Protein AF-A0AAF0DND6-F1 (afdb_monomer)

Radius of gyration: 26.83 Å; Cα contacts (8 Å, |Δi|>4): 762; chains: 1; bounding box: 64×63×75 Å

Organism: NCBI:txid2070801

pLDDT: mean 74.12, std 20.71, range [23.38, 98.81]

Structure (mmCIF, N/CA/C/O backbone):
data_AF-A0AAF0DND6-F1
#
_entry.id   AF-A0AAF0DND6-F1
#
loop_
_atom_site.group_PDB
_atom_site.id
_atom_site.type_symbol
_atom_site.label_atom_id
_atom_site.label_alt_id
_atom_site.label_comp_id
_atom_site.label_asym_id
_atom_site.label_entity_id
_atom_site.label_seq_id
_atom_site.pdbx_PDB_ins_code
_atom_site.Cartn_x
_atom_site.Cartn_y
_atom_site.Cartn_z
_atom_site.occupancy
_atom_site.B_iso_or_equiv
_atom_site.auth_seq_id
_atom_site.auth_comp_id
_atom_site.auth_asym_id
_atom_site.auth_atom_id
_atom_site.pdbx_PDB_model_num
ATOM 1 N N . MET A 1 1 ? 18.078 14.068 3.951 1.00 25.06 1 MET A N 1
ATOM 2 C CA . MET A 1 1 ? 17.724 14.651 2.644 1.00 25.06 1 MET A CA 1
ATOM 3 C C . MET A 1 1 ? 17.578 13.476 1.706 1.00 25.06 1 MET A C 1
ATOM 5 O O . MET A 1 1 ? 18.577 12.833 1.429 1.00 25.06 1 MET A O 1
ATOM 9 N N . ALA A 1 2 ? 16.338 13.064 1.454 1.00 23.38 2 ALA A N 1
ATOM 10 C CA . ALA A 1 2 ? 16.029 11.887 0.652 1.00 23.38 2 ALA A CA 1
ATOM 11 C C . ALA A 1 2 ? 15.929 12.335 -0.805 1.00 23.38 2 ALA A C 1
ATOM 13 O O . ALA A 1 2 ? 15.217 13.295 -1.079 1.00 23.38 2 ALA A O 1
ATOM 14 N N . ASP A 1 3 ? 16.690 11.681 -1.675 1.00 23.45 3 ASP A N 1
ATOM 15 C CA . ASP A 1 3 ? 16.765 11.990 -3.098 1.00 23.45 3 ASP A CA 1
ATOM 16 C C . ASP A 1 3 ? 15.392 11.817 -3.763 1.00 23.45 3 ASP A C 1
ATOM 18 O O . ASP A 1 3 ? 14.781 10.746 -3.686 1.00 23.45 3 ASP A O 1
ATOM 22 N N . ASP A 1 4 ? 14.913 12.880 -4.406 1.00 25.09 4 ASP A N 1
ATOM 23 C CA . ASP A 1 4 ? 13.726 12.859 -5.254 1.00 25.09 4 ASP A CA 1
ATOM 24 C C . ASP A 1 4 ? 13.986 11.932 -6.461 1.00 25.09 4 ASP A C 1
ATOM 26 O O . ASP A 1 4 ? 14.930 12.114 -7.230 1.00 25.09 4 ASP A O 1
ATOM 30 N N . LEU A 1 5 ? 13.182 10.870 -6.581 1.00 27.08 5 LEU A N 1
ATOM 31 C CA . LEU A 1 5 ? 13.303 9.823 -7.602 1.00 27.08 5 LEU A CA 1
A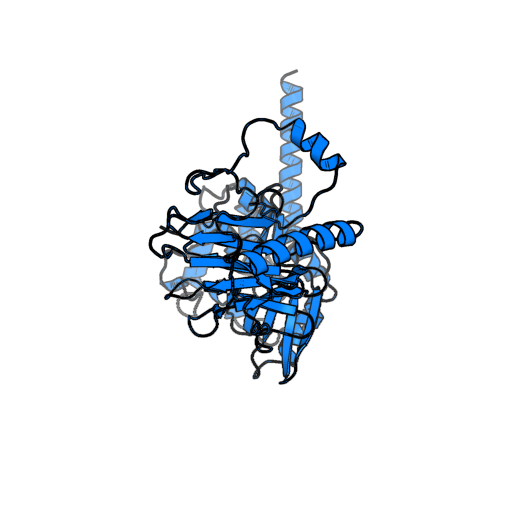TOM 32 C C . LEU A 1 5 ? 12.556 10.220 -8.884 1.00 27.08 5 LEU A C 1
ATOM 34 O O . LEU A 1 5 ? 11.329 10.318 -8.888 1.00 27.08 5 LEU A O 1
ATOM 38 N N . GLU A 1 6 ? 13.288 10.360 -9.987 1.00 25.77 6 GLU A N 1
ATOM 39 C CA . GLU A 1 6 ? 12.746 10.608 -11.326 1.00 25.77 6 GLU A CA 1
ATOM 40 C C . GLU A 1 6 ? 12.716 9.314 -12.168 1.00 25.77 6 GLU A C 1
ATOM 42 O O . GLU A 1 6 ? 13.701 8.574 -12.254 1.00 25.77 6 GLU A O 1
ATOM 47 N N . PHE A 1 7 ? 11.575 9.029 -12.805 1.00 25.73 7 PHE A N 1
ATOM 48 C CA . PHE A 1 7 ? 11.376 7.874 -13.693 1.00 25.73 7 PHE A CA 1
ATOM 49 C C . PHE A 1 7 ? 11.382 8.322 -15.160 1.00 25.73 7 PHE A C 1
ATOM 51 O O . PHE A 1 7 ? 10.571 9.160 -15.542 1.00 25.73 7 PHE A O 1
ATOM 58 N N . ALA A 1 8 ? 12.229 7.740 -16.012 1.00 27.17 8 ALA A N 1
ATOM 59 C CA . ALA A 1 8 ? 12.224 8.019 -17.450 1.00 27.17 8 ALA A CA 1
ATOM 60 C C . ALA A 1 8 ? 11.698 6.810 -18.238 1.00 27.17 8 ALA A C 1
ATOM 62 O O . ALA A 1 8 ? 12.223 5.702 -18.119 1.00 27.17 8 ALA A O 1
ATOM 63 N N . VAL A 1 9 ? 10.685 7.025 -19.083 1.00 29.16 9 VAL A N 1
ATOM 64 C CA . VAL A 1 9 ? 10.188 6.003 -20.018 1.00 29.16 9 VAL A CA 1
ATOM 65 C C . VAL A 1 9 ? 11.043 6.018 -21.280 1.00 29.16 9 VAL A C 1
ATOM 67 O O . VAL A 1 9 ? 11.226 7.068 -21.897 1.00 29.16 9 VAL A O 1
ATOM 70 N N . LEU A 1 10 ? 11.566 4.860 -21.677 1.00 35.19 10 LEU A N 1
ATOM 71 C CA . LEU A 1 10 ? 12.315 4.679 -22.913 1.00 35.19 10 LEU A CA 1
ATOM 72 C C . LEU A 1 10 ? 11.459 3.897 -23.920 1.00 35.19 10 LEU A C 1
ATOM 74 O O . LEU A 1 10 ? 11.454 2.665 -23.956 1.00 35.19 10 LEU A O 1
ATOM 78 N N . ASP A 1 11 ? 10.721 4.647 -24.739 1.00 35.22 11 ASP A N 1
ATOM 79 C CA . ASP A 1 11 ? 9.794 4.124 -25.747 1.00 35.22 11 ASP A CA 1
ATOM 80 C C . ASP A 1 11 ? 10.508 3.884 -27.086 1.00 35.22 11 ASP A C 1
ATOM 82 O O . ASP A 1 11 ? 10.836 4.821 -27.819 1.00 35.22 11 ASP A O 1
ATOM 86 N N . LEU A 1 12 ? 10.699 2.619 -27.467 1.00 37.59 12 LEU A N 1
ATOM 87 C CA . LEU A 1 12 ? 11.332 2.217 -28.733 1.00 37.59 12 LEU A CA 1
ATOM 88 C C . LEU A 1 12 ? 10.317 2.045 -29.880 1.00 37.59 12 LEU A C 1
ATOM 90 O O . LEU A 1 12 ? 10.314 1.031 -30.575 1.00 37.59 12 LEU A O 1
ATOM 94 N N . HIS A 1 13 ? 9.408 3.005 -30.081 1.00 32.22 13 HIS A N 1
ATOM 95 C CA . HIS A 1 13 ? 8.349 2.902 -31.100 1.00 32.22 13 HIS A CA 1
ATOM 96 C C . HIS A 1 13 ? 8.802 3.308 -32.517 1.00 32.22 13 HIS A C 1
ATOM 98 O O . HIS A 1 13 ? 9.224 4.440 -32.753 1.00 32.22 13 HIS A O 1
ATOM 104 N N . ALA A 1 14 ? 8.578 2.420 -33.495 1.00 26.70 14 ALA A N 1
ATOM 105 C CA . ALA A 1 14 ? 8.372 2.791 -34.898 1.00 26.70 14 ALA A CA 1
ATOM 106 C C . ALA A 1 14 ? 6.930 3.313 -35.042 1.00 26.70 14 ALA A C 1
ATOM 108 O O . ALA A 1 14 ? 5.992 2.593 -34.705 1.00 26.70 14 ALA A O 1
ATOM 109 N N . MET A 1 15 ? 6.729 4.561 -35.474 1.00 30.30 15 MET A N 1
ATOM 110 C CA . MET A 1 15 ? 5.394 5.179 -35.495 1.00 30.30 15 MET A CA 1
ATOM 111 C C . MET A 1 15 ? 4.802 5.371 -36.892 1.00 30.30 15 MET A C 1
ATOM 113 O O . MET A 1 15 ? 5.515 5.516 -37.883 1.00 30.30 15 MET A O 1
ATOM 117 N N . ASN A 1 16 ? 3.467 5.396 -36.911 1.00 28.06 16 ASN A N 1
ATOM 118 C CA . ASN A 1 16 ? 2.587 5.558 -38.062 1.00 28.06 16 ASN A CA 1
ATOM 119 C C . ASN A 1 16 ? 2.419 7.024 -38.518 1.00 28.06 16 ASN A C 1
ATOM 121 O O . ASN A 1 1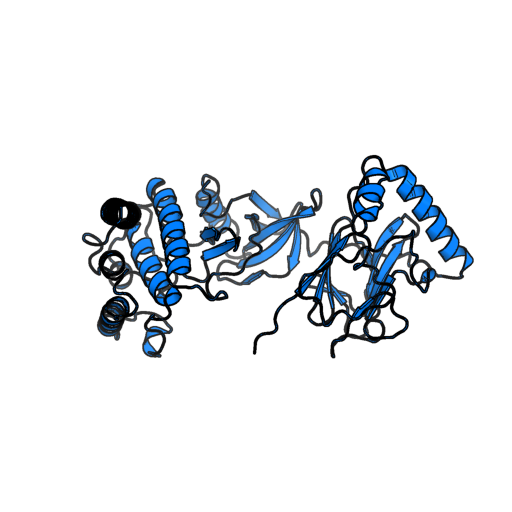6 ? 2.770 7.971 -37.811 1.00 28.06 16 ASN A O 1
ATOM 125 N N . VAL A 1 17 ? 1.833 7.189 -39.707 1.00 29.17 17 VAL A N 1
ATOM 126 C CA . VAL A 1 17 ? 1.671 8.464 -40.431 1.00 29.17 17 VAL A CA 1
ATOM 127 C C . VAL A 1 17 ? 0.611 9.398 -39.817 1.00 29.17 17 VAL A C 1
ATOM 129 O O . VAL A 1 17 ? 0.684 10.611 -40.005 1.00 29.17 17 VAL A O 1
ATOM 132 N N . GLU A 1 18 ? -0.354 8.892 -39.047 1.00 28.02 18 GLU A N 1
ATOM 133 C CA . GLU A 1 18 ? -1.408 9.727 -38.445 1.00 28.02 18 GLU A CA 1
ATOM 134 C C . GLU A 1 18 ? -0.939 10.405 -37.151 1.00 28.02 18 GLU A C 1
ATOM 136 O O . GLU A 1 18 ? -1.222 11.584 -36.935 1.00 28.02 18 GLU A O 1
ATOM 141 N N . THR A 1 19 ? -0.093 9.741 -36.356 1.00 30.75 19 THR A N 1
ATOM 142 C CA . THR A 1 19 ? 0.605 10.372 -35.221 1.00 30.75 19 THR A CA 1
ATOM 143 C C . THR A 1 19 ? 1.631 11.413 -35.694 1.00 30.75 19 THR A C 1
ATOM 145 O O . THR A 1 19 ? 1.862 12.408 -35.007 1.00 30.75 19 THR A O 1
ATOM 148 N N . ALA A 1 20 ? 2.186 11.257 -36.904 1.00 28.81 20 ALA A N 1
ATOM 149 C CA . ALA A 1 20 ? 3.066 12.255 -37.519 1.00 28.81 20 ALA A CA 1
ATOM 150 C C . ALA A 1 20 ? 2.350 13.590 -37.813 1.00 28.81 20 ALA A C 1
ATOM 152 O O . ALA A 1 20 ? 2.980 14.645 -37.765 1.00 28.81 20 ALA A O 1
ATOM 153 N N . ARG A 1 21 ? 1.030 13.577 -38.055 1.00 26.73 21 ARG A N 1
ATOM 154 C CA . ARG A 1 21 ? 0.243 14.810 -38.247 1.00 26.73 21 ARG A CA 1
ATOM 155 C C . ARG A 1 21 ? -0.090 15.517 -36.933 1.00 26.73 21 ARG A C 1
ATOM 157 O O . ARG A 1 21 ? -0.078 16.741 -36.908 1.00 26.73 21 ARG A O 1
ATOM 164 N N . ALA A 1 22 ? -0.317 14.779 -35.844 1.00 28.41 22 ALA A N 1
ATOM 165 C CA . ALA A 1 22 ? -0.553 15.369 -34.521 1.00 28.41 22 ALA A CA 1
ATOM 166 C C . ALA A 1 22 ? 0.720 16.004 -33.921 1.00 28.41 22 ALA A C 1
ATOM 168 O O . ALA A 1 22 ? 0.646 17.045 -33.271 1.00 28.41 22 ALA A O 1
ATOM 169 N N . ILE A 1 23 ? 1.896 15.430 -34.204 1.00 30.72 23 ILE A N 1
ATOM 170 C CA . ILE A 1 23 ? 3.202 15.966 -33.776 1.00 30.72 23 ILE A CA 1
ATOM 171 C C . ILE A 1 23 ? 3.571 17.259 -34.519 1.00 30.72 23 ILE A C 1
ATOM 173 O O . ILE A 1 23 ? 4.195 18.136 -33.930 1.00 30.72 23 ILE A O 1
ATOM 177 N N . ASN A 1 24 ? 3.121 17.440 -35.764 1.00 30.12 24 ASN A N 1
ATOM 178 C CA . ASN A 1 24 ? 3.349 18.688 -36.502 1.00 30.12 24 ASN A CA 1
ATOM 179 C C . ASN A 1 24 ? 2.581 19.901 -35.942 1.00 30.12 24 ASN A C 1
ATOM 181 O O . ASN A 1 24 ? 2.924 21.022 -36.300 1.00 30.12 24 ASN A O 1
ATOM 185 N N . ASN A 1 25 ? 1.599 19.703 -35.053 1.00 27.45 25 ASN A N 1
ATOM 186 C CA . ASN A 1 25 ? 0.888 20.800 -34.382 1.00 27.45 25 ASN A CA 1
ATOM 187 C C . ASN A 1 25 ? 1.419 21.104 -32.967 1.00 27.45 25 ASN A C 1
ATOM 189 O O . ASN A 1 25 ? 1.054 22.125 -32.395 1.00 27.45 25 ASN A O 1
ATOM 193 N N . PHE A 1 26 ? 2.317 20.272 -32.427 1.00 28.20 26 PHE A N 1
ATOM 194 C CA . PHE A 1 26 ? 3.098 20.547 -31.211 1.00 28.20 26 PHE A CA 1
ATOM 195 C C . PHE A 1 26 ? 4.549 20.900 -31.577 1.00 28.20 26 PHE A C 1
ATOM 197 O O . PHE A 1 26 ? 5.524 20.397 -31.021 1.00 28.20 26 PHE A O 1
ATOM 204 N N . THR A 1 27 ? 4.715 21.779 -32.559 1.00 35.28 27 THR A N 1
ATOM 205 C CA . THR A 1 27 ? 6.004 22.403 -32.851 1.00 35.28 27 THR A CA 1
ATOM 206 C C . THR A 1 27 ? 6.277 23.493 -31.819 1.00 35.28 27 THR A C 1
ATOM 208 O O . THR A 1 27 ? 5.710 24.578 -31.931 1.00 35.28 27 THR A O 1
ATOM 211 N N . ASN A 1 28 ? 7.126 23.200 -30.820 1.00 31.81 28 ASN A N 1
ATOM 212 C CA . ASN A 1 28 ? 8.378 23.957 -30.616 1.00 31.81 28 ASN A CA 1
ATOM 213 C C . ASN A 1 28 ? 9.276 23.543 -29.426 1.00 31.81 28 ASN A C 1
ATOM 215 O O . ASN A 1 28 ? 10.374 24.082 -29.353 1.00 31.81 28 ASN A O 1
ATOM 219 N N . GLU A 1 29 ? 8.943 22.569 -28.561 1.00 30.08 29 GLU A N 1
ATOM 220 C CA . GLU A 1 29 ? 9.768 22.342 -27.340 1.00 30.08 29 GLU A CA 1
ATOM 221 C C . GLU A 1 29 ? 10.280 20.917 -27.035 1.00 30.08 29 GLU A C 1
ATOM 223 O O . GLU A 1 29 ? 10.790 20.668 -25.950 1.00 30.08 29 GLU A O 1
ATOM 228 N N . SER A 1 30 ? 10.271 19.960 -27.969 1.00 36.38 30 SER A N 1
ATOM 229 C CA . SER A 1 30 ? 10.825 18.610 -27.698 1.00 36.38 30 SER A CA 1
ATOM 230 C C . SER A 1 30 ? 11.727 18.068 -28.810 1.00 36.38 30 SER A C 1
ATOM 232 O O . SER A 1 30 ? 11.570 16.956 -29.311 1.00 36.38 30 SER A O 1
ATOM 234 N N . ARG A 1 31 ? 12.747 18.853 -29.177 1.00 33.50 31 ARG A N 1
ATOM 235 C CA . ARG A 1 31 ? 13.934 18.349 -29.886 1.00 33.50 31 ARG A CA 1
ATOM 236 C C . ARG A 1 31 ? 15.070 18.126 -28.889 1.00 33.50 31 ARG A C 1
ATOM 238 O O . ARG A 1 31 ? 15.817 19.050 -28.594 1.00 33.50 31 ARG A O 1
ATOM 245 N N . LEU A 1 32 ? 15.265 16.890 -28.433 1.00 36.50 32 LEU A N 1
ATOM 246 C CA . LEU A 1 32 ? 16.518 16.490 -27.785 1.00 36.50 32 LEU A CA 1
ATOM 247 C C . LEU A 1 32 ? 17.519 16.020 -28.846 1.00 36.50 32 LEU A C 1
ATOM 249 O O . LEU A 1 32 ? 17.770 14.835 -29.030 1.00 36.50 32 LEU A O 1
ATOM 253 N N . LEU A 1 33 ? 18.108 16.988 -29.548 1.00 38.59 33 LEU A N 1
ATOM 254 C CA . LEU A 1 33 ? 19.443 16.840 -30.121 1.00 38.59 33 LEU A CA 1
ATOM 255 C C . LEU A 1 33 ? 20.421 17.416 -29.088 1.00 38.59 33 LEU A C 1
ATOM 257 O O . LEU A 1 33 ? 20.711 18.605 -29.101 1.00 38.59 33 LEU A O 1
ATOM 261 N N . GLY A 1 34 ? 20.885 16.574 -28.158 1.00 34.78 34 GLY A N 1
ATOM 262 C CA . GLY A 1 34 ? 21.968 16.919 -27.227 1.00 34.78 34 GLY A CA 1
ATOM 263 C C . GLY A 1 34 ? 21.615 17.857 -26.061 1.00 34.78 34 GLY A C 1
ATOM 264 O O . GLY A 1 34 ? 22.372 18.788 -25.800 1.00 34.78 34 GLY A O 1
ATOM 265 N N . GLY A 1 35 ? 20.512 17.618 -25.342 1.00 34.38 35 GLY A N 1
ATOM 266 C CA . GLY A 1 35 ? 20.134 18.402 -24.153 1.00 34.38 35 GLY A CA 1
ATOM 267 C C . GLY A 1 35 ? 20.430 17.728 -22.804 1.00 34.38 35 GLY A C 1
ATOM 268 O O . GLY A 1 35 ? 20.637 16.519 -22.719 1.00 34.38 35 GLY A O 1
ATOM 269 N N . ARG A 1 36 ? 20.469 18.567 -21.763 1.00 36.38 36 ARG A N 1
ATOM 270 C CA . ARG A 1 36 ? 20.789 18.300 -20.349 1.00 36.38 36 ARG A CA 1
ATOM 271 C C . ARG A 1 36 ? 19.552 17.763 -19.603 1.00 36.38 36 ARG A C 1
ATOM 273 O O . ARG A 1 36 ? 18.482 18.346 -19.734 1.00 36.38 36 ARG A O 1
ATOM 280 N N . LEU A 1 37 ? 19.696 16.671 -18.846 1.00 40.62 37 LEU A N 1
ATOM 281 C CA . LEU A 1 37 ? 18.598 15.994 -18.125 1.00 40.62 37 LEU A CA 1
ATOM 282 C C . LEU A 1 37 ? 18.301 16.572 -16.724 1.00 40.62 37 LEU A C 1
ATOM 284 O O . LEU A 1 37 ? 17.341 16.166 -16.095 1.00 40.62 37 LEU A O 1
ATOM 288 N N . ASP A 1 38 ? 19.090 17.528 -16.237 1.00 34.88 38 ASP A N 1
ATOM 289 C CA . ASP A 1 38 ? 19.052 18.066 -14.868 1.00 34.88 38 ASP A CA 1
ATOM 290 C C . ASP A 1 38 ? 18.019 19.195 -14.637 1.00 34.88 38 ASP A C 1
ATOM 292 O O . ASP A 1 38 ? 18.072 19.871 -13.612 1.00 34.88 38 ASP A O 1
ATOM 296 N N . ARG A 1 39 ? 17.099 19.449 -15.583 1.00 31.14 39 ARG A N 1
ATOM 297 C CA . ARG A 1 39 ? 16.111 20.551 -15.506 1.00 31.14 39 ARG A CA 1
ATOM 298 C C . ARG A 1 39 ? 14.763 20.240 -16.173 1.00 31.14 39 ARG A C 1
ATOM 300 O O . ARG A 1 39 ? 14.313 21.026 -17.005 1.00 31.14 39 ARG A O 1
ATOM 307 N N . ILE A 1 40 ? 14.125 19.108 -15.877 1.00 35.25 40 ILE A N 1
ATOM 308 C CA . ILE A 1 40 ? 12.834 18.784 -16.507 1.00 35.25 40 ILE A CA 1
ATOM 309 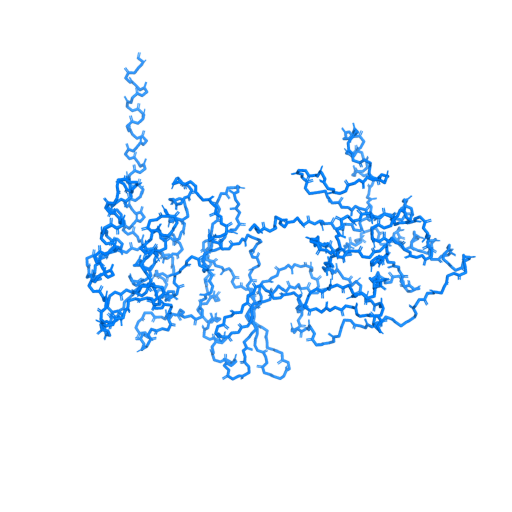C C . ILE A 1 40 ? 11.749 18.567 -15.447 1.00 35.25 40 ILE A C 1
ATOM 311 O O . ILE A 1 40 ? 11.629 17.492 -14.881 1.00 35.25 40 ILE A O 1
ATOM 315 N N . GLU A 1 41 ? 10.916 19.591 -15.224 1.00 31.20 41 GLU A N 1
ATOM 316 C CA . GLU A 1 41 ? 9.788 19.573 -14.270 1.00 31.20 41 GLU A CA 1
ATOM 317 C C . GLU A 1 41 ? 8.675 18.56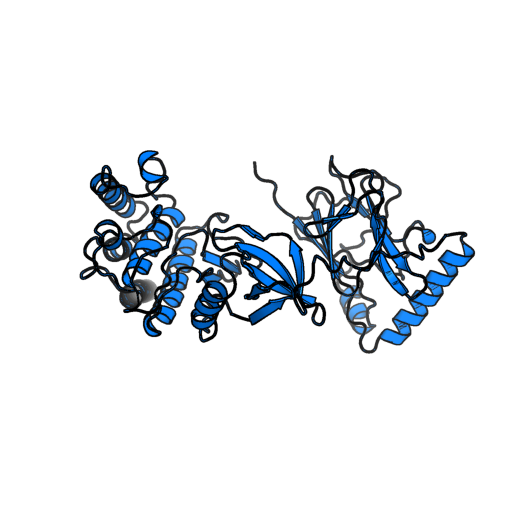3 -14.649 1.00 31.20 41 GLU A C 1
ATOM 319 O O . GLU A 1 41 ? 7.789 18.267 -13.843 1.00 31.20 41 GLU A O 1
ATOM 324 N N . HIS A 1 42 ? 8.729 17.985 -15.858 1.00 31.94 42 HIS A N 1
ATOM 325 C CA . HIS A 1 42 ? 7.805 16.968 -16.371 1.00 31.94 42 HIS A CA 1
ATOM 326 C C . HIS A 1 42 ? 8.560 15.858 -17.126 1.00 31.94 42 HIS A C 1
ATOM 328 O O . HIS A 1 42 ? 9.075 16.087 -18.217 1.00 31.94 42 HIS A O 1
ATOM 334 N N . LEU A 1 43 ? 8.610 14.651 -16.552 1.00 33.78 43 LEU A N 1
ATOM 335 C CA . LEU A 1 43 ? 9.397 13.501 -17.029 1.00 33.78 43 LEU A CA 1
ATOM 336 C C . LEU A 1 43 ? 9.118 13.167 -18.515 1.00 33.78 43 LEU A C 1
ATOM 338 O O . LEU A 1 43 ? 8.035 12.668 -18.835 1.00 33.78 43 LEU A O 1
ATOM 342 N N . PRO A 1 44 ? 10.060 13.415 -19.445 1.00 44.19 44 PRO A N 1
ATOM 343 C CA . PRO A 1 44 ? 9.842 13.175 -20.863 1.00 44.19 44 PRO A CA 1
ATOM 344 C C . PRO A 1 44 ? 10.102 11.705 -21.205 1.00 44.19 44 PRO A C 1
ATOM 346 O O . PRO A 1 44 ? 11.085 11.109 -20.764 1.00 44.19 44 PRO A O 1
ATOM 349 N N . ALA A 1 45 ? 9.258 11.120 -22.055 1.00 43.47 45 ALA A N 1
ATOM 350 C CA . ALA A 1 45 ? 9.579 9.853 -22.702 1.00 43.47 45 ALA A CA 1
ATOM 351 C C . ALA A 1 45 ? 10.749 10.066 -23.683 1.00 43.47 45 ALA A C 1
ATOM 353 O O . ALA A 1 45 ? 10.642 10.855 -24.627 1.00 43.47 45 ALA A O 1
ATOM 354 N N . ILE A 1 46 ? 11.870 9.368 -23.483 1.00 50.38 46 ILE A N 1
ATOM 355 C CA . ILE A 1 46 ? 13.012 9.398 -24.406 1.00 50.38 46 ILE A CA 1
ATOM 356 C C . ILE A 1 46 ? 12.743 8.377 -25.509 1.00 50.38 46 ILE A C 1
ATOM 358 O O . ILE A 1 46 ? 12.808 7.168 -25.288 1.00 50.38 46 ILE A O 1
ATOM 362 N N . ARG A 1 47 ? 12.453 8.862 -26.720 1.00 52.91 47 ARG A N 1
ATOM 363 C CA . ARG A 1 47 ? 12.234 8.008 -27.892 1.00 52.91 47 ARG A CA 1
ATOM 364 C C . ARG A 1 47 ? 13.529 7.812 -28.672 1.00 52.91 47 ARG A C 1
ATOM 366 O O . ARG A 1 47 ? 14.003 8.737 -29.328 1.00 52.91 47 ARG A O 1
ATOM 373 N N . LEU A 1 48 ? 14.050 6.589 -28.671 1.00 59.03 48 LEU A N 1
ATOM 374 C CA . LEU A 1 48 ? 15.142 6.195 -29.561 1.00 59.03 48 LEU A CA 1
ATOM 375 C C . LEU A 1 48 ? 14.549 5.673 -30.876 1.00 59.03 48 LEU A C 1
ATOM 377 O O . LEU A 1 48 ? 13.685 4.798 -30.872 1.00 59.03 48 LEU A O 1
ATOM 381 N N . SER A 1 49 ? 14.995 6.210 -32.009 1.00 55.84 49 SER A N 1
ATOM 382 C CA . SER A 1 49 ? 14.466 5.858 -33.330 1.00 55.84 49 SER A CA 1
ATOM 383 C C . SER A 1 49 ? 15.598 5.621 -34.311 1.00 55.84 49 SER A C 1
ATOM 385 O O . SER A 1 49 ? 16.492 6.446 -34.415 1.00 55.84 49 SER A O 1
ATOM 387 N N . LEU A 1 50 ? 15.525 4.556 -35.112 1.00 55.25 50 LEU A N 1
ATOM 388 C CA . LEU A 1 50 ? 16.493 4.317 -36.192 1.00 55.25 50 LEU A CA 1
ATOM 389 C C . LEU A 1 50 ? 16.427 5.376 -37.311 1.00 55.25 50 LEU A C 1
ATOM 391 O O . LEU A 1 50 ? 17.330 5.444 -38.137 1.00 55.25 50 LEU A O 1
ATOM 395 N N . PHE A 1 51 ? 15.386 6.219 -37.326 1.00 50.91 51 PHE A N 1
ATOM 396 C CA . PHE A 1 51 ? 15.306 7.393 -38.200 1.00 50.91 51 PHE A CA 1
ATOM 397 C C . PHE A 1 51 ? 16.281 8.505 -37.779 1.00 50.91 51 PHE A C 1
ATOM 399 O O . PHE A 1 51 ? 16.757 9.263 -38.619 1.00 50.91 51 PHE A O 1
ATOM 406 N N . VAL A 1 52 ? 16.592 8.586 -36.481 1.00 57.50 52 VAL A N 1
ATOM 407 C CA . VAL A 1 52 ? 17.657 9.430 -35.926 1.00 57.50 52 VAL A CA 1
ATOM 408 C C . VAL A 1 52 ? 18.711 8.479 -35.354 1.00 57.50 52 VAL A C 1
ATOM 410 O O . VAL A 1 52 ? 18.660 8.150 -34.168 1.00 57.50 52 VAL A O 1
ATOM 413 N N . PRO A 1 53 ? 19.607 7.947 -36.204 1.00 60.16 53 PRO A N 1
ATOM 414 C CA . PRO A 1 53 ? 20.497 6.870 -35.805 1.00 60.16 53 PRO A CA 1
ATOM 415 C C . PRO A 1 53 ? 21.436 7.315 -34.676 1.00 60.16 53 PRO A C 1
ATOM 417 O O . PRO A 1 53 ? 21.733 8.507 -34.552 1.00 60.16 53 PRO A O 1
ATOM 420 N N . PRO A 1 54 ? 21.938 6.363 -33.873 1.00 67.81 54 PRO A N 1
ATOM 421 C CA . PRO A 1 54 ? 22.924 6.674 -32.851 1.00 67.81 54 PRO A CA 1
ATOM 422 C C . PRO A 1 54 ? 24.185 7.277 -33.477 1.00 67.81 54 PRO A C 1
ATOM 424 O O . PRO A 1 54 ? 24.582 6.910 -34.588 1.00 67.81 54 PRO A O 1
ATOM 427 N N . ARG A 1 55 ? 24.840 8.174 -32.734 1.00 73.19 55 ARG A N 1
ATOM 428 C CA . ARG A 1 55 ? 26.055 8.901 -33.140 1.00 73.19 55 ARG A CA 1
ATOM 429 C C . ARG A 1 55 ? 27.145 7.963 -33.642 1.00 73.19 55 ARG A C 1
ATOM 431 O O . ARG A 1 55 ? 27.865 8.299 -34.579 1.00 73.19 55 ARG A O 1
ATOM 438 N N . GLN A 1 56 ? 27.262 6.790 -33.022 1.00 72.25 56 GLN A N 1
ATOM 439 C CA . GLN A 1 56 ? 28.158 5.722 -33.450 1.00 72.25 56 GLN A CA 1
ATOM 440 C C . GLN A 1 56 ? 27.344 4.457 -33.707 1.00 72.25 56 GLN A C 1
ATOM 442 O O . GLN A 1 56 ? 27.142 3.640 -32.812 1.00 72.25 56 GLN A O 1
ATOM 447 N N . ILE A 1 57 ? 26.901 4.289 -34.957 1.00 65.25 57 ILE A N 1
ATOM 448 C CA . ILE A 1 57 ? 26.038 3.182 -35.404 1.00 65.25 57 ILE A CA 1
ATOM 449 C C . ILE A 1 57 ? 26.463 1.804 -34.858 1.00 65.25 57 ILE A C 1
ATOM 451 O O . ILE A 1 57 ? 25.597 1.131 -34.296 1.00 65.25 57 ILE A O 1
ATOM 455 N N . PRO A 1 58 ? 27.751 1.394 -34.914 1.00 66.94 58 PRO A N 1
ATOM 456 C CA . PRO A 1 58 ? 28.185 0.087 -34.407 1.00 66.94 58 PRO A CA 1
ATOM 457 C C . PRO A 1 58 ? 28.043 -0.106 -32.891 1.00 66.94 58 PRO A C 1
ATOM 459 O O . PRO A 1 58 ? 28.119 -1.230 -32.407 1.00 66.94 58 PRO A O 1
ATOM 462 N N . GLN A 1 59 ? 27.881 0.972 -32.126 1.00 71.75 59 GLN A N 1
ATOM 463 C CA . GLN A 1 59 ? 27.857 0.947 -30.662 1.00 71.75 59 GLN A CA 1
ATOM 464 C C . GLN A 1 59 ? 26.440 1.033 -30.084 1.00 71.75 59 GLN A C 1
ATOM 466 O O . GLN A 1 59 ? 26.279 0.891 -28.872 1.00 71.75 59 GLN A O 1
ATOM 471 N N . GLY A 1 60 ? 25.428 1.225 -30.935 1.00 74.50 60 GLY A N 1
ATOM 472 C CA . GLY A 1 60 ? 24.058 1.493 -30.504 1.00 74.50 60 GLY A CA 1
ATOM 473 C C . GLY A 1 60 ? 23.916 2.861 -29.835 1.00 74.50 60 GLY A C 1
ATOM 474 O O . GLY A 1 60 ? 24.811 3.698 -29.914 1.00 74.50 60 GLY A O 1
ATOM 475 N N . PHE A 1 61 ? 22.781 3.086 -29.179 1.00 78.50 61 PHE A N 1
ATOM 476 C CA . PHE A 1 61 ? 22.539 4.300 -28.402 1.00 78.50 61 PHE A CA 1
ATOM 477 C C . PHE A 1 61 ? 23.278 4.213 -27.070 1.00 78.50 61 PHE A C 1
ATOM 479 O O . PHE A 1 61 ? 22.944 3.371 -26.236 1.00 78.50 61 PHE A O 1
ATOM 486 N N . VAL A 1 62 ? 24.280 5.066 -26.871 1.00 82.50 62 VAL A N 1
ATOM 487 C CA . VAL A 1 62 ? 25.146 5.059 -25.688 1.00 82.50 62 VAL A CA 1
ATOM 488 C C . VAL A 1 62 ? 24.655 6.066 -24.648 1.00 82.50 62 VAL A C 1
ATOM 490 O O . VAL A 1 62 ? 24.396 7.229 -24.959 1.00 82.50 62 VAL A O 1
ATOM 493 N N . PHE A 1 63 ? 24.590 5.617 -23.398 1.00 84.25 63 PHE A N 1
ATOM 494 C CA . PHE A 1 63 ? 24.198 6.386 -22.221 1.00 84.25 63 PHE A CA 1
ATOM 495 C C . PHE A 1 63 ? 25.398 6.530 -21.283 1.00 84.25 63 PHE A C 1
ATOM 497 O O . PHE A 1 63 ? 26.081 5.544 -20.996 1.00 84.25 63 PHE A O 1
ATOM 504 N N . GLY A 1 64 ? 25.661 7.734 -20.779 1.00 80.00 64 GLY A N 1
ATOM 505 C CA . GLY A 1 64 ? 26.786 7.997 -19.873 1.00 80.00 64 GLY A CA 1
ATOM 506 C C . GLY A 1 64 ? 27.012 9.486 -19.631 1.00 80.00 64 GLY A C 1
ATOM 507 O O . GLY A 1 64 ? 26.242 10.313 -20.108 1.00 80.00 64 GLY A O 1
ATOM 508 N N . SER A 1 65 ? 28.055 9.851 -18.890 1.00 77.69 65 SER A N 1
ATOM 509 C CA . SER A 1 65 ? 28.372 11.261 -18.593 1.00 77.69 65 SER A CA 1
ATOM 510 C C . SER A 1 65 ? 29.176 11.964 -19.702 1.00 77.69 65 SER A C 1
ATOM 512 O O . SER A 1 65 ? 29.184 13.199 -19.792 1.00 77.69 65 SER A O 1
ATOM 514 N N . GLY A 1 66 ? 29.810 11.187 -20.588 1.00 77.88 66 GLY A N 1
ATOM 515 C CA . GLY A 1 66 ? 30.693 11.674 -21.646 1.00 77.88 66 GLY A CA 1
ATOM 516 C C . GLY A 1 66 ? 29.975 12.403 -22.784 1.00 77.88 66 GLY A C 1
ATOM 517 O O . GLY A 1 66 ? 28.823 12.127 -23.114 1.00 77.88 66 GLY A O 1
ATOM 518 N N . GLU A 1 67 ? 30.683 13.323 -23.441 1.00 77.81 67 GLU A N 1
ATOM 519 C CA . GLU A 1 67 ? 30.155 14.126 -24.562 1.00 77.81 67 GLU A CA 1
ATOM 520 C C . GLU A 1 67 ? 29.883 13.313 -25.834 1.00 77.81 67 GLU A C 1
ATOM 522 O O . GLU A 1 67 ? 29.115 13.729 -26.706 1.00 77.81 67 GLU A O 1
ATOM 527 N N . SER A 1 68 ? 30.509 12.142 -25.929 1.00 78.69 68 SER A N 1
ATOM 528 C CA . SER A 1 68 ? 30.349 11.194 -27.027 1.00 78.69 68 SER A CA 1
ATOM 529 C C . SER A 1 68 ? 29.074 10.347 -26.921 1.00 78.69 68 SER A C 1
ATOM 531 O O . SER A 1 68 ? 28.729 9.684 -27.898 1.00 78.69 68 SER A O 1
ATOM 533 N N . CYS A 1 69 ? 28.363 10.386 -25.786 1.00 75.44 69 CYS A N 1
ATOM 534 C CA . CYS A 1 69 ? 27.118 9.643 -25.579 1.00 75.44 69 CYS A CA 1
ATOM 535 C C . CYS A 1 69 ? 25.937 10.254 -26.348 1.00 75.44 69 CYS A C 1
ATOM 537 O O . CYS A 1 69 ? 25.842 11.472 -26.521 1.00 75.44 69 CYS A O 1
ATOM 539 N N . ASP A 1 70 ? 25.009 9.397 -26.774 1.00 74.06 70 ASP A N 1
ATOM 540 C CA . ASP A 1 70 ? 23.730 9.802 -27.364 1.00 74.06 70 ASP A CA 1
ATOM 541 C C . ASP A 1 70 ? 22.818 10.441 -26.314 1.00 74.06 70 ASP A C 1
ATOM 543 O O . ASP A 1 70 ? 22.147 11.436 -26.589 1.00 74.06 70 ASP A O 1
ATOM 547 N N . VAL A 1 71 ? 22.843 9.896 -25.093 1.00 73.38 71 VAL A N 1
ATOM 548 C CA . VAL A 1 71 ? 22.100 10.400 -23.936 1.00 73.38 71 VAL A CA 1
ATOM 549 C C . VAL A 1 71 ? 23.072 10.667 -22.792 1.00 73.38 71 VAL A C 1
ATOM 551 O O . VAL A 1 71 ? 23.765 9.764 -22.319 1.00 73.38 71 VAL A O 1
ATOM 554 N N . ARG A 1 72 ? 23.124 11.928 -22.348 1.00 72.06 72 ARG A N 1
ATOM 555 C CA . ARG A 1 72 ? 24.047 12.375 -21.302 1.00 72.06 72 ARG A CA 1
ATOM 556 C C . ARG A 1 72 ? 23.385 12.371 -19.932 1.00 72.06 72 ARG A C 1
ATOM 558 O O . ARG A 1 72 ? 22.394 13.066 -19.732 1.00 72.06 72 ARG A O 1
ATOM 565 N N . ILE A 1 73 ? 23.967 11.636 -18.990 1.00 67.81 73 ILE A N 1
ATOM 566 C CA . ILE A 1 73 ? 23.494 11.522 -17.608 1.00 67.81 73 ILE A CA 1
ATOM 567 C C . ILE A 1 73 ? 24.553 12.123 -16.686 1.00 67.81 73 ILE A C 1
ATOM 569 O O . ILE A 1 73 ? 25.689 11.650 -16.636 1.00 67.81 73 ILE A O 1
ATOM 573 N N . PHE A 1 74 ? 24.181 13.168 -15.951 1.00 65.88 74 PHE A N 1
ATOM 574 C CA . PHE A 1 74 ? 25.077 13.873 -15.039 1.00 65.88 74 PHE A CA 1
ATOM 575 C C . PHE A 1 74 ? 24.842 13.395 -13.608 1.00 65.88 74 PHE A C 1
ATOM 577 O O . PHE A 1 74 ? 23.976 13.901 -12.905 1.00 65.88 74 PHE A O 1
ATOM 584 N N . SER A 1 75 ? 25.611 12.395 -13.189 1.00 66.12 75 SER A N 1
ATOM 585 C CA . SER A 1 75 ? 25.620 11.886 -11.818 1.00 66.12 75 SER A CA 1
ATOM 586 C C . SER A 1 75 ? 27.018 11.365 -11.490 1.00 66.12 75 SER A C 1
ATOM 588 O O . SER A 1 75 ? 27.695 10.823 -12.366 1.00 66.12 75 SER A O 1
ATOM 590 N N . ASN A 1 76 ? 27.463 11.545 -10.243 1.00 67.94 76 ASN A N 1
ATOM 591 C CA . ASN A 1 76 ? 28.824 11.195 -9.812 1.00 67.94 76 ASN A CA 1
ATOM 592 C C . ASN A 1 76 ? 29.125 9.696 -9.960 1.00 67.94 76 ASN A C 1
ATOM 594 O O . ASN A 1 76 ? 30.272 9.318 -10.184 1.00 67.94 76 ASN A O 1
ATOM 598 N N . ASP A 1 77 ? 28.089 8.858 -9.906 1.00 69.69 77 ASP A N 1
ATOM 599 C CA . ASP A 1 77 ? 28.206 7.400 -9.992 1.00 69.69 77 ASP A CA 1
ATOM 600 C C . ASP A 1 77 ? 28.058 6.874 -11.434 1.00 69.69 77 ASP A C 1
ATOM 602 O O . ASP A 1 77 ? 27.966 5.664 -11.671 1.00 69.69 77 ASP A O 1
ATOM 606 N N . VAL A 1 78 ? 28.018 7.773 -12.427 1.00 74.25 78 VAL A N 1
ATOM 607 C CA . VAL A 1 78 ? 27.804 7.434 -13.836 1.00 74.25 78 VAL A CA 1
ATOM 608 C C . VAL A 1 78 ? 29.093 7.565 -14.646 1.00 74.25 78 VAL A C 1
ATOM 610 O O . VAL A 1 78 ? 29.593 8.658 -14.910 1.00 74.25 78 VAL A O 1
ATOM 613 N N . ALA A 1 79 ? 29.597 6.416 -15.103 1.00 85.00 79 ALA A N 1
ATOM 614 C CA . ALA A 1 79 ? 30.733 6.321 -16.016 1.00 85.00 79 ALA A CA 1
ATOM 615 C C . ALA A 1 79 ? 30.568 7.159 -17.300 1.00 85.00 79 ALA A C 1
ATOM 617 O O . ALA A 1 79 ? 29.456 7.375 -17.789 1.00 85.00 79 ALA A O 1
ATOM 618 N N . GLU A 1 80 ? 31.705 7.549 -17.890 1.00 86.38 80 GLU A N 1
ATOM 619 C CA . GLU A 1 80 ? 31.775 8.307 -19.149 1.00 86.38 80 GLU A CA 1
ATOM 620 C C . GLU A 1 80 ? 30.949 7.643 -20.259 1.00 86.38 80 GLU A C 1
ATOM 622 O O . GLU A 1 80 ? 30.239 8.318 -21.002 1.00 86.38 80 GLU A O 1
ATOM 627 N N . ARG A 1 81 ? 30.982 6.307 -20.301 1.00 86.00 81 ARG A N 1
ATOM 628 C CA . ARG A 1 81 ? 30.094 5.445 -21.082 1.00 86.00 81 ARG A CA 1
ATOM 629 C C . ARG A 1 81 ? 29.578 4.352 -20.156 1.00 86.00 81 ARG A C 1
ATOM 631 O O . ARG A 1 81 ? 30.342 3.482 -19.750 1.00 86.00 81 ARG A O 1
ATOM 638 N N . HIS A 1 82 ? 28.304 4.401 -19.794 1.00 81.69 82 HIS A N 1
ATOM 639 C CA . HIS A 1 82 ? 27.749 3.547 -18.748 1.00 81.69 82 HIS A CA 1
ATOM 640 C C . HIS A 1 82 ? 27.076 2.296 -19.307 1.00 81.69 82 HIS A C 1
ATOM 642 O O . HIS A 1 82 ? 27.414 1.180 -18.919 1.00 81.69 82 HIS A O 1
ATOM 648 N N . PHE A 1 83 ? 26.165 2.468 -20.260 1.00 84.38 83 PHE A N 1
ATOM 649 C CA . PHE A 1 83 ? 25.517 1.361 -20.956 1.00 84.38 83 PHE A CA 1
ATOM 650 C C . PHE A 1 83 ? 25.154 1.757 -22.385 1.00 84.38 83 PHE A C 1
ATOM 652 O O . PHE A 1 83 ? 25.220 2.929 -22.754 1.00 84.38 83 PHE A O 1
ATOM 659 N N . ALA A 1 84 ? 24.795 0.779 -23.209 1.00 83.44 84 ALA A N 1
ATOM 660 C CA . ALA A 1 84 ? 24.298 1.018 -24.554 1.00 83.44 84 ALA A CA 1
ATOM 661 C C . ALA A 1 84 ? 23.085 0.143 -24.870 1.00 83.44 84 ALA A C 1
ATOM 663 O O . ALA A 1 84 ? 23.001 -0.993 -24.406 1.00 83.44 84 ALA A O 1
ATOM 664 N N . ILE A 1 85 ? 22.171 0.664 -25.685 1.00 79.00 85 ILE A N 1
ATOM 665 C CA . ILE A 1 85 ? 21.050 -0.090 -26.250 1.00 79.00 85 ILE A CA 1
ATOM 666 C C . ILE A 1 85 ? 21.338 -0.329 -27.731 1.00 79.00 85 ILE A C 1
ATOM 668 O O . ILE A 1 85 ? 21.513 0.617 -28.498 1.00 79.00 85 ILE A O 1
ATOM 672 N N . THR A 1 86 ? 21.404 -1.596 -28.132 1.00 74.19 86 THR A N 1
ATOM 673 C CA . THR A 1 86 ? 21.775 -2.006 -29.495 1.00 74.19 86 THR A CA 1
ATOM 674 C C . THR A 1 86 ? 20.960 -3.215 -29.962 1.00 74.19 86 THR A C 1
ATOM 676 O O . THR A 1 86 ? 20.074 -3.676 -29.248 1.00 74.19 86 THR A O 1
ATOM 679 N N . PHE A 1 87 ? 21.235 -3.728 -31.161 1.00 66.69 87 PHE A N 1
ATOM 680 C CA . PHE A 1 87 ? 20.591 -4.917 -31.718 1.00 66.69 87 PHE A CA 1
ATOM 681 C C . PHE A 1 87 ? 21.604 -6.039 -31.972 1.00 66.69 87 PHE A C 1
ATOM 683 O O . PHE A 1 87 ? 22.731 -5.795 -32.400 1.00 66.69 87 PHE A O 1
ATOM 690 N N . GLN A 1 88 ? 21.183 -7.281 -31.743 1.00 63.97 88 GLN A N 1
ATOM 691 C CA . GLN A 1 88 ? 21.885 -8.479 -32.197 1.00 63.97 88 GLN A CA 1
ATOM 692 C C . GLN A 1 88 ? 21.653 -8.696 -33.706 1.00 63.97 88 GLN A C 1
ATOM 694 O O . GLN A 1 88 ? 20.720 -8.151 -34.296 1.00 63.97 88 GLN A O 1
ATOM 699 N N . SER A 1 89 ? 22.463 -9.549 -34.338 1.00 55.97 89 SER A N 1
ATOM 700 C CA . SER A 1 89 ? 22.395 -9.892 -35.769 1.00 55.97 89 SER A CA 1
ATOM 701 C C . SER A 1 89 ? 21.061 -10.508 -36.198 1.00 55.97 89 SER A C 1
ATOM 703 O O . SER A 1 89 ? 20.676 -10.390 -37.356 1.00 55.97 89 SER A O 1
ATOM 705 N N . ASN A 1 90 ? 20.343 -11.143 -35.271 1.00 54.06 90 ASN A N 1
ATOM 706 C CA . ASN A 1 90 ? 19.001 -11.694 -35.478 1.00 54.06 90 ASN A CA 1
ATOM 707 C C . ASN A 1 90 ? 17.873 -10.682 -35.174 1.00 54.06 90 ASN A C 1
ATOM 709 O O . ASN A 1 90 ? 16.701 -11.046 -35.235 1.00 54.06 90 ASN A O 1
ATOM 713 N N . GLY A 1 91 ? 18.205 -9.429 -34.837 1.00 54.84 91 GLY A N 1
ATOM 714 C CA . GLY A 1 91 ? 17.238 -8.366 -34.567 1.00 54.84 91 GLY A CA 1
ATOM 715 C C . GLY A 1 91 ? 16.717 -8.280 -33.131 1.00 54.84 91 GLY A C 1
ATOM 716 O O . GLY A 1 91 ? 15.796 -7.502 -32.871 1.00 54.84 91 GLY A O 1
ATOM 717 N N . LEU A 1 92 ? 17.276 -9.055 -32.197 1.00 62.06 92 LEU A N 1
ATOM 718 C CA . LEU A 1 92 ? 16.955 -8.926 -30.775 1.00 62.06 92 LEU A CA 1
ATOM 719 C C . LEU A 1 92 ? 17.544 -7.640 -30.203 1.00 62.06 92 LEU A C 1
ATOM 721 O O . LEU A 1 92 ? 18.687 -7.292 -30.484 1.00 62.06 92 LEU A O 1
ATOM 725 N N . LEU A 1 93 ? 16.762 -6.940 -29.387 1.00 69.56 93 LEU A N 1
ATOM 726 C CA . LEU A 1 93 ? 17.219 -5.748 -28.689 1.00 69.56 93 LEU A CA 1
ATOM 727 C C . LEU A 1 93 ? 18.119 -6.162 -27.517 1.00 69.56 93 LEU A C 1
ATOM 729 O O . LEU A 1 93 ? 17.821 -7.122 -26.809 1.00 69.56 93 LEU A O 1
ATOM 733 N N . LEU A 1 94 ? 19.218 -5.447 -27.315 1.00 72.12 94 LEU A N 1
ATOM 734 C CA . LEU A 1 94 ? 20.244 -5.749 -26.328 1.00 72.12 94 LEU A CA 1
ATOM 735 C C . LEU A 1 94 ? 20.517 -4.531 -25.448 1.00 72.12 94 LEU A C 1
ATOM 737 O O . LEU A 1 94 ? 20.695 -3.422 -25.950 1.00 72.12 94 LEU A O 1
ATOM 741 N N . LEU A 1 95 ? 20.645 -4.770 -24.149 1.00 78.06 95 LEU A N 1
ATOM 742 C CA . LEU A 1 95 ? 21.364 -3.900 -23.234 1.00 78.06 95 LEU A CA 1
ATOM 743 C C . LEU A 1 95 ? 22.811 -4.376 -23.134 1.00 78.06 95 LEU A C 1
ATOM 745 O O . LEU A 1 95 ? 23.060 -5.539 -22.824 1.00 78.06 95 LEU A O 1
ATOM 749 N N . GLN A 1 96 ? 23.757 -3.464 -23.324 1.00 80.50 96 GLN A N 1
ATOM 750 C CA . GLN A 1 96 ? 25.173 -3.705 -23.098 1.00 80.50 96 GLN A CA 1
ATOM 751 C C . GLN A 1 96 ? 25.694 -2.866 -21.937 1.00 80.50 96 GLN A C 1
ATOM 753 O O . GLN A 1 96 ? 25.605 -1.639 -21.974 1.00 80.50 96 GLN A O 1
ATOM 758 N N . ASN A 1 97 ? 26.301 -3.504 -20.941 1.00 81.12 97 ASN A N 1
ATOM 759 C CA . ASN A 1 97 ? 27.063 -2.796 -19.922 1.00 81.12 97 ASN A CA 1
ATOM 760 C C . ASN A 1 97 ? 28.366 -2.254 -20.537 1.00 81.12 97 ASN A C 1
ATOM 762 O O . ASN A 1 97 ? 29.127 -2.995 -21.160 1.00 81.12 97 ASN A O 1
ATOM 766 N N . LYS A 1 98 ? 28.630 -0.959 -20.355 1.00 81.94 98 LYS A N 1
ATOM 767 C CA . LYS A 1 98 ? 29.892 -0.298 -20.736 1.00 81.94 98 LYS A CA 1
ATOM 768 C C . LYS A 1 98 ? 30.672 0.208 -19.515 1.00 81.94 98 LYS A C 1
ATOM 770 O O . LYS A 1 98 ? 31.826 0.598 -19.659 1.00 81.94 98 LYS A O 1
ATOM 775 N N . SER A 1 99 ? 30.069 0.149 -18.327 1.00 83.38 99 SER A N 1
ATOM 776 C CA . SER A 1 99 ? 30.661 0.581 -17.064 1.00 83.38 99 SER A CA 1
ATOM 777 C C . SER A 1 99 ? 31.518 -0.508 -16.410 1.00 83.38 99 SER A C 1
ATOM 779 O O . SER A 1 99 ? 31.175 -1.694 -16.420 1.00 83.38 99 SER A O 1
ATOM 781 N N . THR A 1 100 ? 32.595 -0.097 -15.741 1.00 76.19 100 THR A N 1
ATOM 782 C CA . THR A 1 100 ? 33.406 -0.953 -14.857 1.00 76.19 100 THR A CA 1
ATOM 783 C C . THR A 1 100 ? 32.707 -1.265 -13.533 1.00 76.19 100 THR A C 1
ATOM 785 O O . THR A 1 100 ? 32.953 -2.320 -12.952 1.00 76.19 100 THR A O 1
ATOM 788 N N . THR A 1 101 ? 31.801 -0.395 -13.075 1.00 73.69 101 THR A N 1
ATOM 789 C CA . THR A 1 101 ? 30.986 -0.600 -11.861 1.00 73.69 101 THR A CA 1
ATOM 790 C C . THR A 1 101 ? 29.761 -1.486 -12.107 1.00 73.69 101 THR A C 1
ATOM 792 O O . THR A 1 101 ? 29.113 -1.932 -11.159 1.00 73.69 101 THR A O 1
ATOM 795 N N . GLY A 1 102 ? 29.488 -1.793 -13.377 1.00 71.62 102 GLY A N 1
ATOM 796 C CA . GLY A 1 102 ? 28.345 -2.575 -13.825 1.00 71.62 102 GLY A CA 1
ATOM 797 C C . GLY A 1 102 ? 27.069 -1.752 -13.998 1.00 71.62 102 GLY A C 1
ATOM 798 O O . GLY A 1 102 ? 26.934 -0.655 -13.464 1.00 71.62 102 GLY A O 1
ATOM 799 N N . THR A 1 103 ? 26.122 -2.299 -14.758 1.00 71.38 103 THR A N 1
ATOM 800 C CA . THR A 1 103 ? 24.816 -1.676 -15.025 1.00 71.38 103 THR A CA 1
ATOM 801 C C . THR A 1 103 ? 23.732 -2.438 -14.273 1.00 71.38 103 THR A C 1
ATOM 803 O O . THR A 1 103 ? 23.580 -3.645 -14.454 1.00 71.38 103 THR A O 1
ATOM 806 N N . VAL A 1 104 ? 22.973 -1.760 -13.413 1.00 70.00 104 VAL A N 1
ATOM 807 C CA . VAL A 1 104 ? 21.955 -2.420 -12.582 1.00 70.00 104 VAL A CA 1
ATOM 808 C C . VAL A 1 104 ? 20.665 -2.614 -13.376 1.00 70.00 104 VAL A C 1
ATOM 810 O O . VAL A 1 104 ? 20.117 -1.659 -13.922 1.00 70.00 104 VAL A O 1
ATOM 813 N N . THR A 1 105 ? 20.153 -3.843 -13.403 1.00 63.28 105 THR A N 1
ATOM 814 C CA . THR A 1 105 ? 18.876 -4.212 -14.023 1.00 63.28 105 THR A CA 1
ATOM 815 C C . THR A 1 105 ? 18.065 -5.095 -13.074 1.00 63.28 105 THR A C 1
ATOM 817 O O . THR A 1 105 ? 18.421 -6.254 -12.834 1.00 63.28 105 THR A O 1
ATOM 820 N N . GLY A 1 106 ? 16.974 -4.570 -12.513 1.00 65.06 106 GLY A N 1
ATOM 821 C CA . GLY A 1 106 ? 16.248 -5.258 -11.437 1.00 65.06 106 GLY A CA 1
ATOM 822 C C . GLY A 1 106 ? 17.117 -5.469 -10.187 1.00 65.06 106 GLY A C 1
ATOM 823 O O . GLY A 1 106 ? 17.827 -4.560 -9.771 1.00 65.06 106 GLY A O 1
ATOM 824 N N . ASP A 1 107 ? 17.081 -6.673 -9.608 1.00 57.56 107 ASP A N 1
ATOM 825 C CA . ASP A 1 107 ? 17.896 -7.093 -8.449 1.00 57.56 107 ASP A CA 1
ATOM 826 C C . ASP A 1 107 ? 19.332 -7.547 -8.821 1.00 57.56 107 ASP A C 1
ATOM 828 O O . ASP A 1 107 ? 20.049 -8.108 -7.988 1.00 57.56 107 ASP A O 1
ATOM 832 N N . PHE A 1 108 ? 19.762 -7.372 -10.072 1.00 60.66 108 PHE A N 1
ATOM 833 C CA . PHE A 1 108 ? 21.049 -7.862 -10.571 1.00 60.66 108 PHE A CA 1
ATOM 834 C C . PHE A 1 108 ? 21.871 -6.743 -11.217 1.00 60.66 108 PHE A C 1
ATOM 836 O O . PHE A 1 108 ? 21.329 -5.814 -11.807 1.00 60.66 108 PHE A O 1
ATOM 843 N N . THR A 1 109 ? 23.195 -6.862 -11.136 1.00 69.06 109 THR A N 1
ATOM 844 C CA . THR A 1 109 ? 24.141 -5.961 -11.800 1.00 69.06 109 THR A CA 1
ATOM 845 C C . THR A 1 109 ? 24.818 -6.696 -12.949 1.00 69.06 109 THR A C 1
ATOM 847 O O . THR A 1 109 ? 25.573 -7.639 -12.704 1.00 69.06 109 THR A O 1
ATOM 850 N N . LEU A 1 110 ? 24.604 -6.233 -14.185 1.00 67.69 110 LEU A N 1
ATOM 851 C CA . LEU A 1 110 ? 25.405 -6.629 -15.344 1.00 67.69 110 LEU A CA 1
ATOM 852 C C . LEU A 1 110 ? 26.850 -6.216 -15.091 1.00 67.69 110 LEU A C 1
ATOM 854 O O . LEU A 1 110 ? 27.197 -5.038 -15.178 1.00 67.69 110 LEU A O 1
ATOM 858 N N . SER A 1 111 ? 27.666 -7.190 -14.704 1.00 65.19 111 SER A N 1
ATOM 859 C CA . SER A 1 111 ? 29.082 -6.990 -14.404 1.00 65.19 111 SER A CA 1
ATOM 860 C C . SER A 1 111 ? 29.911 -6.845 -15.683 1.00 65.19 111 SER A C 1
ATOM 862 O O . SER A 1 111 ? 29.446 -7.119 -16.786 1.00 65.19 111 SER A O 1
ATOM 864 N N . TYR A 1 112 ? 31.187 -6.489 -15.544 1.00 54.50 112 TYR A N 1
ATOM 865 C CA . TYR A 1 112 ? 32.134 -6.470 -16.665 1.00 54.50 112 TYR A CA 1
ATOM 866 C C . TYR A 1 112 ? 32.294 -7.838 -17.372 1.00 54.50 112 TYR A C 1
ATOM 868 O O . TYR A 1 112 ? 32.666 -7.885 -18.544 1.00 54.50 112 TYR A O 1
ATOM 876 N N . LEU A 1 1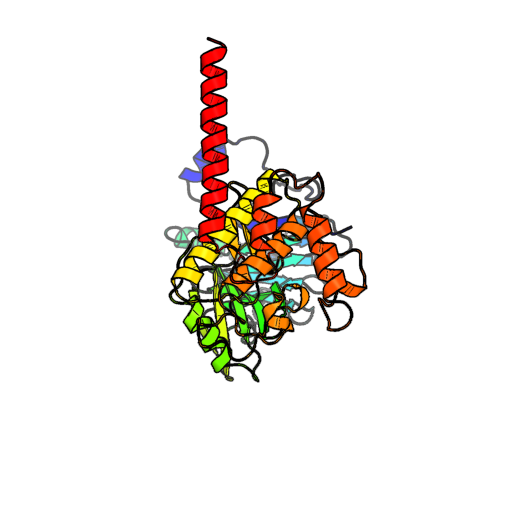13 ? 31.992 -8.945 -16.678 1.00 47.84 113 LEU A N 1
ATOM 877 C CA . LEU A 1 113 ? 32.073 -10.313 -17.207 1.00 47.84 113 LEU A CA 1
ATOM 878 C C . LEU A 1 113 ? 30.809 -10.749 -17.970 1.00 47.84 113 LEU A C 1
ATOM 880 O O . LEU A 1 113 ? 30.879 -11.663 -18.784 1.00 47.84 113 LEU A O 1
ATOM 884 N N . GLU A 1 114 ? 29.665 -10.107 -17.721 1.00 55.47 114 GLU A N 1
ATOM 885 C CA . GLU A 1 114 ? 28.386 -10.370 -18.396 1.00 55.47 114 GLU A CA 1
ATOM 886 C C . GLU A 1 114 ? 27.970 -9.089 -19.122 1.00 55.47 114 GLU A C 1
ATOM 888 O O . GLU A 1 114 ? 27.200 -8.280 -18.610 1.00 55.47 114 GLU A O 1
ATOM 893 N N . GLN A 1 115 ? 28.559 -8.866 -20.299 1.00 62.41 115 GLN A N 1
ATOM 894 C CA . GLN A 1 115 ? 28.491 -7.571 -20.979 1.00 62.41 115 GLN A CA 1
ATOM 895 C C . GLN A 1 115 ? 27.138 -7.287 -21.635 1.00 62.41 115 GLN A C 1
ATOM 897 O O . GLN A 1 115 ? 26.838 -6.120 -21.865 1.00 62.41 115 GLN A O 1
ATOM 902 N N . THR A 1 116 ? 26.319 -8.309 -21.906 1.00 68.00 116 THR A N 1
ATOM 903 C CA . THR A 1 116 ? 25.167 -8.190 -22.811 1.00 68.00 116 THR A CA 1
ATOM 904 C C . THR A 1 116 ? 23.935 -8.958 -22.303 1.00 68.00 116 THR A C 1
ATOM 906 O O . THR A 1 116 ? 24.024 -10.148 -21.984 1.00 68.00 116 THR A O 1
ATOM 909 N N . LEU A 1 117 ? 22.772 -8.291 -22.283 1.00 68.94 117 LEU A N 1
ATOM 910 C CA . LEU A 1 117 ? 21.457 -8.812 -21.881 1.00 68.94 117 LEU A CA 1
ATOM 911 C C . LEU A 1 117 ? 20.408 -8.556 -22.972 1.00 68.94 117 LEU A C 1
ATOM 913 O O . LEU A 1 117 ? 20.312 -7.444 -23.479 1.00 68.94 117 LEU A O 1
ATOM 917 N N . VAL A 1 118 ? 19.580 -9.549 -23.303 1.00 66.69 118 VAL A N 1
ATOM 918 C CA . VAL A 1 118 ? 18.470 -9.372 -24.262 1.00 66.69 118 VAL A CA 1
ATOM 919 C C . VAL A 1 118 ? 17.293 -8.660 -23.603 1.00 66.69 118 VAL A C 1
ATOM 921 O O . VAL A 1 118 ? 16.833 -9.054 -22.532 1.00 66.69 118 VAL A O 1
ATOM 924 N N . ILE A 1 119 ? 16.771 -7.648 -24.288 1.00 67.38 119 ILE A N 1
ATOM 925 C CA . ILE A 1 119 ? 15.523 -6.961 -23.971 1.00 67.38 119 ILE A CA 1
ATOM 926 C C . ILE A 1 119 ? 14.423 -7.599 -24.830 1.00 67.38 119 ILE A C 1
ATOM 928 O O . ILE A 1 119 ? 14.271 -7.271 -26.004 1.00 67.38 119 ILE A O 1
ATOM 932 N N . GLU A 1 120 ? 13.681 -8.557 -24.267 1.00 61.06 120 GLU A N 1
ATOM 933 C CA . GLU A 1 120 ? 12.628 -9.268 -25.013 1.00 61.06 120 GLU A CA 1
ATOM 934 C C . GLU A 1 120 ? 11.377 -8.393 -25.198 1.00 61.06 120 GLU A C 1
ATOM 936 O O . GLU A 1 120 ? 10.941 -8.152 -26.318 1.00 61.06 120 GLU A O 1
ATOM 941 N N . HIS A 1 121 ? 10.825 -7.887 -24.096 1.00 56.97 121 HIS A N 1
ATOM 942 C CA . HIS A 1 121 ? 9.622 -7.040 -24.086 1.00 56.97 121 HIS A CA 1
ATOM 943 C C . HIS A 1 121 ? 9.814 -5.812 -23.204 1.00 56.97 121 HIS A C 1
ATOM 945 O O . HIS A 1 121 ? 9.277 -4.745 -23.479 1.00 56.97 121 HIS A O 1
ATOM 951 N N . PHE A 1 122 ? 10.588 -5.977 -22.135 1.00 60.50 122 PHE A N 1
ATOM 952 C CA . PHE A 1 122 ? 10.689 -5.008 -21.071 1.00 60.50 122 PHE A CA 1
ATOM 953 C C . PHE A 1 122 ? 11.987 -5.206 -20.286 1.00 60.50 122 PHE A C 1
ATOM 955 O O . PHE A 1 122 ? 12.349 -6.342 -19.968 1.00 60.50 122 PHE A O 1
ATOM 962 N N . LEU A 1 123 ? 12.667 -4.116 -19.942 1.00 67.12 123 LEU A N 1
ATOM 963 C CA . LEU A 1 123 ? 13.824 -4.111 -19.062 1.00 67.12 123 LEU A CA 1
ATOM 964 C C . LEU A 1 123 ? 13.904 -2.787 -18.301 1.00 67.12 123 LEU A C 1
ATOM 966 O O . LEU A 1 123 ? 13.857 -1.718 -18.896 1.00 67.12 123 LEU A O 1
ATOM 970 N N . MET A 1 124 ? 14.107 -2.855 -16.988 1.00 63.31 124 MET A N 1
ATOM 971 C CA . MET A 1 124 ? 14.415 -1.667 -16.191 1.00 63.31 124 MET A CA 1
ATOM 972 C C . MET A 1 124 ? 15.913 -1.555 -15.982 1.00 63.31 124 MET A C 1
ATOM 974 O O . MET A 1 124 ? 16.557 -2.535 -15.603 1.00 63.31 124 MET A O 1
ATOM 978 N N . ILE A 1 125 ? 16.447 -0.360 -16.207 1.00 70.31 125 ILE A N 1
ATOM 979 C CA . ILE A 1 125 ? 17.878 -0.067 -16.146 1.00 70.31 125 ILE A CA 1
ATOM 980 C C . ILE A 1 125 ? 18.071 1.075 -15.159 1.00 70.31 125 ILE A C 1
ATOM 982 O O . ILE A 1 125 ? 17.498 2.145 -15.334 1.00 70.31 125 ILE A O 1
ATOM 986 N N . ARG A 1 126 ? 18.875 0.871 -14.119 1.00 67.31 126 ARG A N 1
ATOM 987 C CA . ARG A 1 126 ? 19.252 1.939 -13.192 1.00 67.31 126 ARG A CA 1
ATOM 988 C C . ARG A 1 126 ? 20.647 2.440 -13.538 1.00 67.31 126 ARG A C 1
ATOM 990 O O . ARG A 1 126 ? 21.589 1.650 -13.607 1.00 67.31 126 ARG A O 1
ATOM 997 N N . CYS A 1 127 ? 20.773 3.750 -13.709 1.00 67.50 127 CYS A N 1
ATOM 998 C CA . CYS A 1 127 ? 22.038 4.425 -13.972 1.00 67.50 127 CYS A CA 1
ATOM 999 C C . CYS A 1 127 ? 22.098 5.705 -13.129 1.00 67.50 127 CYS A C 1
ATOM 1001 O O . CYS A 1 127 ? 21.322 6.635 -13.345 1.00 67.50 127 CYS A O 1
ATOM 1003 N N . GLY A 1 128 ? 22.981 5.724 -12.126 1.00 65.50 128 GLY A N 1
ATOM 1004 C CA . GLY A 1 128 ? 22.968 6.758 -11.089 1.00 65.50 128 GLY A CA 1
ATOM 1005 C C . GLY A 1 128 ? 21.658 6.734 -10.291 1.00 65.50 128 GLY A C 1
ATOM 1006 O O . GLY A 1 128 ? 21.225 5.677 -9.826 1.00 65.50 128 GLY A O 1
ATOM 1007 N N . ASN A 1 129 ? 21.021 7.898 -10.171 1.00 57.94 129 ASN A N 1
ATOM 1008 C CA . ASN A 1 129 ? 19.716 8.113 -9.537 1.00 57.94 129 ASN A CA 1
ATOM 1009 C C . ASN A 1 129 ? 18.522 7.954 -10.501 1.00 57.94 129 ASN A C 1
ATOM 1011 O O . ASN A 1 129 ? 17.382 8.134 -10.082 1.00 57.94 129 ASN A O 1
ATOM 1015 N N . ILE A 1 130 ? 18.763 7.608 -11.771 1.00 53.88 130 ILE A N 1
ATOM 1016 C CA . ILE A 1 130 ? 17.719 7.507 -12.797 1.00 53.88 130 ILE A CA 1
ATOM 1017 C C . ILE A 1 130 ? 17.348 6.045 -13.039 1.00 53.88 130 ILE A C 1
ATOM 1019 O O . ILE A 1 130 ? 18.216 5.177 -13.196 1.00 53.88 130 ILE A O 1
ATOM 1023 N N . HIS A 1 131 ? 16.043 5.790 -13.127 1.00 57.12 131 HIS A N 1
ATOM 1024 C CA . HIS A 1 131 ? 15.475 4.512 -13.540 1.00 57.12 131 HIS A CA 1
ATOM 1025 C C . HIS A 1 131 ? 14.860 4.633 -14.940 1.00 57.12 131 HIS A C 1
ATOM 1027 O O . HIS A 1 131 ? 13.900 5.375 -15.142 1.00 57.12 131 HIS A O 1
ATOM 1033 N N . PHE A 1 132 ? 15.411 3.886 -15.896 1.00 62.34 132 PHE A N 1
ATOM 1034 C CA . PHE A 1 132 ? 14.917 3.791 -17.266 1.00 62.34 132 PHE A CA 1
ATOM 1035 C C . PHE A 1 132 ? 13.995 2.591 -17.429 1.00 62.34 132 PHE A C 1
ATOM 1037 O O . PHE A 1 132 ? 14.390 1.462 -17.133 1.00 62.34 132 PHE A O 1
ATOM 1044 N N . GLU A 1 133 ? 12.813 2.842 -17.978 1.00 59.75 133 GLU A N 1
ATOM 1045 C CA . GLU A 1 133 ? 11.843 1.837 -18.398 1.00 59.75 133 GLU A CA 1
ATOM 1046 C C . GLU A 1 133 ? 12.013 1.529 -19.888 1.00 59.75 133 GLU A C 1
ATOM 1048 O O . GLU A 1 133 ? 11.437 2.207 -20.734 1.00 59.75 133 GLU A O 1
ATOM 1053 N N . ALA A 1 134 ? 12.846 0.542 -20.233 1.00 65.31 134 ALA A N 1
ATOM 1054 C CA . ALA A 1 134 ? 13.069 0.140 -21.619 1.00 65.31 134 ALA A CA 1
ATOM 1055 C C . ALA A 1 134 ? 12.028 -0.890 -22.061 1.00 65.31 134 ALA A C 1
ATOM 1057 O O . ALA A 1 134 ? 12.122 -2.073 -21.731 1.00 65.31 134 ALA A O 1
ATOM 1058 N N . THR A 1 135 ? 11.065 -0.449 -22.862 1.00 58.62 135 THR A N 1
ATOM 1059 C CA . THR A 1 135 ? 10.020 -1.315 -23.418 1.00 58.62 135 THR A CA 1
ATOM 1060 C C . THR A 1 135 ? 10.294 -1.569 -24.895 1.00 58.62 135 THR A C 1
ATOM 1062 O O . THR A 1 135 ? 10.506 -0.636 -25.669 1.00 58.62 135 THR A O 1
ATOM 1065 N N . ALA A 1 136 ? 10.285 -2.837 -25.311 1.00 62.34 136 ALA A N 1
ATOM 1066 C CA . ALA A 1 136 ? 10.269 -3.214 -26.719 1.00 62.34 136 ALA A CA 1
ATOM 1067 C C . ALA A 1 136 ? 8.801 -3.250 -27.181 1.00 62.34 136 ALA A C 1
ATOM 1069 O O . ALA A 1 136 ? 8.054 -4.141 -26.771 1.00 62.34 136 ALA A O 1
ATOM 1070 N N . PRO A 1 137 ? 8.339 -2.285 -27.993 1.00 52.06 137 PRO A N 1
ATOM 1071 C CA . PRO A 1 137 ? 6.916 -2.158 -28.260 1.00 52.06 137 PRO A CA 1
ATOM 1072 C C . PRO A 1 137 ? 6.385 -3.264 -29.162 1.00 52.06 137 PRO A C 1
ATOM 1074 O O . PRO A 1 137 ? 7.083 -3.775 -30.043 1.00 52.06 137 PRO A O 1
ATOM 1077 N N . ASN A 1 138 ? 5.098 -3.570 -28.988 1.00 51.59 138 ASN A N 1
ATOM 1078 C CA . ASN A 1 138 ? 4.366 -4.429 -29.905 1.00 51.59 138 ASN A CA 1
ATOM 1079 C C . ASN A 1 138 ? 4.302 -3.767 -31.290 1.00 51.59 138 ASN A C 1
ATOM 1081 O O . ASN A 1 138 ? 3.870 -2.623 -31.444 1.00 51.59 138 ASN A O 1
ATOM 1085 N N . ARG A 1 139 ? 4.760 -4.502 -32.302 1.00 62.06 139 ARG A N 1
ATOM 1086 C CA . ARG A 1 139 ? 4.961 -3.997 -33.663 1.00 62.06 139 ARG A CA 1
ATOM 1087 C C . ARG A 1 139 ? 3.709 -4.130 -34.532 1.00 62.06 139 ARG A C 1
ATOM 1089 O O . ARG A 1 139 ? 3.621 -3.436 -35.541 1.00 62.06 139 ARG A O 1
ATOM 1096 N N . GLY A 1 140 ? 2.739 -4.964 -34.138 1.00 60.66 140 GLY A N 1
ATOM 1097 C CA . GLY A 1 140 ? 1.451 -5.143 -34.816 1.00 60.66 140 GLY A CA 1
ATOM 1098 C C . GLY A 1 140 ? 1.560 -5.176 -36.346 1.00 60.66 140 GLY A C 1
ATOM 1099 O O . GLY A 1 140 ? 2.391 -5.884 -36.914 1.00 60.66 140 GLY A O 1
ATOM 1100 N N . GLN A 1 141 ? 0.759 -4.346 -37.019 1.00 46.16 141 GLN A N 1
ATOM 1101 C CA . GLN A 1 141 ? 0.766 -4.208 -38.483 1.00 46.16 141 GLN A CA 1
ATOM 1102 C C . GLN A 1 141 ? 2.042 -3.566 -39.069 1.00 46.16 141 GLN A C 1
ATOM 1104 O O . GLN A 1 141 ? 2.253 -3.611 -40.278 1.00 46.16 141 GLN A O 1
ATOM 1109 N N . TYR A 1 142 ? 2.911 -2.982 -38.239 1.00 52.56 142 TYR A N 1
ATOM 1110 C CA . TYR A 1 142 ? 4.150 -2.309 -38.654 1.00 52.56 142 TYR A CA 1
ATOM 1111 C C . TYR A 1 142 ? 5.386 -3.222 -38.605 1.00 52.56 142 TYR A C 1
ATOM 1113 O O . TYR A 1 142 ? 6.504 -2.758 -38.843 1.00 52.56 142 TYR A O 1
ATOM 1121 N N . GLN A 1 143 ? 5.204 -4.522 -38.342 1.00 61.41 143 GLN A N 1
ATOM 1122 C CA . GLN A 1 143 ? 6.283 -5.513 -38.271 1.00 61.41 143 GLN A CA 1
ATOM 1123 C C . GLN A 1 143 ? 7.181 -5.515 -39.520 1.00 61.41 143 GLN A C 1
ATOM 1125 O O . GLN A 1 143 ? 8.405 -5.540 -39.391 1.00 61.41 143 GLN A O 1
ATOM 1130 N N . SER A 1 144 ? 6.604 -5.444 -40.725 1.00 55.31 144 SER A N 1
ATOM 1131 C CA . SER A 1 144 ? 7.378 -5.482 -41.977 1.00 55.31 144 SER A CA 1
ATOM 1132 C C . SER A 1 144 ? 8.237 -4.231 -42.181 1.00 55.31 144 SER A C 1
ATOM 1134 O O . SER A 1 144 ? 9.387 -4.334 -42.607 1.00 55.31 144 SER A O 1
ATOM 1136 N N . LEU A 1 145 ? 7.715 -3.049 -41.829 1.00 57.19 145 LEU A N 1
ATOM 1137 C CA . LEU A 1 145 ? 8.467 -1.792 -41.905 1.00 57.19 145 LEU A CA 1
ATOM 1138 C C . LEU A 1 145 ? 9.614 -1.776 -40.889 1.00 57.19 145 LEU A C 1
ATOM 1140 O O . LEU A 1 145 ? 10.736 -1.395 -41.221 1.00 57.19 145 LEU A O 1
ATOM 1144 N N . TYR A 1 146 ? 9.349 -2.246 -39.668 1.00 58.88 146 TYR A N 1
ATOM 1145 C CA . TYR A 1 146 ? 10.382 -2.424 -38.654 1.00 58.88 146 TYR A CA 1
ATOM 1146 C C . TYR A 1 146 ? 11.499 -3.352 -39.152 1.00 58.88 146 TYR A C 1
ATOM 1148 O O . TYR A 1 146 ? 12.671 -2.998 -39.047 1.00 58.88 146 TYR A O 1
ATOM 1156 N N . GLN A 1 147 ? 11.148 -4.500 -39.744 1.00 60.19 147 GLN A N 1
ATOM 1157 C CA . GLN A 1 147 ? 12.135 -5.455 -40.250 1.00 60.19 147 GLN A CA 1
ATOM 1158 C C . GLN A 1 147 ? 13.001 -4.849 -41.362 1.00 60.19 147 GLN A C 1
ATOM 1160 O O . GLN A 1 147 ? 14.212 -5.062 -41.377 1.00 60.19 147 GLN A O 1
ATOM 1165 N N . SER A 1 148 ? 12.408 -4.056 -42.260 1.00 59.62 148 SER A N 1
ATOM 1166 C CA . SER A 1 148 ? 13.154 -3.343 -43.303 1.00 59.62 148 SER A CA 1
ATOM 1167 C C . SER A 1 148 ? 14.168 -2.365 -42.704 1.00 59.62 148 SER A C 1
ATOM 1169 O O . SER A 1 148 ? 15.341 -2.394 -43.070 1.00 59.62 148 SER A O 1
ATOM 1171 N N . ASN A 1 149 ? 13.741 -1.543 -41.741 1.00 58.94 149 ASN A N 1
ATOM 1172 C CA . ASN A 1 149 ? 14.609 -0.561 -41.085 1.00 58.94 149 ASN A CA 1
ATOM 1173 C C . ASN A 1 149 ? 15.730 -1.230 -40.282 1.00 58.94 149 ASN A C 1
ATOM 1175 O O . ASN A 1 149 ? 16.872 -0.772 -40.302 1.00 58.94 149 ASN A O 1
ATOM 1179 N N . LEU A 1 150 ? 15.413 -2.333 -39.602 1.00 61.69 150 LEU A N 1
ATOM 1180 C CA . LEU A 1 150 ? 16.384 -3.130 -38.866 1.00 61.69 150 LEU A CA 1
ATOM 1181 C C . LEU A 1 150 ? 17.437 -3.730 -39.804 1.00 61.69 150 LEU A C 1
ATOM 1183 O O . LEU A 1 150 ? 18.624 -3.635 -39.513 1.00 61.69 150 LEU A O 1
ATOM 1187 N N . ASN A 1 151 ? 17.029 -4.294 -40.944 1.00 62.75 151 ASN A N 1
ATOM 1188 C CA . ASN A 1 151 ? 17.958 -4.856 -41.925 1.00 62.75 151 ASN A CA 1
ATOM 1189 C C . ASN A 1 151 ? 18.899 -3.781 -42.495 1.00 62.75 151 ASN A C 1
ATOM 1191 O O . ASN A 1 151 ? 20.099 -4.024 -42.615 1.00 62.75 151 ASN A O 1
ATOM 1195 N N . SER A 1 152 ? 18.382 -2.584 -42.796 1.00 63.19 152 SER A N 1
ATOM 1196 C CA . SER A 1 152 ? 19.209 -1.447 -43.223 1.00 63.19 152 SER A CA 1
ATOM 1197 C C . SER A 1 152 ? 20.211 -1.029 -42.144 1.00 63.19 152 SER A C 1
ATOM 1199 O O . SER A 1 152 ? 21.387 -0.832 -42.440 1.00 63.19 152 SER A O 1
ATOM 1201 N N . TYR A 1 153 ? 19.771 -0.946 -40.885 1.00 61.88 153 TYR A N 1
ATOM 1202 C CA . TYR A 1 153 ? 20.632 -0.612 -39.751 1.00 61.88 153 TYR A CA 1
ATOM 1203 C C . TYR A 1 153 ? 21.729 -1.663 -39.516 1.00 61.88 153 TYR A C 1
ATOM 1205 O O . TYR A 1 153 ? 22.902 -1.310 -39.389 1.00 61.88 153 TYR A O 1
ATOM 1213 N N . LEU A 1 154 ? 21.377 -2.954 -39.523 1.00 61.59 154 LEU A N 1
ATOM 1214 C CA . LEU A 1 154 ? 22.336 -4.054 -39.398 1.00 61.59 154 LEU A CA 1
ATOM 1215 C C . LEU A 1 154 ? 23.345 -4.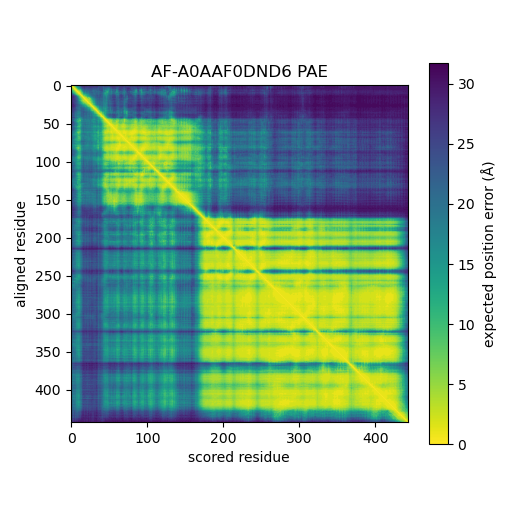048 -40.553 1.00 61.59 154 LEU A C 1
ATOM 1217 O O . LEU A 1 154 ? 24.537 -4.233 -40.315 1.00 61.59 154 LEU A O 1
ATOM 1221 N N . GLY A 1 155 ? 22.900 -3.756 -41.780 1.00 62.81 155 GLY A N 1
ATOM 1222 C CA . GLY A 1 155 ? 23.780 -3.572 -42.936 1.00 62.81 155 GLY A CA 1
ATOM 1223 C C . GLY A 1 155 ? 24.876 -2.532 -42.682 1.00 62.81 155 GLY A C 1
ATOM 1224 O O . GLY A 1 155 ? 26.049 -2.819 -42.915 1.00 62.81 155 GLY A O 1
ATOM 1225 N N . CYS A 1 156 ? 24.517 -1.377 -42.111 1.00 63.97 156 CYS A N 1
ATOM 1226 C CA . CYS A 1 156 ? 25.473 -0.326 -41.751 1.00 63.97 156 CYS A CA 1
ATOM 1227 C C . CYS A 1 156 ? 26.487 -0.768 -40.678 1.00 63.97 156 CYS A C 1
ATOM 1229 O O . CYS A 1 156 ? 27.657 -0.383 -40.749 1.00 63.97 156 CYS A O 1
ATOM 1231 N N . ILE A 1 157 ? 26.069 -1.583 -39.699 1.00 60.28 157 ILE A N 1
ATOM 1232 C CA . ILE A 1 157 ? 26.966 -2.130 -38.664 1.00 60.28 157 ILE A CA 1
ATOM 1233 C C . ILE A 1 157 ? 28.026 -3.042 -39.291 1.00 60.28 157 ILE A C 1
ATOM 1235 O O . ILE A 1 157 ? 29.214 -2.891 -38.997 1.00 60.28 157 ILE A O 1
ATOM 1239 N N . PHE A 1 158 ? 27.611 -3.955 -40.175 1.00 59.47 158 PHE A N 1
ATOM 1240 C CA . PHE A 1 158 ? 28.516 -4.912 -40.817 1.00 59.47 158 PHE A CA 1
ATOM 1241 C C . PHE A 1 158 ? 29.523 -4.234 -41.752 1.00 59.47 158 PHE A C 1
ATOM 1243 O O . PHE A 1 158 ? 30.694 -4.607 -41.765 1.00 59.47 158 PHE A O 1
ATOM 1250 N N . THR A 1 159 ? 29.109 -3.202 -42.494 1.00 57.81 159 THR A N 1
ATOM 1251 C CA . THR A 1 159 ? 30.017 -2.432 -43.361 1.00 57.81 159 THR A CA 1
ATOM 1252 C C . THR A 1 159 ? 30.982 -1.532 -42.584 1.00 57.81 159 THR A C 1
ATOM 1254 O O . THR A 1 159 ? 32.036 -1.180 -43.102 1.00 57.81 159 THR A O 1
ATOM 1257 N N . GLY A 1 160 ? 30.639 -1.160 -41.345 1.00 52.41 160 GLY A N 1
ATOM 1258 C CA . GLY A 1 160 ? 31.432 -0.277 -40.482 1.00 52.41 160 GLY A CA 1
ATOM 1259 C C . GLY A 1 160 ? 32.485 -0.978 -39.614 1.00 52.41 160 GLY A C 1
ATOM 1260 O O . GLY A 1 160 ? 33.059 -0.331 -38.742 1.00 52.41 160 GLY A O 1
ATOM 1261 N N . GLY A 1 161 ? 32.722 -2.283 -39.802 1.00 47.31 161 GLY A N 1
ATOM 1262 C CA . GLY A 1 161 ? 33.727 -3.046 -39.047 1.00 47.31 161 GLY A CA 1
ATOM 1263 C C . GLY A 1 161 ? 33.342 -3.379 -37.598 1.00 47.31 161 GLY A C 1
ATOM 1264 O O . GLY A 1 161 ? 34.212 -3.737 -36.805 1.00 47.31 161 GLY A O 1
ATOM 1265 N N . GLY A 1 162 ? 32.062 -3.260 -37.229 1.00 46.81 162 GLY A N 1
ATOM 1266 C CA . GLY A 1 162 ? 31.578 -3.626 -35.897 1.00 46.81 162 GLY A CA 1
ATOM 1267 C C . GLY A 1 162 ? 31.464 -5.142 -35.716 1.00 46.81 162 GLY A C 1
ATOM 1268 O O . GLY A 1 162 ? 30.903 -5.836 -36.563 1.00 46.81 162 GLY A O 1
ATOM 1269 N N . THR A 1 163 ? 31.951 -5.669 -34.593 1.00 45.16 163 THR A N 1
ATOM 1270 C CA . THR A 1 163 ? 31.648 -7.037 -34.158 1.00 45.16 163 THR A CA 1
ATOM 1271 C C . THR A 1 163 ? 30.287 -7.059 -33.464 1.00 45.16 163 THR A C 1
ATOM 1273 O O . THR A 1 163 ? 30.072 -6.377 -32.464 1.00 45.16 163 THR A O 1
ATOM 1276 N N . ILE A 1 164 ? 29.346 -7.845 -33.993 1.00 49.12 164 ILE A N 1
ATOM 1277 C CA . ILE A 1 164 ? 28.082 -8.113 -33.305 1.00 49.12 164 ILE A CA 1
ATOM 1278 C C . ILE A 1 164 ? 28.340 -9.208 -32.278 1.00 49.12 164 ILE A C 1
ATOM 1280 O O . ILE A 1 164 ? 28.735 -10.320 -32.633 1.00 49.12 164 ILE A O 1
ATOM 1284 N N . ASP A 1 165 ? 28.119 -8.879 -31.010 1.00 47.84 165 ASP A N 1
ATOM 1285 C CA . ASP A 1 165 ? 28.258 -9.819 -29.906 1.00 47.84 165 ASP A CA 1
ATOM 1286 C C . ASP A 1 165 ? 27.249 -10.966 -30.093 1.00 47.84 165 ASP A C 1
ATOM 1288 O O . ASP A 1 165 ? 26.030 -10.781 -30.043 1.00 47.84 165 ASP A O 1
ATOM 1292 N N . SER A 1 166 ? 27.760 -12.153 -30.424 1.00 42.03 166 SER A N 1
ATOM 1293 C CA . SER A 1 166 ? 26.945 -13.338 -30.721 1.00 42.03 166 SER A CA 1
ATOM 1294 C C . SER A 1 166 ? 26.495 -14.067 -29.452 1.00 42.03 166 SER A C 1
ATOM 1296 O O . SER A 1 166 ? 25.587 -14.899 -29.507 1.00 42.03 166 SER A O 1
ATOM 1298 N N . HIS A 1 167 ? 27.076 -13.712 -28.304 1.00 43.19 167 HIS A N 1
ATOM 1299 C CA . HIS A 1 167 ? 26.817 -14.322 -27.009 1.00 43.19 167 HIS A CA 1
ATOM 1300 C C . HIS A 1 167 ? 25.974 -13.394 -26.130 1.00 43.19 167 HIS A C 1
ATOM 1302 O O . HIS A 1 167 ? 26.454 -12.747 -25.205 1.00 43.19 167 HIS A O 1
ATOM 1308 N N . ALA A 1 168 ? 24.671 -13.356 -26.398 1.00 43.91 168 ALA A N 1
ATOM 1309 C CA . ALA A 1 168 ? 23.723 -12.837 -25.426 1.00 43.91 168 ALA A CA 1
ATOM 1310 C C . ALA A 1 168 ? 23.603 -13.821 -24.257 1.00 43.91 168 ALA A C 1
ATOM 1312 O O . ALA A 1 168 ? 23.277 -14.992 -24.463 1.00 43.91 168 ALA A O 1
ATOM 1313 N N . THR A 1 169 ? 23.813 -13.351 -23.027 1.00 41.62 169 THR A N 1
ATOM 1314 C CA . THR A 1 169 ? 23.448 -14.156 -21.857 1.00 41.62 169 THR A CA 1
ATOM 1315 C C . THR A 1 169 ? 21.920 -14.122 -21.770 1.00 41.62 169 THR A C 1
ATOM 1317 O O . THR A 1 169 ? 21.356 -13.029 -21.651 1.00 41.62 169 THR A O 1
ATOM 1320 N N . PRO A 1 170 ? 21.206 -15.262 -21.854 1.00 44.88 170 PRO A N 1
ATOM 1321 C CA . PRO A 1 170 ? 19.770 -15.274 -21.595 1.00 44.88 170 PRO A CA 1
ATOM 1322 C C . PRO A 1 170 ? 19.525 -14.669 -20.211 1.00 44.88 170 PRO A C 1
ATOM 1324 O O . PRO A 1 170 ? 20.350 -14.891 -19.319 1.00 44.88 170 PRO A O 1
ATOM 1327 N N . ILE A 1 171 ? 18.408 -13.951 -20.000 1.00 45.34 171 ILE A N 1
ATOM 1328 C CA . ILE A 1 171 ? 17.975 -13.566 -18.643 1.00 45.34 171 ILE A CA 1
ATOM 1329 C C . ILE A 1 171 ? 18.106 -14.825 -17.789 1.00 45.34 171 ILE A C 1
ATOM 1331 O O . ILE A 1 171 ? 17.403 -15.808 -18.051 1.00 45.34 171 ILE A O 1
ATOM 1335 N N . ARG A 1 172 ? 19.059 -14.833 -16.841 1.00 46.56 172 ARG A N 1
ATOM 1336 C CA . ARG A 1 172 ? 19.374 -16.029 -16.054 1.00 46.56 172 ARG A CA 1
ATOM 1337 C C . ARG A 1 172 ? 18.044 -16.586 -15.550 1.00 46.56 172 ARG A C 1
ATOM 1339 O O . ARG A 1 172 ? 17.285 -15.866 -14.901 1.00 46.56 172 ARG A O 1
ATOM 1346 N N . ALA A 1 173 ? 17.773 -17.866 -15.818 1.00 46.53 173 ALA A N 1
ATOM 1347 C CA . ALA A 1 173 ? 16.545 -18.563 -15.409 1.00 46.53 173 ALA A CA 1
ATOM 1348 C C . ALA A 1 173 ? 16.216 -18.417 -13.903 1.00 46.53 173 ALA A C 1
ATOM 1350 O O . ALA A 1 173 ? 15.103 -18.698 -13.475 1.00 46.53 173 ALA A O 1
ATOM 1351 N N . ARG A 1 174 ? 17.181 -17.933 -13.112 1.00 49.94 174 ARG A N 1
ATOM 1352 C CA . ARG A 1 174 ? 17.099 -17.591 -11.690 1.00 49.94 174 ARG A CA 1
ATOM 1353 C C . ARG A 1 174 ? 16.113 -16.461 -11.344 1.00 49.94 174 ARG A C 1
ATOM 1355 O O . ARG A 1 174 ? 15.690 -16.417 -10.196 1.00 49.94 174 ARG A O 1
ATOM 1362 N N . ASN A 1 175 ? 15.716 -15.603 -12.291 1.00 66.50 175 ASN A N 1
ATOM 1363 C CA . ASN A 1 175 ? 14.800 -14.473 -12.035 1.00 66.50 175 ASN A CA 1
ATOM 1364 C C . ASN A 1 175 ? 13.401 -14.676 -12.642 1.00 66.50 175 ASN A C 1
ATOM 1366 O O . ASN A 1 175 ? 12.741 -13.715 -13.030 1.00 66.50 175 ASN A O 1
ATOM 1370 N N . ARG A 1 176 ? 12.944 -15.925 -12.774 1.00 71.94 176 ARG A N 1
ATOM 1371 C CA . ARG A 1 176 ? 11.616 -16.244 -13.315 1.00 71.94 176 ARG A CA 1
ATOM 1372 C C . ARG A 1 176 ? 10.809 -17.057 -12.312 1.00 71.94 176 ARG A C 1
ATOM 1374 O O . ARG A 1 176 ? 11.326 -17.999 -11.718 1.00 71.94 176 ARG A O 1
ATOM 1381 N N . ILE A 1 177 ? 9.536 -16.709 -12.161 1.00 78.12 177 ILE A N 1
ATOM 1382 C CA . ILE A 1 177 ? 8.554 -17.483 -11.399 1.00 78.12 177 ILE A CA 1
ATOM 1383 C C . ILE A 1 177 ? 7.349 -17.688 -12.318 1.00 78.12 177 ILE A C 1
ATOM 1385 O O . ILE A 1 177 ? 6.585 -16.764 -12.592 1.00 78.12 177 ILE A O 1
ATOM 1389 N N . GLY A 1 178 ? 7.230 -18.898 -12.874 1.00 80.62 178 GLY A N 1
ATOM 1390 C CA . GLY A 1 178 ? 6.241 -19.216 -13.906 1.00 80.62 178 GLY A CA 1
ATOM 1391 C C . GLY A 1 178 ? 6.348 -18.293 -15.127 1.00 80.62 178 GLY A C 1
ATOM 1392 O O . GLY A 1 178 ? 7.362 -18.284 -15.831 1.00 80.62 178 GLY A O 1
ATOM 1393 N N . ARG A 1 179 ? 5.286 -17.522 -15.396 1.00 76.69 179 ARG A N 1
ATOM 1394 C CA . ARG A 1 179 ? 5.239 -16.536 -16.493 1.00 76.69 179 ARG A CA 1
ATOM 1395 C C . ARG A 1 179 ? 5.857 -15.179 -16.153 1.00 76.69 179 ARG A C 1
ATOM 1397 O O . ARG A 1 179 ? 6.071 -14.383 -17.062 1.00 76.69 179 ARG A O 1
ATOM 1404 N N . TYR A 1 180 ? 6.152 -14.922 -14.884 1.00 79.81 180 TYR A N 1
ATOM 1405 C CA . TYR A 1 180 ? 6.618 -13.622 -14.428 1.00 79.81 180 TYR A CA 1
ATOM 1406 C C . TYR A 1 180 ? 8.140 -13.551 -14.401 1.00 79.81 180 TYR A C 1
ATOM 1408 O O . TYR A 1 180 ? 8.819 -14.484 -13.957 1.00 79.81 180 TYR A O 1
ATOM 1416 N N . ILE A 1 181 ? 8.671 -12.417 -14.851 1.00 72.94 181 ILE A N 1
ATOM 1417 C CA . ILE A 1 181 ? 10.064 -12.035 -14.633 1.00 72.94 181 ILE A CA 1
ATOM 1418 C C . ILE A 1 181 ? 10.098 -11.197 -13.355 1.00 72.94 181 ILE A C 1
ATOM 1420 O O . ILE A 1 181 ? 9.371 -10.212 -13.231 1.00 72.94 181 ILE A O 1
ATOM 1424 N N . VAL A 1 182 ? 10.927 -11.608 -12.400 1.00 78.31 182 VAL A N 1
ATOM 1425 C CA . VAL A 1 182 ? 11.146 -10.888 -11.144 1.00 78.31 182 VAL A CA 1
ATOM 1426 C C . VAL A 1 182 ? 12.158 -9.777 -11.405 1.00 78.31 182 VAL A C 1
ATOM 1428 O O . VAL A 1 182 ? 13.276 -10.058 -11.839 1.00 78.31 182 VAL A O 1
ATOM 1431 N N . LEU A 1 183 ? 11.758 -8.528 -11.160 1.00 67.00 183 LEU A N 1
ATOM 1432 C CA . LEU A 1 183 ? 12.573 -7.341 -11.404 1.00 67.00 183 LEU A CA 1
ATOM 1433 C C . LEU A 1 183 ? 13.357 -6.959 -10.143 1.00 67.00 183 LEU A C 1
ATOM 1435 O O . LEU A 1 183 ? 14.382 -7.584 -9.881 1.00 67.00 183 LEU A O 1
ATOM 1439 N N . TRP A 1 184 ? 12.911 -5.964 -9.367 1.00 67.38 184 TRP A N 1
ATOM 1440 C CA . TRP A 1 184 ? 13.548 -5.585 -8.099 1.00 67.38 184 TRP A CA 1
ATOM 1441 C C . TRP A 1 184 ? 12.645 -5.794 -6.893 1.00 67.38 184 TRP A C 1
ATOM 1443 O O . TRP A 1 184 ? 11.420 -5.882 -6.998 1.00 67.38 184 TRP A O 1
ATOM 1453 N N . ARG A 1 185 ? 13.259 -5.859 -5.716 1.00 81.75 185 ARG A 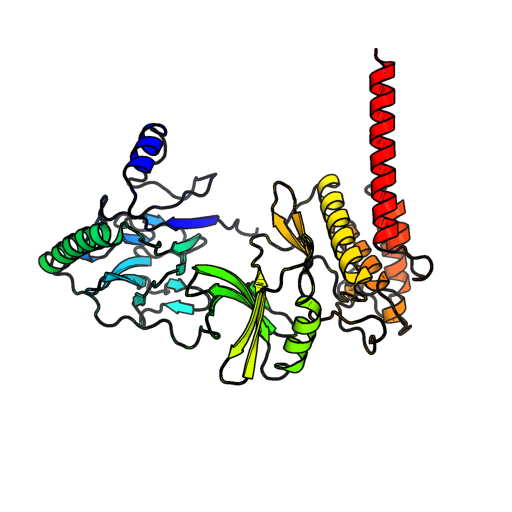N 1
ATOM 1454 C CA . ARG A 1 185 ? 12.557 -5.880 -4.435 1.00 81.75 185 ARG A CA 1
ATOM 1455 C C . ARG A 1 185 ? 11.873 -4.538 -4.144 1.00 81.75 185 ARG A C 1
ATOM 1457 O O . ARG A 1 185 ? 12.534 -3.510 -4.062 1.00 81.75 185 ARG A O 1
ATOM 1464 N N . LEU A 1 186 ? 10.565 -4.583 -3.908 1.00 79.94 186 LEU A N 1
ATOM 1465 C CA . LEU A 1 186 ? 9.760 -3.472 -3.389 1.00 79.94 186 LEU A CA 1
ATOM 1466 C C . LEU A 1 186 ? 9.812 -3.414 -1.856 1.00 79.94 186 LEU A C 1
ATOM 1468 O O . LEU A 1 186 ? 9.826 -2.336 -1.274 1.00 79.94 186 LEU A O 1
ATOM 1472 N N . GLY A 1 187 ? 9.880 -4.576 -1.200 1.00 82.38 187 GLY A N 1
ATOM 1473 C CA . GLY A 1 187 ? 9.928 -4.675 0.256 1.00 82.38 187 GLY A CA 1
ATOM 1474 C C . GLY A 1 187 ? 10.359 -6.052 0.759 1.00 82.38 187 GLY A C 1
ATOM 1475 O O . GLY A 1 187 ? 10.484 -7.018 0.000 1.00 82.38 187 GLY A O 1
ATOM 1476 N N . LYS A 1 188 ? 10.613 -6.151 2.063 1.00 82.06 188 LYS A N 1
ATOM 1477 C CA . LYS A 1 188 ? 10.874 -7.416 2.759 1.00 82.06 188 LYS A CA 1
ATOM 1478 C C . LYS A 1 188 ? 10.062 -7.420 4.049 1.00 82.06 188 LYS A C 1
ATOM 1480 O O . LYS A 1 188 ? 10.270 -6.539 4.873 1.00 82.06 188 LYS A O 1
ATOM 1485 N N . GLY A 1 189 ? 9.195 -8.414 4.198 1.00 74.38 189 GLY A N 1
ATOM 1486 C CA . GLY A 1 189 ? 8.433 -8.669 5.416 1.00 74.38 189 GLY A CA 1
ATOM 1487 C C . GLY A 1 189 ? 8.809 -10.011 6.039 1.00 74.38 189 GLY A C 1
ATOM 1488 O O . GLY A 1 189 ? 9.750 -10.692 5.594 1.00 74.38 189 GLY A O 1
ATOM 1489 N N . ASP A 1 190 ? 8.049 -10.404 7.053 1.00 75.06 190 ASP A N 1
ATOM 1490 C CA . ASP A 1 190 ? 8.286 -11.634 7.803 1.00 75.06 190 ASP A CA 1
ATOM 1491 C C . ASP A 1 190 ? 7.942 -12.880 6.991 1.00 75.06 190 ASP A C 1
ATOM 1493 O O . ASP A 1 190 ? 8.777 -13.781 6.910 1.00 75.06 190 ASP A O 1
ATOM 1497 N N . SER A 1 191 ? 6.831 -12.888 6.254 1.00 76.88 191 SER A N 1
ATOM 1498 C CA . SER A 1 191 ? 6.428 -14.033 5.418 1.00 76.88 191 SER A CA 1
ATOM 1499 C C . SER A 1 191 ? 7.282 -14.186 4.147 1.00 76.88 191 SER A C 1
ATOM 1501 O O . SER A 1 191 ? 7.400 -15.270 3.568 1.00 76.88 191 SER A O 1
ATOM 1503 N N . GLY A 1 192 ? 7.933 -13.113 3.680 1.00 84.88 192 GLY A N 1
ATOM 1504 C CA . GLY A 1 192 ? 8.632 -13.158 2.397 1.00 84.88 192 GLY A CA 1
ATOM 1505 C C . GLY A 1 192 ? 9.215 -11.845 1.892 1.00 84.88 192 GLY A C 1
ATOM 1506 O O . GLY A 1 192 ? 9.341 -10.853 2.610 1.00 84.88 192 GLY A O 1
ATOM 1507 N N . LYS A 1 193 ? 9.623 -11.856 0.621 1.00 89.12 193 LYS A N 1
ATOM 1508 C CA . LYS A 1 193 ? 10.046 -10.650 -0.103 1.00 89.12 193 LYS A CA 1
ATOM 1509 C C . LYS A 1 193 ? 8.948 -10.230 -1.071 1.00 89.12 193 LYS A C 1
ATOM 1511 O O . LYS A 1 193 ? 8.401 -11.080 -1.763 1.00 89.12 193 LYS A O 1
ATOM 1516 N N . VAL A 1 194 ? 8.671 -8.936 -1.155 1.00 90.81 194 VAL A N 1
ATOM 1517 C CA . VAL A 1 194 ? 7.780 -8.375 -2.174 1.00 90.81 194 VAL A CA 1
ATOM 1518 C C . VAL A 1 194 ? 8.651 -7.804 -3.282 1.00 90.81 194 VAL A C 1
ATOM 1520 O O . VAL A 1 194 ? 9.549 -7.003 -3.017 1.00 90.81 194 VAL A O 1
ATOM 1523 N N . SER A 1 195 ? 8.417 -8.227 -4.516 1.00 85.06 195 SER A N 1
ATOM 1524 C CA . SER A 1 195 ? 9.172 -7.802 -5.694 1.00 85.06 195 SER A CA 1
ATOM 1525 C C . SER A 1 195 ? 8.235 -7.301 -6.783 1.00 85.06 195 SER A C 1
ATOM 1527 O O . SER A 1 195 ? 7.116 -7.788 -6.916 1.00 85.06 195 SER A O 1
ATOM 1529 N N . LEU A 1 196 ? 8.708 -6.354 -7.587 1.00 80.25 196 LEU A N 1
ATOM 1530 C CA . LEU A 1 196 ? 8.040 -5.981 -8.820 1.00 80.25 196 LEU A CA 1
ATOM 1531 C C . LEU A 1 196 ? 8.193 -7.127 -9.819 1.00 80.25 196 LEU A C 1
ATOM 1533 O O . LEU A 1 196 ? 9.293 -7.642 -10.038 1.00 80.25 196 LEU A O 1
ATOM 1537 N N . LEU A 1 197 ? 7.082 -7.517 -10.417 1.00 80.75 197 LEU A N 1
ATOM 1538 C CA . LEU A 1 197 ? 6.990 -8.534 -11.444 1.00 80.75 197 LEU A CA 1
ATOM 1539 C C . LEU A 1 197 ? 6.553 -7.894 -12.756 1.00 80.75 197 LEU A C 1
ATOM 1541 O O . LEU A 1 197 ? 5.784 -6.935 -12.757 1.00 80.75 197 LEU A O 1
ATOM 1545 N N . VAL A 1 198 ? 6.983 -8.479 -13.867 1.00 72.31 198 VAL A N 1
ATOM 1546 C CA . VAL A 1 198 ? 6.419 -8.199 -15.190 1.00 72.31 198 VAL A CA 1
ATOM 1547 C C . VAL A 1 198 ? 5.954 -9.505 -15.824 1.00 72.31 198 VAL A C 1
ATOM 1549 O O . VAL A 1 198 ? 6.680 -10.506 -15.810 1.00 72.31 198 VAL A O 1
ATOM 1552 N N . ASP A 1 199 ? 4.728 -9.532 -16.347 1.00 72.69 199 ASP A N 1
ATOM 1553 C CA . ASP A 1 199 ? 4.273 -10.657 -17.168 1.00 72.69 199 ASP A CA 1
ATOM 1554 C C . ASP A 1 199 ? 5.009 -10.608 -18.509 1.00 72.69 199 ASP A C 1
ATOM 1556 O O . ASP A 1 199 ? 4.887 -9.648 -19.270 1.00 72.69 199 ASP A O 1
ATOM 1560 N N . LYS A 1 200 ? 5.777 -11.659 -18.808 1.00 62.84 200 LYS A N 1
ATOM 1561 C CA . LYS A 1 200 ? 6.607 -11.727 -20.016 1.00 62.84 200 LYS A CA 1
ATOM 1562 C C . LYS A 1 200 ? 5.812 -11.685 -21.326 1.00 62.84 200 LYS A C 1
ATOM 1564 O O . LYS A 1 200 ? 6.414 -11.453 -22.365 1.00 62.84 200 LYS A O 1
ATOM 1569 N N . HIS A 1 201 ? 4.507 -11.964 -21.294 1.00 60.31 201 HIS A N 1
ATOM 1570 C CA . HIS A 1 201 ? 3.662 -11.969 -22.489 1.00 60.31 201 HIS A CA 1
ATOM 1571 C C . HIS A 1 201 ? 2.964 -10.628 -22.707 1.00 60.31 201 HIS A C 1
ATOM 1573 O O . HIS A 1 201 ? 2.760 -10.230 -23.850 1.00 60.31 201 HIS A O 1
ATOM 1579 N N . THR A 1 202 ? 2.564 -9.949 -21.628 1.00 58.12 202 THR A N 1
ATOM 1580 C CA . THR A 1 202 ? 1.763 -8.715 -21.714 1.00 58.12 202 THR A CA 1
ATOM 1581 C C . THR A 1 202 ? 2.567 -7.451 -21.429 1.00 58.12 202 THR A C 1
ATOM 1583 O O . THR A 1 202 ? 2.113 -6.364 -21.770 1.00 58.12 202 THR A O 1
ATOM 1586 N N . GLY A 1 203 ? 3.732 -7.569 -20.787 1.00 51.09 203 GLY A N 1
ATOM 1587 C CA . GLY A 1 203 ? 4.502 -6.431 -20.286 1.00 51.09 203 GLY A CA 1
ATOM 1588 C C . GLY A 1 203 ? 3.860 -5.731 -19.083 1.00 51.09 203 GLY A C 1
ATOM 1589 O O . GLY A 1 203 ? 4.371 -4.710 -18.637 1.00 51.09 203 GLY A O 1
ATOM 1590 N N . HIS A 1 204 ? 2.750 -6.248 -18.544 1.00 62.81 204 HIS A N 1
ATOM 1591 C CA . HIS A 1 204 ? 2.056 -5.615 -17.425 1.00 62.81 204 HIS A CA 1
ATOM 1592 C C . HIS A 1 204 ? 2.782 -5.864 -16.097 1.00 62.81 204 HIS A C 1
ATOM 1594 O O . HIS A 1 204 ? 3.291 -6.964 -15.853 1.00 62.81 204 HIS A O 1
ATOM 1600 N N . PHE A 1 205 ? 2.798 -4.846 -15.236 1.00 73.75 205 PHE A N 1
ATOM 1601 C CA . PHE A 1 205 ? 3.457 -4.893 -13.935 1.00 73.75 205 PHE A CA 1
ATOM 1602 C C . PHE A 1 205 ? 2.553 -5.409 -12.826 1.00 73.75 205 PHE A C 1
ATOM 1604 O O . PHE A 1 205 ? 1.384 -5.041 -12.733 1.00 73.75 205 PHE A O 1
ATOM 1611 N N . TYR A 1 206 ? 3.144 -6.181 -11.924 1.00 85.25 206 TYR A N 1
ATOM 1612 C CA . TYR A 1 206 ? 2.470 -6.747 -10.764 1.00 85.25 206 TYR A CA 1
ATOM 1613 C C . TYR A 1 206 ? 3.365 -6.687 -9.529 1.00 85.25 206 TYR A C 1
ATOM 1615 O O . TYR A 1 206 ? 4.587 -6.603 -9.643 1.00 85.25 206 TYR A O 1
ATOM 1623 N N . ALA A 1 207 ? 2.769 -6.741 -8.344 1.00 90.56 207 ALA A N 1
ATOM 1624 C CA . ALA A 1 207 ? 3.511 -6.969 -7.114 1.00 90.56 207 ALA A CA 1
ATOM 1625 C C . ALA A 1 207 ? 3.480 -8.468 -6.794 1.00 90.56 207 ALA A C 1
ATOM 1627 O O . ALA A 1 207 ? 2.435 -9.109 -6.852 1.00 90.56 207 ALA A O 1
ATOM 1628 N N . GLY A 1 208 ? 4.641 -9.044 -6.496 1.00 92.62 208 GLY A N 1
ATOM 1629 C CA . GLY A 1 208 ? 4.795 -10.459 -6.180 1.00 92.62 208 GLY A CA 1
ATOM 1630 C C . GLY A 1 208 ? 5.357 -10.662 -4.786 1.00 92.62 208 GLY A C 1
ATOM 1631 O O . GLY A 1 208 ? 6.539 -10.391 -4.565 1.00 92.62 208 GLY A O 1
ATOM 1632 N N . LYS A 1 209 ? 4.549 -11.184 -3.861 1.00 93.38 209 LYS A N 1
ATOM 1633 C CA . LYS A 1 209 ? 5.008 -11.643 -2.543 1.00 93.38 209 LYS A CA 1
ATOM 1634 C C . LYS A 1 209 ? 5.532 -13.067 -2.691 1.00 93.38 209 LYS A C 1
ATOM 1636 O O . LYS A 1 209 ? 4.774 -13.999 -2.942 1.00 93.38 209 LYS A O 1
ATOM 1641 N N . ILE A 1 210 ? 6.850 -13.217 -2.617 1.00 89.69 210 ILE A N 1
ATOM 1642 C CA . ILE A 1 210 ? 7.571 -14.483 -2.763 1.00 89.69 210 ILE A CA 1
ATOM 1643 C C . ILE A 1 210 ? 7.874 -15.010 -1.361 1.00 89.69 210 ILE A C 1
ATOM 1645 O O . ILE A 1 210 ? 8.687 -14.424 -0.631 1.00 89.69 210 ILE A O 1
ATOM 1649 N N . PHE A 1 211 ? 7.224 -16.112 -1.002 1.00 87.50 211 PHE A N 1
ATOM 1650 C CA . PHE A 1 211 ? 7.280 -16.710 0.329 1.00 87.50 211 PHE A CA 1
ATOM 1651 C C . PHE A 1 211 ? 8.565 -17.521 0.531 1.00 87.50 211 PHE A C 1
ATOM 1653 O O . PHE A 1 211 ? 9.168 -18.052 -0.413 1.00 87.50 211 PHE A O 1
ATOM 1660 N N . ARG A 1 212 ? 9.033 -17.588 1.784 1.00 76.19 212 ARG A N 1
ATOM 1661 C CA . ARG A 1 212 ? 10.218 -18.384 2.144 1.00 76.19 212 ARG A CA 1
ATOM 1662 C C . ARG A 1 212 ? 9.879 -19.875 2.125 1.00 76.19 212 ARG A C 1
ATOM 1664 O O . ARG A 1 212 ? 8.781 -20.275 2.490 1.00 76.19 212 ARG A O 1
ATOM 1671 N N . ARG A 1 213 ? 10.870 -20.709 1.788 1.00 68.19 213 ARG A N 1
ATOM 1672 C CA . ARG A 1 213 ? 10.734 -22.179 1.717 1.00 68.19 213 ARG A CA 1
ATOM 1673 C C . ARG A 1 213 ? 10.175 -22.829 2.989 1.00 68.19 213 ARG A C 1
ATOM 1675 O O . ARG A 1 213 ? 9.486 -23.829 2.878 1.00 68.19 213 ARG A O 1
ATOM 1682 N N . SER A 1 214 ? 10.451 -22.268 4.164 1.00 58.53 214 SER A N 1
ATOM 1683 C CA . SER A 1 214 ? 9.969 -22.772 5.458 1.00 58.53 214 SER A CA 1
ATOM 1684 C C . SER A 1 214 ? 8.487 -22.494 5.744 1.00 58.53 214 SER A C 1
ATOM 1686 O O . SER A 1 214 ? 7.956 -23.070 6.682 1.00 58.53 214 SER A O 1
ATOM 1688 N N . HIS A 1 215 ? 7.840 -21.629 4.959 1.00 60.00 215 HIS A N 1
ATOM 1689 C CA . HIS A 1 215 ? 6.519 -21.043 5.234 1.00 60.00 215 HIS A CA 1
ATOM 1690 C C . HIS A 1 215 ? 5.529 -21.232 4.062 1.00 60.00 215 HIS A C 1
ATOM 1692 O O . HIS A 1 215 ? 4.493 -20.587 3.977 1.00 60.00 215 HIS A O 1
ATOM 1698 N N . ASN A 1 216 ? 5.885 -22.061 3.074 1.00 66.06 216 ASN A N 1
ATOM 1699 C CA . ASN A 1 216 ? 5.629 -21.677 1.684 1.00 66.06 216 ASN A CA 1
ATOM 1700 C C . ASN A 1 216 ? 4.241 -22.001 1.117 1.00 66.06 216 ASN A C 1
ATOM 1702 O O . ASN A 1 216 ? 3.712 -21.222 0.329 1.00 66.06 216 ASN A O 1
ATOM 1706 N N . ALA A 1 217 ? 3.662 -23.155 1.441 1.00 66.94 217 ALA A N 1
ATOM 1707 C CA . ALA A 1 217 ? 2.402 -23.553 0.815 1.00 66.94 217 ALA A CA 1
ATOM 1708 C C . ALA A 1 217 ? 1.199 -22.988 1.571 1.00 66.94 217 ALA A C 1
ATOM 1710 O O . ALA A 1 217 ? 0.350 -22.353 0.947 1.00 66.94 217 ALA A O 1
ATOM 1711 N N . ASP A 1 218 ? 1.168 -23.178 2.889 1.00 79.38 218 ASP A N 1
ATOM 1712 C CA . ASP A 1 218 ? -0.021 -22.926 3.701 1.00 79.38 218 ASP A CA 1
ATOM 1713 C C . ASP A 1 218 ? -0.257 -21.435 3.944 1.00 79.38 218 ASP A C 1
ATOM 1715 O O . ASP A 1 218 ? -1.377 -20.983 3.741 1.00 79.38 218 ASP A O 1
ATOM 1719 N N . GLU A 1 219 ? 0.775 -20.638 4.258 1.00 82.00 219 GLU A N 1
ATOM 1720 C CA . GLU A 1 219 ? 0.621 -19.177 4.410 1.00 82.00 219 GLU A CA 1
ATOM 1721 C C . GLU A 1 219 ? 0.229 -18.522 3.077 1.00 82.00 219 GLU A C 1
ATOM 1723 O O . GLU A 1 219 ? -0.724 -17.750 3.006 1.00 82.00 219 GLU A O 1
ATOM 1728 N N . CYS A 1 220 ? 0.906 -18.897 1.983 1.00 86.56 220 CYS A N 1
ATOM 1729 C CA . CYS A 1 220 ? 0.583 -18.415 0.638 1.00 86.56 220 CYS A CA 1
ATOM 1730 C C . CYS A 1 220 ? -0.845 -18.800 0.222 1.00 86.56 220 CYS A C 1
ATOM 1732 O O . CYS A 1 220 ? -1.539 -18.022 -0.432 1.00 86.56 220 CYS A O 1
ATOM 1734 N N . HIS A 1 221 ? -1.284 -20.015 0.563 1.00 87.88 221 HIS A N 1
ATOM 1735 C CA . HIS A 1 221 ? -2.632 -20.491 0.268 1.00 87.88 221 HIS A CA 1
ATOM 1736 C C . HIS A 1 221 ? -3.685 -19.836 1.169 1.00 87.88 221 HIS A C 1
ATOM 1738 O O . HIS A 1 221 ? -4.748 -19.480 0.672 1.00 87.88 221 HIS A O 1
ATOM 1744 N N . GLY A 1 222 ? -3.384 -19.619 2.450 1.00 89.19 222 GLY A N 1
ATOM 1745 C CA . GLY A 1 222 ? -4.237 -18.907 3.399 1.00 89.19 222 GLY A CA 1
ATOM 1746 C C . GLY A 1 222 ? -4.496 -17.471 2.952 1.00 89.19 222 GLY A C 1
ATOM 1747 O O . GLY A 1 222 ? -5.649 -17.099 2.739 1.00 89.19 222 GLY A O 1
ATOM 1748 N N . GLU A 1 223 ? -3.430 -16.710 2.685 1.00 91.94 223 GLU A N 1
ATOM 1749 C CA . GLU A 1 223 ? -3.538 -15.331 2.192 1.00 91.94 223 GLU A CA 1
ATOM 1750 C C . GLU A 1 223 ? -4.263 -15.281 0.834 1.00 91.94 223 GLU A C 1
ATOM 1752 O O . GLU A 1 223 ? -5.153 -14.456 0.625 1.00 91.94 223 GLU A O 1
ATOM 1757 N N . MET A 1 224 ? -3.968 -16.218 -0.079 1.00 93.69 224 MET A N 1
ATOM 1758 C CA . MET A 1 224 ? -4.696 -16.341 -1.349 1.00 93.69 224 MET A CA 1
ATOM 1759 C C . MET A 1 224 ? -6.195 -16.588 -1.130 1.00 93.69 224 MET A C 1
ATOM 1761 O O . MET A 1 224 ? -7.009 -15.948 -1.789 1.00 93.69 224 MET A O 1
ATOM 1765 N N . ASN A 1 225 ? -6.578 -17.504 -0.240 1.00 94.06 225 ASN A N 1
ATOM 1766 C CA . ASN A 1 225 ? -7.979 -17.864 -0.006 1.00 94.06 225 ASN A CA 1
ATOM 1767 C C . ASN A 1 225 ? -8.796 -16.714 0.593 1.00 94.06 225 ASN A C 1
ATOM 1769 O O . ASN A 1 225 ? -10.015 -16.677 0.408 1.00 94.06 225 ASN A O 1
ATOM 1773 N N . ILE A 1 226 ? -8.141 -15.796 1.306 1.00 95.38 226 ILE A N 1
ATOM 1774 C CA . ILE A 1 226 ? -8.755 -14.564 1.802 1.00 95.38 226 ILE A CA 1
ATOM 1775 C C . ILE A 1 226 ? -8.863 -13.535 0.680 1.00 95.38 226 ILE A C 1
ATOM 1777 O O . ILE A 1 226 ? -9.932 -12.967 0.492 1.00 95.38 226 ILE A O 1
ATOM 1781 N N . LEU A 1 227 ? -7.786 -13.309 -0.077 1.00 95.75 227 LEU A N 1
ATOM 1782 C CA . LEU A 1 227 ? -7.710 -12.211 -1.043 1.00 95.75 227 LEU A CA 1
ATOM 1783 C C . LEU A 1 227 ? -8.430 -12.501 -2.371 1.00 95.75 227 LEU A C 1
ATOM 1785 O O . LEU A 1 227 ? -8.973 -11.588 -2.987 1.00 95.75 227 LEU A O 1
ATOM 1789 N N . TYR A 1 228 ? -8.449 -13.759 -2.822 1.00 95.56 228 TYR A N 1
ATOM 1790 C CA . TYR A 1 228 ? -9.044 -14.189 -4.095 1.00 95.56 228 TYR A CA 1
ATOM 1791 C C . TYR A 1 228 ? -10.499 -13.727 -4.316 1.00 95.56 228 TYR A C 1
ATOM 1793 O O . TYR A 1 228 ? -10.779 -13.213 -5.401 1.00 95.56 228 TYR A O 1
ATOM 1801 N N . PRO A 1 229 ? -11.433 -13.883 -3.351 1.00 96.44 229 PRO A N 1
ATOM 1802 C CA . PRO A 1 229 ? -12.822 -13.463 -3.544 1.00 96.44 229 PRO A CA 1
ATOM 1803 C C . PRO A 1 229 ? -13.042 -11.947 -3.418 1.00 96.44 229 PRO A C 1
ATOM 1805 O O . PRO A 1 229 ? -14.151 -11.483 -3.683 1.00 96.44 229 PRO A O 1
ATOM 1808 N N . LEU A 1 230 ? -12.036 -11.171 -2.997 1.00 97.50 230 LEU A N 1
ATOM 1809 C CA . LEU A 1 230 ? -12.204 -9.751 -2.698 1.00 97.50 230 LEU A CA 1
ATOM 1810 C C . LEU A 1 230 ? -12.115 -8.891 -3.957 1.00 97.50 230 LEU A C 1
ATOM 1812 O O . LEU A 1 230 ? -11.183 -8.989 -4.758 1.00 97.50 230 LEU A O 1
ATOM 1816 N N . PHE A 1 231 ? -13.084 -7.991 -4.105 1.00 96.19 231 PHE A N 1
ATOM 1817 C CA . PHE A 1 231 ? -13.132 -7.036 -5.200 1.00 96.19 231 PHE A CA 1
ATOM 1818 C C . PHE A 1 231 ? -13.712 -5.698 -4.738 1.00 96.19 231 PHE A C 1
ATOM 1820 O O . PHE A 1 231 ? -14.927 -5.516 -4.672 1.00 96.19 231 PHE A O 1
ATOM 1827 N N . HIS A 1 232 ? -12.829 -4.748 -4.430 1.00 98.06 232 HIS A N 1
ATOM 1828 C CA . HIS A 1 232 ? -13.202 -3.409 -3.985 1.00 98.06 232 HIS A CA 1
ATOM 1829 C C . HIS A 1 232 ? -12.104 -2.399 -4.338 1.00 98.06 232 HIS A C 1
ATOM 1831 O O . HIS A 1 232 ? -10.928 -2.744 -4.343 1.00 98.06 232 HIS A O 1
ATOM 1837 N N . GLU A 1 233 ? -12.461 -1.143 -4.615 1.00 96.69 233 GLU A N 1
ATOM 1838 C CA . GLU A 1 233 ? -11.502 -0.125 -5.075 1.00 96.69 233 GLU A CA 1
ATOM 1839 C C . GLU A 1 233 ? -10.379 0.158 -4.057 1.00 96.69 233 GLU A C 1
ATOM 1841 O O . GLU A 1 233 ? -9.224 0.403 -4.427 1.00 96.69 233 GLU A O 1
ATOM 1846 N N . ASN A 1 234 ? -10.728 0.089 -2.770 1.00 98.38 234 ASN A N 1
ATOM 1847 C CA . ASN A 1 234 ? -9.822 0.340 -1.651 1.00 98.38 234 ASN A CA 1
ATOM 1848 C C . ASN A 1 234 ? -9.142 -0.923 -1.105 1.00 98.38 234 ASN A C 1
ATOM 1850 O O . ASN A 1 234 ? -8.489 -0.830 -0.071 1.00 98.38 234 ASN A O 1
ATOM 1854 N N . ILE A 1 235 ? -9.275 -2.075 -1.770 1.00 98.44 235 ILE A N 1
ATOM 1855 C CA . ILE A 1 235 ? -8.604 -3.333 -1.412 1.00 98.44 235 ILE A CA 1
ATOM 1856 C C . ILE A 1 235 ? -7.741 -3.796 -2.588 1.00 98.44 235 ILE A C 1
ATOM 1858 O O . ILE A 1 235 ? -8.151 -3.688 -3.743 1.00 98.44 235 ILE A O 1
ATOM 1862 N N . VAL A 1 236 ? -6.535 -4.293 -2.308 1.00 97.44 236 VAL A N 1
ATOM 1863 C CA . VAL A 1 236 ? -5.610 -4.706 -3.368 1.00 97.44 236 VAL A CA 1
ATOM 1864 C C . VAL A 1 236 ? -6.170 -5.886 -4.147 1.00 97.44 236 VAL A C 1
ATOM 1866 O O . VAL A 1 236 ? -6.632 -6.875 -3.580 1.00 97.44 236 VAL A O 1
ATOM 1869 N N . ARG A 1 237 ? -6.117 -5.802 -5.475 1.00 95.44 237 ARG A N 1
ATOM 1870 C CA . ARG A 1 237 ? -6.636 -6.858 -6.334 1.00 95.44 237 ARG A CA 1
ATOM 1871 C C . ARG A 1 237 ? -5.678 -8.046 -6.411 1.00 95.44 237 ARG A C 1
ATOM 1873 O O . ARG A 1 237 ? -4.542 -7.908 -6.873 1.00 95.44 237 ARG A O 1
ATOM 1880 N N . TYR A 1 238 ? -6.176 -9.229 -6.054 1.00 97.00 238 TYR A N 1
ATOM 1881 C CA . TYR A 1 238 ? -5.545 -10.502 -6.399 1.00 97.00 238 TYR A CA 1
ATOM 1882 C C . TYR A 1 238 ? -5.484 -10.694 -7.922 1.00 97.00 238 TYR A C 1
ATOM 1884 O O . TYR A 1 238 ? -6.446 -10.401 -8.638 1.00 97.00 238 TYR A O 1
ATOM 1892 N N . VAL A 1 239 ? -4.361 -11.213 -8.419 1.00 93.75 239 VAL A N 1
ATOM 1893 C CA . VAL A 1 239 ? -4.146 -11.472 -9.849 1.00 93.75 239 VAL A CA 1
ATOM 1894 C C . VAL A 1 239 ? -3.865 -12.943 -10.122 1.00 93.75 239 VAL A C 1
ATOM 1896 O O . VAL A 1 239 ? -4.491 -13.522 -11.007 1.00 93.75 239 VAL A O 1
ATOM 1899 N N . ASP A 1 240 ? -2.899 -13.535 -9.423 1.00 92.56 240 ASP A N 1
ATOM 1900 C CA . ASP A 1 240 ? -2.425 -14.890 -9.716 1.00 92.56 240 ASP A CA 1
ATOM 1901 C C . ASP A 1 240 ? -1.754 -15.509 -8.480 1.00 92.56 240 ASP A C 1
ATOM 1903 O O . ASP A 1 240 ? -1.323 -14.816 -7.556 1.00 92.56 240 ASP A O 1
ATOM 1907 N N . ARG A 1 241 ? -1.632 -16.834 -8.467 1.00 91.88 241 ARG A N 1
ATOM 1908 C CA . ARG A 1 241 ? -0.797 -17.578 -7.523 1.00 91.88 241 ARG A CA 1
ATOM 1909 C C . ARG A 1 241 ? 0.096 -18.497 -8.333 1.00 91.88 241 ARG A C 1
ATOM 1911 O O . ARG A 1 241 ? -0.378 -19.432 -8.972 1.00 91.88 241 ARG A O 1
ATOM 1918 N N . VAL A 1 242 ? 1.402 -18.277 -8.242 1.00 87.38 242 VAL A N 1
ATOM 1919 C CA . VAL A 1 242 ? 2.380 -19.061 -8.992 1.00 87.38 242 VAL A CA 1
ATOM 1920 C C . VAL A 1 242 ? 3.226 -19.892 -8.048 1.00 87.38 242 VAL A C 1
ATOM 1922 O O . VAL A 1 242 ? 3.940 -19.359 -7.201 1.00 87.38 242 VAL A O 1
ATOM 1925 N N . CYS A 1 243 ? 3.191 -21.206 -8.240 1.00 79.94 243 CYS A N 1
ATOM 1926 C CA . CYS A 1 243 ? 4.112 -22.135 -7.598 1.00 79.94 243 CYS A CA 1
ATOM 1927 C C . CYS A 1 243 ? 5.207 -22.516 -8.598 1.00 79.94 243 CYS A C 1
ATOM 1929 O O . CYS A 1 243 ? 4.928 -23.068 -9.662 1.00 79.94 243 CYS A O 1
ATOM 1931 N N . GLY A 1 244 ? 6.451 -22.162 -8.288 1.00 67.56 244 GLY A N 1
ATOM 1932 C CA . GLY A 1 244 ? 7.619 -22.520 -9.082 1.00 67.56 244 GLY A CA 1
ATOM 1933 C C . GLY A 1 244 ? 8.175 -23.901 -8.732 1.00 67.56 244 GLY A C 1
ATOM 1934 O O . GLY A 1 244 ? 7.810 -24.513 -7.730 1.00 67.56 244 GLY A O 1
ATOM 1935 N N . LEU A 1 245 ? 9.136 -24.360 -9.539 1.00 58.88 245 LEU A N 1
ATOM 1936 C CA . LEU A 1 245 ? 10.022 -25.469 -9.173 1.00 58.88 245 LEU A CA 1
ATOM 1937 C C . LEU A 1 245 ? 10.728 -25.126 -7.847 1.00 58.88 245 LEU A C 1
ATOM 1939 O O . LEU A 1 245 ? 11.088 -23.964 -7.653 1.00 58.88 245 LEU A O 1
ATOM 1943 N N . ASN A 1 246 ? 10.968 -26.116 -6.976 1.00 64.44 246 ASN A N 1
ATOM 1944 C CA . ASN A 1 246 ? 11.555 -25.962 -5.628 1.00 64.44 246 ASN A CA 1
ATOM 1945 C C . ASN A 1 246 ? 10.623 -25.417 -4.524 1.00 64.44 246 ASN A C 1
ATOM 1947 O O . ASN A 1 246 ? 11.123 -24.831 -3.554 1.00 64.44 246 ASN A O 1
ATOM 1951 N N . ASP A 1 247 ? 9.311 -25.615 -4.672 1.00 66.88 247 ASP A N 1
ATOM 1952 C CA . ASP A 1 247 ? 8.260 -25.235 -3.713 1.00 66.88 247 ASP A CA 1
ATOM 1953 C C . ASP A 1 247 ? 8.179 -23.737 -3.424 1.00 66.88 247 ASP A C 1
ATOM 1955 O O . ASP A 1 247 ? 7.728 -23.343 -2.358 1.00 66.88 247 ASP A O 1
ATOM 1959 N N . VAL A 1 248 ? 8.628 -22.878 -4.343 1.00 77.56 248 VAL A N 1
ATOM 1960 C CA . VAL A 1 248 ? 8.518 -21.419 -4.191 1.00 77.56 248 VAL A CA 1
ATOM 1961 C C . VAL A 1 248 ? 7.101 -20.975 -4.549 1.00 77.56 248 VAL A C 1
ATOM 1963 O O . VAL A 1 248 ? 6.728 -21.053 -5.717 1.00 77.56 248 VAL A O 1
ATOM 1966 N N . CYS A 1 249 ? 6.329 -20.480 -3.580 1.00 87.75 249 CYS A N 1
ATOM 1967 C CA . CYS A 1 249 ? 5.032 -19.852 -3.813 1.00 87.75 249 CYS A CA 1
ATOM 1968 C C . CYS A 1 249 ? 5.187 -18.339 -3.970 1.00 87.75 249 CYS A C 1
ATOM 1970 O O . CYS A 1 249 ? 5.934 -17.680 -3.239 1.00 87.75 249 CYS A O 1
ATOM 1972 N N . CYS A 1 250 ? 4.474 -17.787 -4.943 1.00 91.31 250 CYS A N 1
ATOM 1973 C CA . CYS A 1 250 ? 4.358 -16.361 -5.157 1.00 91.31 250 CYS A CA 1
ATOM 1974 C C . CYS A 1 250 ? 2.883 -15.982 -5.259 1.00 91.31 250 CYS A C 1
ATOM 1976 O O . CYS A 1 250 ? 2.175 -16.473 -6.141 1.00 91.31 250 CYS A O 1
ATOM 1978 N N . LEU A 1 251 ? 2.445 -15.096 -4.369 1.00 94.25 251 LEU A N 1
ATOM 1979 C CA . LEU A 1 251 ? 1.160 -14.420 -4.479 1.00 94.25 251 LEU A CA 1
ATOM 1980 C C . LEU A 1 251 ? 1.350 -13.171 -5.339 1.00 94.25 251 LEU A C 1
ATOM 1982 O O . LEU A 1 251 ? 2.220 -12.348 -5.044 1.00 94.25 251 LEU A O 1
ATOM 1986 N N . VAL A 1 252 ? 0.570 -13.056 -6.409 1.00 94.75 252 VAL A N 1
ATOM 1987 C CA . VAL A 1 252 ? 0.645 -11.951 -7.363 1.00 94.75 252 VAL A CA 1
ATOM 1988 C C . VAL A 1 252 ? -0.589 -11.076 -7.209 1.00 94.75 252 VAL A C 1
ATOM 1990 O O . VAL A 1 252 ? -1.722 -11.549 -7.319 1.00 94.75 252 VAL A O 1
ATOM 1993 N N . THR A 1 253 ? -0.359 -9.789 -6.995 1.00 96.44 253 THR A N 1
ATOM 1994 C CA . THR A 1 253 ? -1.385 -8.753 -6.898 1.00 96.44 253 THR A CA 1
ATOM 1995 C C . THR A 1 253 ? -1.125 -7.649 -7.915 1.00 96.44 253 THR A C 1
ATOM 1997 O O . THR A 1 253 ? -0.076 -7.597 -8.566 1.00 96.44 253 THR A O 1
ATOM 2000 N N . GLU A 1 254 ? -2.093 -6.755 -8.096 1.00 90.88 254 GLU A N 1
ATOM 2001 C CA . GLU A 1 254 ? -1.860 -5.547 -8.882 1.00 90.88 254 GLU A CA 1
ATOM 2002 C C . GLU A 1 254 ? -0.685 -4.731 -8.323 1.00 90.88 254 GLU A C 1
ATOM 2004 O O . GLU A 1 254 ? -0.476 -4.637 -7.112 1.00 90.88 254 GLU A O 1
ATOM 2009 N N . TYR A 1 255 ? 0.096 -4.124 -9.214 1.00 85.88 255 TYR A N 1
ATOM 2010 C CA . TYR A 1 255 ? 1.146 -3.209 -8.796 1.00 85.88 255 TYR A CA 1
ATOM 2011 C C . TYR A 1 255 ? 0.586 -1.800 -8.589 1.00 85.88 255 TYR A C 1
ATOM 2013 O O . TYR A 1 255 ? 0.061 -1.181 -9.516 1.00 85.88 255 TYR A O 1
ATOM 2021 N N . LEU A 1 256 ? 0.758 -1.268 -7.380 1.00 84.31 256 LEU A N 1
ATOM 2022 C CA . LEU A 1 256 ? 0.449 0.120 -7.055 1.00 84.31 256 LEU A CA 1
ATOM 2023 C C . LEU A 1 256 ? 1.722 0.963 -7.197 1.00 84.31 256 LEU A C 1
ATOM 2025 O O . LEU A 1 256 ? 2.704 0.740 -6.493 1.00 84.31 256 LEU A O 1
ATOM 2029 N N . ARG A 1 257 ? 1.705 1.926 -8.128 1.00 75.12 257 ARG A N 1
ATOM 2030 C CA . ARG A 1 257 ? 2.862 2.792 -8.431 1.00 75.12 257 ARG A CA 1
ATOM 2031 C C . ARG A 1 257 ? 3.200 3.778 -7.313 1.00 75.12 257 ARG A C 1
ATOM 2033 O O . ARG A 1 257 ? 4.343 4.216 -7.223 1.00 75.12 257 ARG A O 1
ATOM 2040 N N . GLY A 1 258 ? 2.209 4.189 -6.523 1.00 71.12 258 GLY A N 1
ATOM 2041 C CA . GLY A 1 258 ? 2.442 5.089 -5.400 1.00 71.12 258 GLY A CA 1
ATOM 2042 C C . GLY A 1 258 ? 3.144 4.386 -4.244 1.00 71.12 258 GLY A C 1
ATOM 2043 O O . GLY A 1 258 ? 3.278 3.165 -4.210 1.00 71.12 258 GLY A O 1
ATOM 2044 N N . HIS A 1 259 ? 3.598 5.179 -3.283 1.00 82.62 259 HIS A N 1
ATOM 2045 C CA . HIS A 1 259 ? 4.198 4.655 -2.067 1.00 82.62 259 HIS A CA 1
ATOM 2046 C C . HIS A 1 259 ? 3.124 4.443 -0.996 1.00 82.62 259 HIS A C 1
ATOM 2048 O O . HIS A 1 259 ? 1.948 4.781 -1.178 1.00 82.62 259 HIS A O 1
ATOM 2054 N N . ASN A 1 260 ? 3.533 3.874 0.135 1.00 90.12 260 ASN A N 1
ATOM 2055 C CA . ASN A 1 260 ? 2.690 3.894 1.319 1.00 90.12 260 ASN A CA 1
ATOM 2056 C C . ASN A 1 260 ? 2.452 5.334 1.804 1.00 90.12 260 ASN A C 1
ATOM 2058 O O . ASN A 1 260 ? 3.201 6.258 1.470 1.00 90.12 260 ASN A O 1
ATOM 2062 N N . ILE A 1 261 ? 1.394 5.527 2.588 1.00 91.75 261 ILE A N 1
ATOM 2063 C CA . ILE A 1 261 ? 0.956 6.859 3.023 1.00 91.75 261 ILE A CA 1
ATOM 2064 C C . ILE A 1 261 ? 2.011 7.622 3.846 1.00 91.75 261 ILE A C 1
ATOM 2066 O O . ILE A 1 261 ? 1.991 8.847 3.825 1.00 91.75 261 ILE A O 1
ATOM 2070 N N . LEU A 1 262 ? 2.992 6.944 4.459 1.00 85.81 262 LEU A N 1
ATOM 2071 C CA . LEU A 1 262 ? 4.100 7.580 5.199 1.00 85.81 262 LEU A CA 1
ATOM 2072 C C . LEU A 1 262 ? 5.060 8.383 4.317 1.00 85.81 262 LEU A C 1
ATOM 2074 O O . LEU A 1 262 ? 5.786 9.246 4.799 1.00 85.81 262 LEU A O 1
ATOM 2078 N N . ARG A 1 263 ? 5.115 8.087 3.015 1.00 79.81 263 ARG A N 1
ATOM 2079 C CA . ARG A 1 263 ? 5.983 8.794 2.057 1.00 79.81 263 ARG A CA 1
ATOM 2080 C C . ARG A 1 263 ? 5.314 10.031 1.465 1.00 79.81 263 ARG A C 1
ATOM 2082 O O . ARG A 1 263 ? 5.808 10.595 0.489 1.00 79.81 263 ARG A O 1
ATOM 2089 N N . HIS A 1 264 ? 4.169 10.431 2.006 1.00 82.06 264 HIS A N 1
ATOM 2090 C CA . HIS A 1 264 ? 3.348 11.489 1.457 1.00 82.06 264 HIS A CA 1
ATOM 2091 C C . HIS A 1 264 ? 2.942 12.481 2.542 1.00 82.06 264 HIS A C 1
ATOM 2093 O O . HIS A 1 264 ? 2.439 12.103 3.590 1.00 82.06 264 HIS A O 1
ATOM 2099 N N . ASN A 1 265 ? 3.086 13.767 2.232 1.00 83.31 265 ASN A N 1
ATOM 2100 C CA . ASN A 1 265 ? 2.511 14.827 3.048 1.00 83.31 265 ASN A CA 1
ATOM 2101 C C . ASN A 1 265 ? 1.054 15.026 2.625 1.00 83.31 265 ASN A C 1
ATOM 2103 O O . ASN A 1 265 ? 0.773 15.306 1.451 1.00 83.31 265 ASN A O 1
ATOM 2107 N N . PHE A 1 266 ? 0.137 14.862 3.574 1.00 87.19 266 PHE A N 1
ATOM 2108 C CA . PHE A 1 266 ? -1.289 15.079 3.377 1.00 87.19 266 PHE A CA 1
ATOM 2109 C C . PHE A 1 266 ? -1.737 16.334 4.120 1.00 87.19 266 PHE A C 1
ATOM 2111 O O . PHE A 1 266 ? -1.353 16.569 5.262 1.00 87.19 266 PHE A O 1
ATOM 2118 N N . SER A 1 267 ? -2.576 17.142 3.470 1.00 89.06 267 SER A N 1
ATOM 2119 C CA . SER A 1 267 ? -3.383 18.126 4.191 1.00 89.06 267 SER A CA 1
ATOM 2120 C C . SER A 1 267 ? -4.424 17.409 5.050 1.00 89.06 267 SER A C 1
ATOM 2122 O O . SER A 1 267 ? -4.776 16.265 4.762 1.00 89.06 267 SER A O 1
ATOM 2124 N N . GLU A 1 268 ? -4.988 18.093 6.043 1.00 86.69 268 GLU A N 1
ATOM 2125 C CA . GLU A 1 268 ? -6.056 17.535 6.886 1.00 86.69 268 GLU A CA 1
ATOM 2126 C C . GLU A 1 268 ? -7.241 17.027 6.049 1.00 86.69 268 GLU A C 1
ATOM 2128 O O . GLU A 1 268 ? -7.720 15.911 6.243 1.00 86.69 268 GLU A O 1
ATOM 2133 N N . ALA A 1 269 ? -7.636 17.789 5.024 1.00 87.94 269 ALA A N 1
ATOM 2134 C CA . ALA A 1 269 ? -8.663 17.374 4.072 1.00 87.94 269 ALA A CA 1
ATOM 2135 C C . ALA A 1 269 ? -8.278 16.096 3.302 1.00 87.94 269 ALA A C 1
ATOM 2137 O O . ALA A 1 269 ? -9.111 15.214 3.100 1.00 87.94 269 ALA A O 1
ATOM 2138 N N . SER A 1 270 ? -7.012 15.964 2.892 1.00 91.31 270 SER A N 1
ATOM 2139 C CA . SER A 1 270 ? -6.538 14.763 2.194 1.00 91.31 270 SER A CA 1
ATOM 2140 C C . SER A 1 270 ? -6.462 13.557 3.128 1.00 91.31 270 SER A C 1
ATOM 2142 O O . SER A 1 270 ? -6.841 12.461 2.728 1.00 91.31 270 SER A O 1
ATOM 2144 N N . ALA A 1 271 ? -6.030 13.749 4.375 1.00 91.75 271 ALA A N 1
ATOM 2145 C CA . ALA A 1 271 ? -5.993 12.702 5.390 1.00 91.75 271 ALA A CA 1
ATOM 2146 C C . ALA A 1 271 ? -7.402 12.173 5.710 1.00 91.75 271 ALA A C 1
ATOM 2148 O O . ALA A 1 271 ? -7.589 10.962 5.796 1.00 91.75 271 ALA A O 1
ATOM 2149 N N . LEU A 1 272 ? -8.419 13.043 5.766 1.00 91.38 272 LEU A N 1
ATOM 2150 C CA . LEU A 1 272 ? -9.823 12.623 5.869 1.00 91.38 272 LEU A CA 1
ATOM 2151 C C . LEU A 1 272 ? -10.291 11.799 4.660 1.00 91.38 272 LEU A C 1
ATOM 2153 O O . LEU A 1 272 ? -11.025 10.826 4.828 1.00 91.38 272 LEU A O 1
ATOM 2157 N N . ILE A 1 273 ? -9.865 12.158 3.443 1.00 94.19 273 ILE A N 1
ATOM 2158 C CA . ILE A 1 273 ? -10.165 11.375 2.233 1.00 94.19 273 ILE A CA 1
ATOM 2159 C C . ILE A 1 273 ? -9.534 9.978 2.324 1.00 94.19 273 ILE A C 1
ATOM 2161 O O . ILE A 1 273 ? -10.205 8.997 2.003 1.00 94.19 273 ILE A O 1
ATOM 2165 N N . VAL A 1 274 ? -8.278 9.881 2.777 1.00 96.31 274 VAL A N 1
ATOM 2166 C CA . VAL A 1 274 ? -7.593 8.598 3.018 1.00 96.31 274 VAL A CA 1
ATOM 2167 C C . VAL A 1 274 ? -8.351 7.783 4.064 1.00 96.31 274 VAL A C 1
ATOM 2169 O O . VAL A 1 274 ? -8.706 6.639 3.795 1.00 96.31 274 VAL A O 1
ATOM 2172 N N . LEU A 1 275 ? -8.666 8.382 5.217 1.00 96.31 275 LEU A N 1
ATOM 2173 C CA . LEU A 1 275 ? -9.385 7.729 6.311 1.00 96.31 275 LEU A CA 1
ATOM 2174 C C . LEU A 1 275 ? -10.740 7.175 5.852 1.00 96.31 275 LEU A C 1
ATOM 2176 O O . LEU A 1 275 ? -11.044 6.009 6.093 1.00 96.31 275 LEU A O 1
ATOM 2180 N N . ARG A 1 276 ? -11.527 7.982 5.132 1.00 97.06 276 ARG A N 1
ATOM 2181 C CA . ARG A 1 276 ? -12.821 7.567 4.576 1.00 97.06 276 ARG A CA 1
ATOM 2182 C C . ARG A 1 276 ? -12.676 6.380 3.622 1.00 97.06 276 ARG A C 1
ATOM 2184 O O . ARG A 1 276 ? -13.452 5.436 3.712 1.00 97.06 276 ARG A O 1
ATOM 2191 N N . GLN A 1 277 ? -11.690 6.405 2.730 1.00 98.31 277 GLN A N 1
ATOM 2192 C CA . GLN A 1 277 ? -11.440 5.308 1.789 1.00 98.31 277 GLN A CA 1
ATOM 2193 C C . GLN A 1 277 ? -10.984 4.021 2.486 1.00 98.31 277 GLN A C 1
ATOM 2195 O O . GLN A 1 277 ? -11.411 2.930 2.108 1.00 98.31 277 GLN A O 1
ATOM 2200 N N . CYS A 1 278 ? -10.170 4.128 3.538 1.00 98.62 278 CYS A N 1
ATOM 2201 C CA . CYS A 1 278 ? -9.817 2.978 4.366 1.00 98.62 278 CYS A CA 1
ATOM 2202 C C . CYS A 1 278 ? -11.049 2.395 5.065 1.00 98.62 278 CYS A C 1
ATOM 2204 O O . CYS A 1 278 ? -11.241 1.185 5.033 1.00 98.62 278 CYS A O 1
ATOM 2206 N N . LEU A 1 279 ? -11.927 3.238 5.620 1.00 98.69 279 LEU A N 1
ATOM 2207 C CA . LEU A 1 279 ? -13.186 2.790 6.220 1.00 98.69 279 LEU A CA 1
ATOM 2208 C C . LEU A 1 279 ? -14.104 2.094 5.203 1.00 98.69 279 LEU A C 1
ATOM 2210 O O . LEU A 1 279 ? -14.726 1.096 5.549 1.00 98.69 279 LEU A O 1
ATOM 2214 N N . GLN A 1 280 ? -14.161 2.561 3.950 1.00 98.69 280 GLN A N 1
ATOM 2215 C CA . GLN A 1 280 ? -14.899 1.885 2.870 1.00 98.69 280 GLN A CA 1
ATOM 2216 C C . GLN A 1 280 ? -14.327 0.488 2.585 1.00 98.69 280 GLN A C 1
ATOM 2218 O O . GLN A 1 280 ? -15.075 -0.484 2.495 1.00 98.69 280 GLN A O 1
ATOM 2223 N N . GLY A 1 281 ? -12.997 0.369 2.501 1.00 98.69 281 GLY A N 1
ATOM 2224 C CA . GLY A 1 281 ? -12.323 -0.924 2.362 1.00 98.69 281 GLY A CA 1
ATOM 2225 C C . GLY A 1 281 ? -12.582 -1.864 3.544 1.00 98.69 281 GLY A C 1
ATOM 2226 O O . GLY A 1 281 ? -12.929 -3.025 3.330 1.00 98.69 281 GLY A O 1
ATOM 2227 N N . LEU A 1 282 ? -12.475 -1.358 4.777 1.00 98.81 282 LEU A N 1
ATOM 2228 C CA . LEU A 1 282 ? -12.729 -2.131 5.994 1.00 98.81 282 LEU A CA 1
ATOM 2229 C C . LEU A 1 282 ? -14.188 -2.574 6.101 1.00 98.81 282 LEU A C 1
ATOM 2231 O O . LEU A 1 282 ? -14.443 -3.746 6.342 1.00 98.81 282 LEU A O 1
ATOM 2235 N N . GLN A 1 283 ? -15.150 -1.683 5.838 1.00 98.69 283 GLN A N 1
ATOM 2236 C CA . GLN A 1 283 ? -16.571 -2.035 5.809 1.00 98.69 283 GLN A CA 1
ATOM 2237 C C . GLN A 1 283 ? -16.830 -3.204 4.852 1.00 98.69 283 GLN A C 1
ATOM 2239 O O . GLN A 1 283 ? -17.563 -4.131 5.199 1.00 98.69 283 GLN A O 1
ATOM 2244 N N . TYR A 1 284 ? -16.212 -3.175 3.669 1.00 98.75 284 TYR A N 1
ATOM 2245 C CA . TYR A 1 284 ? -16.340 -4.244 2.689 1.00 98.75 284 TYR A CA 1
ATOM 2246 C C . TYR A 1 284 ? -15.794 -5.583 3.212 1.00 98.75 284 TYR A C 1
ATOM 2248 O O . TYR A 1 284 ? -16.538 -6.566 3.231 1.00 98.75 284 TYR A O 1
ATOM 2256 N N . ILE A 1 285 ? -14.543 -5.645 3.682 1.00 98.50 285 ILE A N 1
ATOM 2257 C CA . ILE A 1 285 ? -13.961 -6.921 4.142 1.00 98.50 285 ILE A CA 1
ATOM 2258 C C . ILE A 1 285 ? -14.613 -7.427 5.438 1.00 98.50 285 ILE A C 1
ATOM 2260 O O . ILE A 1 285 ? -14.845 -8.627 5.570 1.00 98.50 285 ILE A O 1
ATOM 2264 N N . HIS A 1 286 ? -15.020 -6.527 6.340 1.00 98.31 286 HIS A N 1
ATOM 2265 C CA . HIS A 1 286 ? -15.748 -6.878 7.564 1.00 98.31 286 HIS A CA 1
ATOM 2266 C C . HIS A 1 286 ? -17.117 -7.475 7.229 1.00 98.31 286 HIS A C 1
ATOM 2268 O O . HIS A 1 286 ? -17.518 -8.461 7.835 1.00 98.31 286 HIS A O 1
ATOM 2274 N N . SER A 1 287 ? -17.805 -6.966 6.197 1.00 97.88 287 SER A N 1
ATOM 2275 C CA . SER A 1 287 ? -19.063 -7.567 5.718 1.00 97.88 287 SER A CA 1
ATOM 2276 C C . SER A 1 287 ? -18.889 -8.974 5.130 1.00 97.88 287 SER A C 1
ATOM 2278 O O . SER A 1 287 ? -19.849 -9.738 5.057 1.00 97.88 287 SER A O 1
ATOM 2280 N N . CYS A 1 288 ? -17.661 -9.328 4.742 1.00 97.25 288 CYS A N 1
ATOM 2281 C CA . CYS A 1 288 ? -17.278 -10.661 4.283 1.00 97.25 288 CYS A CA 1
ATOM 2282 C C . CYS A 1 288 ? -16.780 -11.566 5.431 1.00 97.25 288 CYS A C 1
ATOM 2284 O O . CYS A 1 288 ? -16.302 -12.669 5.159 1.00 97.25 288 CYS A O 1
ATOM 2286 N N . GLY A 1 289 ? -16.861 -11.114 6.690 1.00 96.38 289 GLY A N 1
ATOM 2287 C CA . GLY A 1 289 ? -16.370 -11.838 7.866 1.00 96.38 289 GLY A CA 1
ATOM 2288 C C . GLY A 1 289 ? -14.846 -11.952 7.917 1.00 96.38 289 GLY A C 1
ATOM 2289 O O . GLY A 1 289 ? -14.327 -12.927 8.457 1.00 96.38 289 GLY A O 1
ATOM 2290 N N . ILE A 1 290 ? -14.123 -11.009 7.304 1.00 97.25 290 ILE A N 1
ATOM 2291 C CA . ILE A 1 290 ? -12.657 -10.979 7.266 1.00 97.25 290 ILE A CA 1
ATOM 2292 C C . ILE A 1 290 ? -12.159 -9.841 8.150 1.00 97.25 290 ILE A C 1
ATOM 2294 O O . ILE A 1 290 ? -12.578 -8.697 7.989 1.00 97.25 290 ILE A O 1
ATOM 2298 N N . ILE A 1 291 ? -11.224 -10.162 9.038 1.00 97.44 291 ILE A N 1
ATOM 2299 C CA . ILE A 1 291 ? -10.450 -9.213 9.839 1.00 97.44 291 ILE A CA 1
ATOM 2300 C C . ILE A 1 291 ? -9.098 -9.054 9.144 1.00 97.44 291 ILE A C 1
ATOM 2302 O O . ILE A 1 291 ? -8.458 -10.061 8.840 1.00 97.44 291 ILE A O 1
ATOM 2306 N N . HIS A 1 292 ? -8.664 -7.824 8.863 1.00 97.69 292 HIS A N 1
ATOM 2307 C CA . HIS A 1 292 ? -7.373 -7.579 8.214 1.00 97.69 292 HIS A CA 1
ATOM 2308 C C . HIS A 1 292 ? -6.200 -7.886 9.150 1.00 97.69 292 HIS A C 1
ATOM 2310 O O . HIS A 1 292 ? -5.200 -8.451 8.720 1.00 97.69 292 HIS A O 1
ATOM 2316 N N . GLY A 1 293 ? -6.297 -7.495 10.422 1.00 95.56 293 GLY A N 1
ATOM 2317 C CA . GLY A 1 293 ? -5.351 -7.870 11.476 1.00 95.56 293 GLY A CA 1
ATOM 2318 C C . GLY A 1 293 ? -4.039 -7.079 11.498 1.00 95.56 293 GLY A C 1
ATOM 2319 O O . GLY A 1 293 ? -3.426 -6.984 12.553 1.00 95.56 293 GLY A O 1
ATOM 2320 N N . ASP A 1 294 ? -3.619 -6.473 10.383 1.00 95.81 294 ASP A N 1
ATOM 2321 C CA . ASP A 1 294 ? -2.383 -5.668 10.314 1.00 95.81 294 ASP A CA 1
ATOM 2322 C C . ASP A 1 294 ? -2.577 -4.289 9.651 1.00 95.81 294 ASP A C 1
ATOM 2324 O O . ASP A 1 294 ? -1.836 -3.878 8.754 1.00 95.81 294 ASP A O 1
ATOM 2328 N N . ILE A 1 295 ? -3.627 -3.562 10.048 1.00 98.00 295 ILE A N 1
ATOM 2329 C CA . ILE A 1 295 ? -3.840 -2.187 9.573 1.00 98.00 295 ILE A CA 1
ATOM 2330 C C . ILE A 1 295 ? -2.794 -1.259 10.188 1.00 98.00 295 ILE A C 1
ATOM 2332 O O . ILE A 1 295 ? -2.713 -1.087 11.399 1.00 98.00 295 ILE A O 1
ATOM 2336 N N . LYS A 1 296 ? -2.000 -0.632 9.323 1.00 95.06 296 LYS A N 1
ATOM 2337 C CA . LYS A 1 296 ? -0.979 0.354 9.683 1.00 95.06 296 LYS A CA 1
ATOM 2338 C C . LYS A 1 296 ? -0.621 1.199 8.463 1.00 95.06 296 LYS A C 1
ATOM 2340 O O . LYS A 1 296 ? -0.868 0.764 7.331 1.00 95.06 296 LYS A O 1
ATOM 2345 N N . PRO A 1 297 ? 0.044 2.353 8.625 1.00 94.38 297 PRO A N 1
ATOM 2346 C CA . PRO A 1 297 ? 0.387 3.204 7.492 1.00 94.38 297 PRO A CA 1
ATOM 2347 C C . PRO A 1 297 ? 1.237 2.528 6.414 1.00 94.38 297 PRO A C 1
ATOM 2349 O O . PRO A 1 297 ? 1.089 2.826 5.231 1.00 94.38 297 PRO A O 1
ATOM 2352 N N . ALA A 1 298 ? 2.112 1.593 6.793 1.00 92.62 298 ALA A N 1
ATOM 2353 C CA . ALA A 1 298 ? 2.939 0.856 5.839 1.00 92.62 298 ALA A CA 1
ATOM 2354 C C . ALA A 1 298 ? 2.119 -0.028 4.874 1.00 92.62 298 ALA A C 1
ATOM 2356 O O . ALA A 1 298 ? 2.589 -0.275 3.762 1.00 92.62 298 ALA A O 1
ATOM 2357 N N . ASN A 1 299 ? 0.904 -0.425 5.274 1.00 96.38 299 ASN A N 1
ATOM 2358 C CA . ASN A 1 299 ? -0.010 -1.305 4.535 1.00 96.38 299 ASN A CA 1
ATOM 2359 C C . ASN A 1 299 ? -1.161 -0.537 3.854 1.00 96.38 299 ASN A C 1
ATOM 2361 O O . ASN A 1 299 ? -2.123 -1.132 3.371 1.00 96.38 299 ASN A O 1
ATOM 2365 N N . ILE A 1 300 ? -1.068 0.793 3.773 1.00 97.88 300 ILE A N 1
ATOM 2366 C CA . ILE A 1 300 ? -1.991 1.626 2.996 1.00 97.88 300 ILE A CA 1
ATOM 2367 C C . ILE A 1 300 ? -1.184 2.313 1.901 1.00 97.88 300 ILE A C 1
ATOM 2369 O O . ILE A 1 300 ? -0.305 3.132 2.172 1.00 97.88 300 ILE A O 1
ATOM 2373 N N . MET A 1 301 ? -1.482 1.981 0.648 1.00 95.25 301 MET A N 1
ATOM 2374 C CA . MET A 1 301 ? -0.779 2.486 -0.528 1.00 95.25 301 MET A CA 1
ATOM 2375 C C . MET A 1 301 ? -1.601 3.528 -1.278 1.00 95.25 301 MET A C 1
ATOM 2377 O O . MET A 1 301 ? -2.813 3.390 -1.447 1.00 95.25 301 MET A O 1
ATOM 2381 N N . VAL A 1 302 ? -0.930 4.558 -1.795 1.00 90.38 302 VAL A N 1
ATOM 2382 C CA . VAL A 1 302 ? -1.549 5.523 -2.707 1.00 90.38 302 VAL A CA 1
ATOM 2383 C C . VAL A 1 302 ? -1.653 4.904 -4.100 1.00 90.38 302 VAL A C 1
ATOM 2385 O O . VAL A 1 302 ? -0.652 4.584 -4.737 1.00 90.38 302 VAL A O 1
ATOM 2388 N N . ARG A 1 303 ? -2.881 4.765 -4.600 1.00 88.81 303 ARG A N 1
ATOM 2389 C CA . ARG A 1 303 ? -3.182 4.285 -5.953 1.00 88.81 303 ARG A CA 1
ATOM 2390 C C . ARG A 1 303 ? -3.018 5.408 -6.979 1.00 88.81 303 ARG A C 1
ATOM 2392 O O . ARG A 1 303 ? -2.334 5.231 -7.983 1.00 88.81 303 ARG A O 1
ATOM 2399 N N . THR A 1 304 ? -3.613 6.571 -6.714 1.00 83.69 304 THR A N 1
ATOM 2400 C CA . THR A 1 304 ? -3.498 7.791 -7.533 1.00 83.69 304 THR A CA 1
ATOM 2401 C C . THR A 1 304 ? -3.504 9.023 -6.632 1.00 83.69 304 THR A C 1
ATOM 2403 O O . THR A 1 304 ? -4.138 9.007 -5.582 1.00 83.69 304 THR A O 1
ATOM 2406 N N . ARG A 1 305 ? -2.816 10.109 -7.019 1.00 82.38 305 ARG A N 1
ATOM 2407 C CA . ARG A 1 305 ? -2.861 11.384 -6.269 1.00 82.38 305 ARG A CA 1
ATOM 2408 C C . ARG A 1 305 ? -3.981 12.317 -6.724 1.00 82.38 305 ARG A C 1
ATOM 2410 O O . ARG A 1 305 ? -4.484 13.084 -5.912 1.00 82.38 305 ARG A O 1
ATOM 2417 N N . MET A 1 306 ? -4.361 12.260 -8.001 1.00 82.19 306 MET A N 1
ATOM 2418 C CA . MET A 1 306 ? -5.405 13.110 -8.577 1.00 82.19 306 MET A CA 1
ATOM 2419 C C . MET A 1 306 ? -6.294 12.292 -9.530 1.00 82.19 306 MET A C 1
ATOM 2421 O O . MET A 1 306 ? -5.834 11.941 -10.616 1.00 82.19 306 MET A O 1
ATOM 2425 N N . PRO A 1 307 ? -7.539 11.959 -9.137 1.00 89.19 307 PRO A N 1
ATOM 2426 C CA . PRO A 1 307 ? -8.075 12.106 -7.779 1.00 89.19 307 PRO A CA 1
ATOM 2427 C C . PRO A 1 307 ? -7.289 11.253 -6.767 1.00 89.19 307 PRO A C 1
ATOM 2429 O O . PRO A 1 307 ? -6.702 10.233 -7.137 1.00 89.19 307 PRO A O 1
ATOM 2432 N N . LEU A 1 308 ? -7.262 11.670 -5.496 1.00 92.12 308 LEU A N 1
ATOM 2433 C CA . LEU A 1 308 ? -6.606 10.908 -4.431 1.00 92.12 308 LEU A CA 1
ATOM 2434 C C . LEU A 1 308 ? -7.359 9.594 -4.205 1.00 92.12 308 LEU A C 1
ATOM 2436 O O . LEU A 1 308 ? -8.517 9.611 -3.791 1.00 92.12 308 LEU A O 1
ATOM 2440 N N . ARG A 1 309 ? -6.702 8.465 -4.472 1.00 95.00 309 ARG A N 1
ATOM 2441 C CA . ARG A 1 309 ? -7.217 7.117 -4.212 1.00 95.00 309 ARG A CA 1
ATOM 2442 C C . ARG A 1 309 ? -6.188 6.311 -3.438 1.00 95.00 309 ARG A C 1
ATOM 2444 O O . ARG A 1 309 ? -5.004 6.349 -3.780 1.00 95.00 309 ARG A O 1
ATOM 2451 N N . VAL A 1 310 ? -6.634 5.572 -2.431 1.00 97.56 310 VAL A N 1
ATOM 2452 C CA . VAL A 1 310 ? -5.801 4.690 -1.605 1.00 97.56 310 VAL A CA 1
ATOM 2453 C C . VAL A 1 310 ? -6.336 3.268 -1.596 1.00 97.56 310 VAL A C 1
ATOM 2455 O O . VAL A 1 310 ? -7.492 3.011 -1.933 1.00 97.56 310 VAL A O 1
ATOM 2458 N N . CYS A 1 311 ? -5.463 2.344 -1.221 1.00 97.06 311 CYS A N 1
ATOM 2459 C CA . CYS A 1 311 ? -5.723 0.922 -1.212 1.00 97.06 311 CYS A CA 1
ATOM 2460 C C . CYS A 1 311 ? -5.062 0.273 0.006 1.00 97.06 311 CYS A C 1
ATOM 2462 O O . CYS A 1 311 ? -3.888 0.528 0.269 1.00 97.06 311 CYS A O 1
ATOM 2464 N N . ILE A 1 312 ? -5.802 -0.578 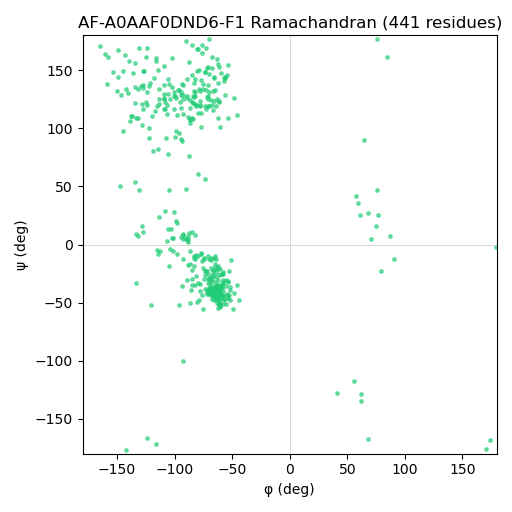0.711 1.00 98.56 312 ILE A N 1
ATOM 2465 C CA . ILE A 1 312 ? -5.284 -1.457 1.761 1.00 98.56 312 ILE A CA 1
ATOM 2466 C C . ILE A 1 312 ? -4.603 -2.653 1.087 1.00 98.56 312 ILE A C 1
ATOM 2468 O O . ILE A 1 312 ? -5.131 -3.216 0.119 1.00 98.56 312 ILE A O 1
ATOM 2472 N N . VAL A 1 313 ? -3.411 -2.999 1.567 1.00 96.50 313 VAL A N 1
ATOM 2473 C CA . VAL A 1 313 ? -2.560 -4.075 1.048 1.00 96.50 313 VAL A CA 1
ATOM 2474 C C . VAL A 1 313 ? -2.082 -4.986 2.185 1.00 96.50 313 VAL A C 1
ATOM 2476 O O . VAL A 1 313 ? -2.181 -4.610 3.341 1.00 96.50 313 VAL A O 1
ATOM 2479 N N . ASP A 1 314 ? -1.481 -6.124 1.823 1.00 93.56 314 ASP A N 1
ATOM 2480 C CA . ASP A 1 314 ? -0.874 -7.119 2.730 1.00 93.56 314 ASP A CA 1
ATOM 2481 C C . ASP A 1 314 ? -1.870 -7.817 3.670 1.00 93.56 314 ASP A C 1
ATOM 2483 O O . ASP A 1 314 ? -2.107 -7.402 4.796 1.00 93.56 314 ASP A O 1
ATOM 2487 N N . PHE A 1 315 ? -2.425 -8.935 3.196 1.00 95.06 315 PHE A N 1
ATOM 2488 C CA . PHE A 1 315 ? -3.427 -9.729 3.915 1.00 95.06 315 PHE A CA 1
ATOM 2489 C C . PHE A 1 315 ? -2.793 -10.934 4.627 1.00 95.06 315 PHE A C 1
ATOM 2491 O O . PHE A 1 315 ? -3.474 -11.914 4.919 1.00 95.06 315 PHE A O 1
ATOM 2498 N N . GLY A 1 316 ? -1.479 -10.892 4.874 1.00 91.94 316 GLY A N 1
ATOM 2499 C CA . GLY A 1 316 ? -0.738 -12.006 5.471 1.00 91.94 316 GLY A CA 1
ATOM 2500 C C . GLY A 1 316 ? -1.192 -12.374 6.886 1.00 91.94 316 GLY A C 1
ATOM 2501 O O . GLY A 1 316 ? -1.128 -13.545 7.242 1.00 91.94 316 GLY A O 1
ATOM 2502 N N . ASP A 1 317 ? -1.682 -11.392 7.646 1.00 92.44 317 ASP A N 1
ATOM 2503 C CA . ASP A 1 317 ? -2.206 -11.562 9.011 1.00 92.44 317 ASP A CA 1
ATOM 2504 C C . ASP A 1 317 ? -3.743 -11.572 9.062 1.00 92.44 317 ASP A C 1
ATOM 2506 O O . ASP A 1 317 ? -4.340 -11.583 10.143 1.00 92.44 317 ASP A O 1
ATOM 2510 N N . ALA A 1 318 ? -4.394 -11.547 7.896 1.00 94.50 318 ALA A N 1
ATOM 2511 C CA . ALA A 1 318 ? -5.842 -11.543 7.824 1.00 94.50 318 ALA A CA 1
ATOM 2512 C C . ALA A 1 318 ? -6.407 -12.902 8.247 1.00 94.50 318 ALA A C 1
ATOM 2514 O O . ALA A 1 318 ? -5.832 -13.959 7.983 1.00 94.50 318 ALA A O 1
ATOM 2515 N N . THR A 1 319 ? -7.579 -12.883 8.872 1.00 93.75 319 THR A N 1
ATOM 2516 C CA . THR A 1 319 ? -8.261 -14.091 9.342 1.00 93.75 319 THR A CA 1
ATOM 2517 C C . THR A 1 319 ? -9.768 -13.973 9.172 1.00 93.75 319 THR A C 1
ATOM 2519 O O . THR A 1 319 ? -10.304 -12.878 8.976 1.00 93.75 319 THR A O 1
ATOM 2522 N N . ARG A 1 320 ? -10.467 -15.106 9.233 1.00 93.06 320 ARG A N 1
ATOM 2523 C CA . ARG A 1 320 ? -11.925 -15.116 9.305 1.00 93.06 320 ARG A CA 1
ATOM 2524 C C . ARG A 1 320 ? -12.376 -14.905 10.739 1.00 93.06 320 ARG A C 1
ATOM 2526 O O . ARG A 1 320 ? -11.784 -15.422 11.686 1.00 93.06 320 ARG A O 1
ATOM 2533 N N . GLU A 1 321 ? -13.453 -14.155 10.894 1.00 87.12 321 GLU A N 1
ATOM 2534 C CA . GLU A 1 321 ? -14.095 -13.973 12.186 1.00 87.12 321 GLU A CA 1
ATOM 2535 C C . GLU A 1 321 ? -14.480 -15.342 12.779 1.00 87.12 321 GLU A C 1
ATOM 2537 O O . GLU A 1 321 ? -15.067 -16.188 12.104 1.00 87.12 321 GLU A O 1
ATOM 2542 N N . GLY A 1 322 ? -14.081 -15.589 14.030 1.00 83.06 322 GLY A N 1
ATOM 2543 C CA . GLY A 1 322 ? -14.231 -16.889 14.697 1.00 83.06 322 GLY A CA 1
ATOM 2544 C C . GLY A 1 322 ? -13.048 -17.860 14.545 1.00 83.06 322 GLY A C 1
ATOM 2545 O O . GLY A 1 322 ? -12.972 -18.820 15.309 1.00 83.06 322 GLY A O 1
ATOM 2546 N N . GLU A 1 323 ? -12.088 -17.603 13.648 1.00 82.81 323 GLU A N 1
ATOM 2547 C CA . GLU A 1 323 ? -10.826 -18.364 13.510 1.00 82.81 323 GLU A CA 1
ATOM 2548 C C . GLU A 1 323 ? -9.640 -17.669 14.228 1.00 82.81 323 GLU A C 1
ATOM 2550 O O . GLU A 1 323 ? -8.465 -17.943 13.977 1.00 82.81 323 GLU A O 1
ATOM 2555 N N . THR A 1 324 ? -9.935 -16.755 15.157 1.00 69.00 324 THR A N 1
ATOM 2556 C CA . THR A 1 324 ? -8.998 -15.833 15.820 1.00 69.00 324 THR A CA 1
ATOM 2557 C C . THR A 1 324 ? -8.197 -16.484 16.958 1.00 69.00 324 THR A C 1
ATOM 2559 O O . THR A 1 324 ? -8.267 -16.075 18.113 1.00 69.00 324 THR A O 1
ATOM 2562 N N . ALA A 1 325 ? -7.405 -17.519 16.659 1.00 63.91 325 ALA A N 1
ATOM 2563 C CA . ALA A 1 325 ? -6.665 -18.247 17.697 1.00 63.91 325 ALA A CA 1
ATOM 2564 C C . ALA A 1 325 ? -5.482 -17.450 18.288 1.00 63.91 325 ALA A C 1
ATOM 2566 O O . ALA A 1 325 ? -5.268 -17.492 19.496 1.00 63.91 325 ALA A O 1
ATOM 2567 N N . ASN A 1 326 ? -4.717 -16.724 17.461 1.00 77.56 326 ASN A N 1
ATOM 2568 C CA . ASN A 1 326 ? -3.610 -15.862 17.896 1.00 77.56 326 ASN A CA 1
ATOM 2569 C C . ASN A 1 326 ? -3.503 -14.641 16.975 1.00 77.56 326 ASN A C 1
ATOM 2571 O O . ASN A 1 326 ? -3.442 -14.797 15.761 1.00 77.56 326 ASN A O 1
ATOM 2575 N N . TYR A 1 327 ? -3.457 -13.436 17.544 1.00 84.06 327 TYR A N 1
ATOM 2576 C CA . TYR A 1 327 ? -3.189 -12.215 16.781 1.00 84.06 327 TYR A CA 1
ATOM 2577 C C . TYR A 1 327 ? -1.717 -12.177 16.348 1.00 84.06 327 TYR A C 1
ATOM 2579 O O . TYR A 1 327 ? -0.827 -12.317 17.190 1.00 84.06 327 TYR A O 1
ATOM 2587 N N . GLN A 1 328 ? -1.469 -11.991 15.050 1.00 83.25 328 GLN A N 1
ATOM 2588 C CA . GLN A 1 328 ? -0.123 -11.999 14.456 1.00 83.25 328 GLN A CA 1
ATOM 2589 C C . GLN A 1 328 ? 0.324 -10.629 13.925 1.00 83.25 328 GLN A C 1
ATOM 2591 O O . GLN A 1 328 ? 1.488 -10.473 13.569 1.00 83.25 328 GLN A O 1
ATOM 2596 N N . GLY A 1 329 ? -0.561 -9.628 13.952 1.00 86.25 329 GLY A N 1
ATOM 2597 C CA . GLY A 1 329 ? -0.270 -8.291 13.449 1.00 86.25 329 GLY A CA 1
ATOM 2598 C C . GLY A 1 329 ? 0.722 -7.484 14.294 1.00 86.25 329 GLY A C 1
ATOM 2599 O O . GLY A 1 329 ? 1.165 -7.866 15.387 1.00 86.25 329 GLY A O 1
ATOM 2600 N N . THR A 1 330 ? 1.030 -6.295 13.782 1.00 89.75 330 THR A N 1
ATOM 2601 C CA . THR A 1 330 ? 1.978 -5.334 14.362 1.00 89.75 330 THR A CA 1
ATOM 2602 C C . THR A 1 330 ? 1.522 -4.867 15.750 1.00 89.75 330 THR A C 1
ATOM 2604 O O . THR A 1 330 ? 0.418 -4.341 15.911 1.00 89.75 330 THR A O 1
ATOM 2607 N N . GLN A 1 331 ? 2.367 -5.054 16.771 1.00 88.25 331 GLN A N 1
ATOM 2608 C CA . GLN A 1 331 ? 2.006 -4.807 18.176 1.00 88.25 331 GLN A CA 1
ATOM 2609 C C . GLN A 1 331 ? 1.770 -3.324 18.474 1.00 88.25 331 GLN A C 1
ATOM 2611 O O . GLN A 1 331 ? 0.939 -2.990 19.312 1.00 88.25 331 GLN A O 1
ATOM 2616 N N . GLU A 1 332 ? 2.457 -2.435 17.759 1.00 89.06 332 GLU A N 1
ATOM 2617 C CA . GLU A 1 332 ? 2.333 -0.980 17.852 1.00 89.06 332 GLU A CA 1
ATOM 2618 C C . GLU A 1 332 ? 0.904 -0.490 17.581 1.00 89.06 332 GLU A C 1
ATOM 2620 O O . GLU A 1 332 ? 0.484 0.509 18.161 1.00 89.06 332 GLU A O 1
ATOM 2625 N N . PHE A 1 333 ? 0.154 -1.215 16.745 1.00 92.94 333 PHE A N 1
ATOM 2626 C CA . PHE A 1 333 ? -1.206 -0.864 16.330 1.00 92.94 333 PHE A CA 1
ATOM 2627 C C . PHE A 1 333 ? -2.283 -1.750 16.973 1.00 92.94 333 PHE A C 1
ATOM 2629 O O . PHE A 1 333 ? -3.465 -1.593 16.672 1.00 92.94 333 PHE A O 1
ATOM 2636 N N . ALA A 1 334 ? -1.904 -2.674 17.861 1.00 93.12 334 ALA A N 1
ATOM 2637 C CA . ALA A 1 334 ? -2.833 -3.628 18.459 1.00 93.12 334 ALA A CA 1
ATOM 2638 C C . ALA A 1 334 ? -3.870 -2.936 19.366 1.00 93.12 334 ALA A C 1
ATOM 2640 O O . ALA A 1 334 ? -3.541 -2.013 20.115 1.00 93.12 334 ALA A O 1
ATOM 2641 N N . ALA A 1 335 ? -5.111 -3.427 19.359 1.00 95.06 335 ALA A N 1
ATOM 2642 C CA . ALA A 1 335 ? -6.209 -2.942 20.207 1.00 95.06 335 ALA A CA 1
ATOM 2643 C C . ALA A 1 335 ? -6.155 -3.516 21.639 1.00 95.06 335 ALA A C 1
ATOM 2645 O O . ALA A 1 335 ? -5.669 -4.637 21.783 1.00 95.06 335 ALA A O 1
ATOM 2646 N N . PRO A 1 336 ? -6.618 -2.807 22.691 1.00 95.19 336 PRO A N 1
ATOM 2647 C CA . PRO A 1 336 ? -6.454 -3.202 24.102 1.00 95.19 336 PRO A CA 1
ATOM 2648 C C . PRO A 1 336 ? -6.813 -4.655 24.426 1.00 95.19 336 PRO A C 1
ATOM 2650 O O . PRO A 1 336 ? -6.065 -5.341 25.130 1.00 95.19 336 PRO A O 1
ATOM 2653 N N . GLU A 1 337 ? -7.905 -5.150 23.848 1.00 94.94 337 GLU A N 1
ATOM 2654 C CA . GLU A 1 337 ? -8.371 -6.530 23.977 1.00 94.94 337 GLU A CA 1
ATOM 2655 C C . GLU A 1 337 ? -7.320 -7.561 23.512 1.00 94.94 337 GLU A C 1
ATOM 2657 O O . GLU A 1 337 ? -7.158 -8.611 24.133 1.00 94.94 337 GLU A O 1
ATOM 2662 N N . ILE A 1 338 ? -6.494 -7.235 22.508 1.00 93.44 338 ILE A N 1
ATOM 2663 C CA . ILE A 1 338 ? -5.400 -8.095 22.031 1.00 93.44 338 ILE A CA 1
ATOM 2664 C C . ILE A 1 338 ? -4.332 -8.264 23.114 1.00 93.44 338 ILE A C 1
ATOM 2666 O O . ILE A 1 338 ? -3.859 -9.370 23.380 1.00 93.44 338 ILE A O 1
ATOM 2670 N N . TRP A 1 339 ? -3.943 -7.176 23.780 1.00 89.75 339 TRP A N 1
ATOM 2671 C CA . TRP A 1 339 ? -2.868 -7.206 24.773 1.00 89.75 339 TRP A CA 1
ATOM 2672 C C . TRP A 1 339 ? -3.363 -7.862 26.066 1.00 89.75 339 TRP A C 1
ATOM 2674 O O . TRP A 1 339 ? -2.573 -8.469 26.804 1.00 89.75 339 TRP A O 1
ATOM 2684 N N . ASN A 1 340 ? -4.659 -7.733 26.345 1.00 89.31 340 ASN A N 1
ATOM 2685 C CA . ASN A 1 340 ? -5.349 -8.390 27.450 1.00 89.31 340 ASN A CA 1
ATOM 2686 C C . ASN A 1 340 ? -5.638 -9.872 27.173 1.00 89.31 340 ASN A C 1
ATOM 2688 O O . ASN A 1 340 ? -5.998 -10.592 28.102 1.00 89.31 340 ASN A O 1
ATOM 2692 N N . LYS A 1 341 ? -5.372 -10.349 25.946 1.00 89.12 341 LYS A N 1
ATOM 2693 C CA . LYS A 1 341 ? -5.645 -11.721 25.490 1.00 89.12 341 LYS A CA 1
ATOM 2694 C C . LYS A 1 341 ? -7.129 -12.076 25.588 1.00 89.12 341 LYS A C 1
ATOM 2696 O O . LYS A 1 341 ? -7.489 -13.202 25.927 1.00 89.12 341 LYS A O 1
ATOM 2701 N N . GLU A 1 342 ? -7.973 -11.093 25.321 1.00 91.00 342 GLU A N 1
ATOM 2702 C CA . GLU A 1 342 ? -9.418 -11.242 25.246 1.00 91.00 342 GLU A CA 1
ATOM 2703 C C . GLU A 1 342 ? -9.826 -11.650 23.820 1.00 91.00 342 GLU A C 1
ATOM 2705 O O . GLU A 1 342 ? -9.075 -11.416 22.865 1.00 91.00 342 GLU A O 1
ATOM 2710 N N . PRO A 1 343 ? -11.000 -12.283 23.643 1.00 90.38 343 PRO A N 1
ATOM 2711 C CA . PRO A 1 343 ? -11.568 -12.496 22.319 1.00 90.38 343 PRO A CA 1
ATOM 2712 C C . PRO A 1 343 ? -11.734 -11.168 21.579 1.00 90.38 343 PRO A C 1
ATOM 2714 O O . PRO A 1 343 ? -12.108 -10.162 22.182 1.00 90.38 343 PRO A O 1
ATOM 2717 N N . TYR A 1 344 ? -11.497 -11.183 20.272 1.00 93.62 344 TYR A N 1
ATOM 2718 C CA . TYR A 1 344 ? -11.578 -9.993 19.435 1.00 93.62 344 TYR A CA 1
ATOM 2719 C C . TYR A 1 344 ? -12.344 -10.260 18.140 1.00 93.62 344 TYR A C 1
ATOM 2721 O O . TYR A 1 344 ? -12.429 -11.400 17.673 1.00 93.62 344 TYR A O 1
ATOM 2729 N N . ASP A 1 345 ? -12.887 -9.184 17.577 1.00 94.75 345 ASP A N 1
ATOM 2730 C CA . ASP A 1 345 ? -13.649 -9.148 16.332 1.00 94.75 345 ASP A CA 1
ATOM 2731 C C . ASP A 1 345 ? -13.013 -8.152 15.343 1.00 94.75 345 ASP A C 1
ATOM 2733 O O . ASP A 1 345 ? -11.879 -7.696 15.524 1.00 94.75 345 ASP A O 1
ATOM 2737 N N . SER A 1 346 ? -13.735 -7.794 14.282 1.00 96.75 346 SER A N 1
ATOM 2738 C CA . SER A 1 346 ? -13.238 -6.875 13.256 1.00 96.75 346 SER A CA 1
ATOM 2739 C C . SER A 1 346 ? -12.958 -5.446 13.755 1.00 96.75 346 SER A C 1
ATOM 2741 O O . SER A 1 346 ? -12.280 -4.674 13.071 1.00 96.75 346 SER A O 1
ATOM 2743 N N . LYS A 1 347 ? -13.406 -5.069 14.963 1.00 97.75 347 LYS A N 1
ATOM 2744 C CA . LYS A 1 347 ? -13.170 -3.737 15.539 1.00 97.75 347 LYS A CA 1
ATOM 2745 C C . LYS A 1 347 ? -11.722 -3.500 15.958 1.00 97.75 347 LYS A C 1
ATOM 2747 O O . LYS A 1 347 ? -11.360 -2.349 16.225 1.00 97.75 347 LYS A O 1
ATOM 2752 N N . VAL A 1 348 ? -10.872 -4.528 15.963 1.00 97.44 348 VAL A N 1
ATOM 2753 C CA . VAL A 1 348 ? -9.416 -4.347 16.099 1.00 97.44 348 VAL A CA 1
ATOM 2754 C C . VAL A 1 348 ? -8.835 -3.560 14.924 1.00 97.44 348 VAL A C 1
ATOM 2756 O O . VAL A 1 348 ? -7.971 -2.710 15.128 1.00 97.44 348 VAL A O 1
ATOM 2759 N N . ASP A 1 349 ? -9.377 -3.745 13.715 1.00 98.56 349 ASP A N 1
ATOM 2760 C CA . ASP A 1 349 ? -8.957 -2.981 12.536 1.00 98.56 349 ASP A CA 1
ATOM 2761 C C . ASP A 1 349 ? -9.368 -1.507 12.648 1.00 98.56 349 ASP A C 1
ATOM 2763 O O . ASP A 1 349 ? -8.672 -0.627 12.145 1.00 98.56 349 ASP A O 1
ATOM 2767 N N . ILE A 1 350 ? -10.489 -1.216 13.323 1.00 98.75 350 ILE A N 1
ATOM 2768 C CA . ILE A 1 350 ? -10.970 0.158 13.534 1.00 98.75 350 ILE A CA 1
ATOM 2769 C C . ILE A 1 350 ? -10.067 0.903 14.511 1.00 98.75 350 ILE A C 1
ATOM 2771 O O . ILE A 1 350 ? -9.700 2.049 14.249 1.00 98.75 350 ILE A O 1
ATOM 2775 N N . TRP A 1 351 ? -9.657 0.239 15.592 1.00 98.19 351 TRP A N 1
ATOM 2776 C CA . TRP A 1 351 ? -8.651 0.773 16.506 1.00 98.19 351 TRP A CA 1
ATOM 2777 C C . TRP A 1 351 ? -7.339 1.075 15.771 1.00 98.19 351 TRP A C 1
ATOM 2779 O O . TRP A 1 351 ? -6.826 2.195 15.830 1.00 98.19 351 TRP A O 1
ATOM 2789 N N . ALA A 1 352 ? -6.829 0.096 15.023 1.00 97.94 352 ALA A N 1
ATOM 2790 C CA . ALA A 1 352 ? -5.582 0.214 14.277 1.00 97.94 352 ALA A CA 1
ATOM 2791 C C . ALA A 1 352 ? -5.641 1.322 13.203 1.00 97.94 352 ALA A C 1
ATOM 2793 O O . ALA A 1 352 ? -4.687 2.089 13.025 1.00 97.94 352 ALA A O 1
ATOM 2794 N N . LEU A 1 353 ? -6.791 1.490 12.539 1.00 98.50 353 LEU A N 1
ATOM 2795 C CA . LEU A 1 353 ? -7.029 2.609 11.627 1.00 98.50 353 LEU A CA 1
ATOM 2796 C C . LEU A 1 353 ? -7.107 3.955 12.364 1.00 98.50 353 LEU A C 1
ATOM 2798 O O . LEU A 1 353 ? -6.626 4.955 11.839 1.00 98.50 353 LEU A O 1
ATOM 2802 N N . GLY A 1 354 ? -7.666 3.997 13.576 1.00 97.75 354 GLY A N 1
ATOM 2803 C CA . GLY A 1 354 ? -7.673 5.190 14.425 1.00 97.75 354 GLY A CA 1
ATOM 2804 C C . GLY A 1 354 ? -6.255 5.642 14.779 1.00 97.75 354 GLY A C 1
ATOM 2805 O O . GLY A 1 354 ? -5.927 6.818 14.645 1.00 97.75 354 GLY A O 1
ATOM 2806 N N . LEU A 1 355 ? -5.383 4.698 15.140 1.00 95.81 355 LEU A N 1
ATOM 2807 C CA . LEU A 1 355 ? -3.962 4.957 15.387 1.00 95.81 355 LEU A CA 1
ATOM 2808 C C . LEU A 1 355 ? -3.248 5.431 14.114 1.00 95.81 355 LEU A C 1
ATOM 2810 O O . LEU A 1 355 ? -2.536 6.433 14.135 1.00 95.81 355 LEU A O 1
ATOM 2814 N N . THR A 1 356 ? -3.523 4.782 12.981 1.00 95.56 356 THR A N 1
ATOM 2815 C CA . THR A 1 356 ? -3.034 5.206 11.660 1.00 95.56 356 THR A CA 1
ATOM 2816 C C . THR A 1 356 ? -3.489 6.627 11.305 1.00 95.56 356 THR A C 1
ATOM 2818 O O . THR A 1 356 ? -2.729 7.396 10.719 1.00 95.56 356 THR A O 1
ATOM 2821 N N . ALA A 1 357 ? -4.710 7.014 11.681 1.00 94.81 357 ALA A N 1
ATOM 2822 C CA . ALA A 1 357 ? -5.213 8.365 11.476 1.00 94.81 357 ALA A CA 1
ATOM 2823 C C . ALA A 1 357 ? -4.438 9.391 12.315 1.00 94.81 357 ALA A C 1
ATOM 2825 O O . ALA A 1 357 ? -4.074 10.439 11.791 1.00 94.81 357 ALA A O 1
ATOM 2826 N N . LEU A 1 358 ? -4.117 9.092 13.579 1.00 93.69 358 LEU A N 1
ATOM 2827 C CA . LEU A 1 358 ? -3.274 9.979 14.393 1.00 93.69 358 LEU A CA 1
ATOM 2828 C C . LEU A 1 358 ? -1.897 10.207 13.759 1.00 93.69 358 LEU A C 1
ATOM 2830 O O . LEU A 1 358 ? -1.380 11.321 13.812 1.00 93.69 358 LEU A O 1
ATOM 2834 N N . GLU A 1 359 ? -1.323 9.180 13.132 1.00 91.00 359 GLU A N 1
ATOM 2835 C CA . GLU A 1 359 ? -0.052 9.297 12.409 1.00 91.00 359 GLU A CA 1
ATOM 2836 C C . GLU A 1 359 ? -0.194 10.134 11.135 1.00 91.00 359 GLU A C 1
ATOM 2838 O O . GLU A 1 359 ? 0.611 11.029 10.895 1.00 91.00 359 GLU A O 1
ATOM 2843 N N . LEU A 1 360 ? -1.276 9.943 10.375 1.00 90.25 360 LEU A N 1
ATOM 2844 C CA . LEU A 1 360 ? -1.611 10.780 9.218 1.00 90.25 360 LEU A CA 1
ATOM 2845 C C . LEU A 1 360 ? -1.790 12.263 9.567 1.00 90.25 360 LEU A C 1
ATOM 2847 O O . LEU A 1 360 ? -1.468 13.127 8.752 1.00 90.25 360 LEU A O 1
ATOM 2851 N N . PHE A 1 361 ? -2.322 12.557 10.753 1.00 89.94 361 PHE A N 1
ATOM 2852 C CA . PHE A 1 361 ? -2.501 13.922 11.244 1.00 89.94 361 PHE A CA 1
ATOM 2853 C C . PHE A 1 361 ? -1.286 14.465 12.005 1.00 89.94 361 PHE A C 1
ATOM 2855 O O . PHE A 1 361 ? -1.352 15.591 12.501 1.00 89.94 361 PHE A O 1
ATOM 2862 N N . ASP A 1 362 ? -0.185 13.708 12.062 1.00 87.62 362 ASP A N 1
ATOM 2863 C CA . ASP A 1 362 ? 1.070 14.107 12.708 1.00 87.62 362 ASP A CA 1
ATOM 2864 C C . ASP A 1 362 ? 0.882 14.451 14.198 1.00 87.62 362 ASP A C 1
ATOM 2866 O O . ASP A 1 362 ? 1.372 15.451 14.722 1.00 87.62 362 ASP A O 1
ATOM 2870 N N . VAL A 1 363 ? 0.073 13.637 14.880 1.00 88.44 363 VAL A N 1
ATOM 2871 C CA . VAL A 1 363 ? -0.205 13.742 16.324 1.00 88.44 363 VAL A CA 1
ATOM 2872 C C . VAL A 1 363 ? -0.112 12.391 17.032 1.00 88.44 363 VAL A C 1
ATOM 2874 O O . VAL A 1 363 ? -0.487 12.271 18.200 1.00 88.44 363 VAL A O 1
ATOM 2877 N N . TYR A 1 364 ? 0.368 11.359 16.335 1.00 85.94 364 TYR A N 1
ATOM 2878 C CA . TYR A 1 364 ? 0.634 10.059 16.935 1.00 85.94 364 TYR A CA 1
ATOM 2879 C C . TYR A 1 364 ? 1.616 10.218 18.101 1.00 85.94 364 TYR A C 1
ATOM 2881 O O . TYR A 1 364 ? 2.568 10.995 17.990 1.00 85.94 364 TYR A O 1
ATOM 2889 N N . PRO A 1 365 ? 1.440 9.491 19.217 1.00 78.44 365 PRO A N 1
ATOM 2890 C CA . PRO A 1 365 ? 2.344 9.569 20.360 1.00 78.44 365 PRO A CA 1
ATOM 2891 C C . PRO A 1 365 ? 3.696 8.867 20.084 1.00 78.44 365 PRO A C 1
ATOM 2893 O O . PRO A 1 365 ? 4.087 7.962 20.812 1.00 78.44 365 PRO A O 1
ATOM 2896 N N . ALA A 1 366 ? 4.417 9.266 19.028 1.00 63.56 366 ALA A N 1
ATOM 2897 C CA . ALA A 1 366 ? 5.693 8.684 18.588 1.00 63.56 366 ALA A CA 1
ATOM 2898 C C . ALA A 1 366 ? 6.908 9.197 19.379 1.00 63.56 366 ALA A C 1
ATOM 2900 O O . ALA A 1 366 ? 7.910 8.493 19.493 1.00 63.56 366 ALA A O 1
ATOM 2901 N N . ASP A 1 367 ? 6.832 10.415 19.928 1.00 58.28 367 ASP A N 1
ATOM 2902 C CA . ASP A 1 367 ? 7.962 11.061 20.617 1.00 58.28 367 ASP A CA 1
ATOM 2903 C C . ASP A 1 367 ? 8.317 10.403 21.959 1.00 58.28 367 ASP A C 1
ATOM 2905 O O . ASP A 1 367 ? 9.381 10.655 22.534 1.00 58.28 367 ASP A O 1
ATOM 2909 N N . ASP A 1 368 ? 7.448 9.527 22.462 1.00 62.59 368 ASP A N 1
ATOM 2910 C CA . ASP A 1 368 ? 7.740 8.714 23.628 1.00 62.59 368 ASP A CA 1
ATOM 2911 C C . ASP A 1 368 ? 8.453 7.430 23.186 1.00 62.59 368 ASP A C 1
ATOM 2913 O O . ASP A 1 368 ? 7.853 6.510 22.623 1.00 62.59 368 ASP A O 1
ATOM 2917 N N . ARG A 1 369 ? 9.762 7.356 23.464 1.00 60.59 369 ARG A N 1
ATOM 2918 C CA . ARG A 1 369 ? 10.594 6.177 23.159 1.00 60.59 369 ARG A CA 1
ATOM 2919 C C . ARG A 1 369 ? 10.010 4.881 23.723 1.00 60.59 369 ARG A C 1
ATOM 2921 O O . ARG A 1 369 ? 10.319 3.812 23.197 1.00 60.59 369 ARG A O 1
ATOM 2928 N N . ASP A 1 370 ? 9.170 4.973 24.753 1.00 62.84 370 ASP A N 1
ATOM 2929 C CA . ASP A 1 370 ? 8.502 3.830 25.361 1.00 62.84 370 ASP A CA 1
ATOM 2930 C C . ASP A 1 370 ? 7.475 3.166 24.421 1.00 62.84 370 ASP A C 1
ATOM 2932 O O . ASP A 1 370 ? 7.175 1.988 24.611 1.00 62.84 370 ASP A O 1
ATOM 2936 N N . PHE A 1 371 ? 6.958 3.866 23.402 1.00 71.38 371 PHE A N 1
ATOM 2937 C CA . PHE A 1 371 ? 5.912 3.363 22.495 1.00 71.38 371 PHE A CA 1
ATOM 2938 C C . PHE A 1 371 ? 6.420 2.941 21.114 1.00 71.38 371 PHE A C 1
ATOM 2940 O O . PHE A 1 371 ? 5.656 2.370 20.339 1.00 71.38 371 PHE A O 1
ATOM 2947 N N . LEU A 1 372 ? 7.712 3.137 20.819 1.00 65.81 372 LEU A N 1
ATOM 2948 C CA . LEU A 1 372 ? 8.328 2.731 19.544 1.00 65.81 372 LEU A CA 1
ATOM 2949 C C . LEU A 1 372 ? 8.205 1.231 19.250 1.00 65.81 372 LEU A C 1
ATOM 2951 O O . LEU A 1 372 ? 8.280 0.834 18.096 1.00 65.81 372 LEU A O 1
ATOM 2955 N N . ALA A 1 373 ? 8.063 0.412 20.292 1.00 67.56 373 ALA A N 1
ATOM 2956 C CA . ALA A 1 373 ? 7.867 -1.032 20.191 1.00 67.56 373 ALA A CA 1
ATOM 2957 C C . ALA A 1 373 ? 6.473 -1.466 20.680 1.00 67.56 373 ALA A C 1
ATOM 2959 O O . ALA A 1 373 ? 6.305 -2.584 21.178 1.00 67.56 373 ALA A O 1
ATOM 2960 N N . GLY A 1 374 ? 5.522 -0.531 20.643 1.00 71.56 374 GLY A N 1
ATOM 2961 C CA . GLY A 1 374 ? 4.129 -0.721 21.012 1.00 71.56 374 GLY A CA 1
ATOM 2962 C C . GLY A 1 374 ? 3.843 -0.784 22.516 1.00 71.56 374 GLY A C 1
ATOM 2963 O O . GLY A 1 374 ? 4.751 -0.722 23.357 1.00 71.56 374 GLY A O 1
ATOM 2964 N N . PRO A 1 375 ? 2.553 -0.894 22.877 1.00 78.75 375 PRO A N 1
ATOM 2965 C CA . PRO A 1 375 ? 2.116 -1.075 24.252 1.00 78.75 375 PRO A CA 1
ATOM 2966 C C . PRO A 1 375 ? 2.572 -2.431 24.824 1.00 78.75 375 PRO A C 1
ATOM 2968 O O . PRO A 1 375 ? 2.258 -3.511 24.330 1.00 78.75 375 PRO A O 1
ATOM 2971 N N . ARG A 1 376 ? 3.291 -2.381 25.944 1.00 82.06 376 ARG A N 1
ATOM 2972 C CA . ARG A 1 376 ? 3.810 -3.506 26.738 1.00 82.06 376 ARG A CA 1
ATOM 2973 C C . ARG A 1 376 ? 3.164 -3.501 28.123 1.00 82.06 376 ARG A C 1
ATOM 2975 O O . ARG A 1 376 ? 2.769 -2.434 28.581 1.00 82.06 376 ARG A O 1
ATOM 2982 N N . PRO A 1 377 ? 3.116 -4.630 28.859 1.00 80.62 377 PRO A N 1
ATOM 2983 C CA . PRO A 1 377 ? 2.450 -4.707 30.167 1.00 80.62 377 PRO A CA 1
ATOM 2984 C C . PRO A 1 377 ? 2.760 -3.556 31.144 1.00 80.62 377 PRO A C 1
ATOM 2986 O O . PRO A 1 377 ? 1.868 -3.122 31.860 1.00 80.62 377 PRO A O 1
ATOM 2989 N N . GLY A 1 378 ? 3.986 -3.017 31.137 1.00 82.00 378 GLY A N 1
ATOM 2990 C CA . GLY A 1 378 ? 4.397 -1.918 32.021 1.00 82.00 378 GLY A CA 1
ATOM 2991 C C . GLY A 1 378 ? 4.040 -0.493 31.571 1.00 82.00 378 GLY A C 1
ATOM 2992 O O . GLY A 1 378 ? 4.219 0.426 32.362 1.00 82.00 378 GLY A O 1
ATOM 2993 N N . ASN A 1 379 ? 3.565 -0.271 30.339 1.00 85.75 379 ASN A N 1
ATOM 2994 C CA . ASN A 1 379 ? 3.273 1.076 29.813 1.00 85.75 379 ASN A CA 1
ATOM 2995 C C . ASN A 1 379 ? 1.888 1.213 29.147 1.00 85.75 379 ASN A C 1
ATOM 2997 O O . ASN A 1 379 ? 1.592 2.277 28.608 1.00 85.75 379 ASN A O 1
ATOM 3001 N N . ARG A 1 380 ? 1.033 0.181 29.228 1.00 88.75 380 ARG A N 1
ATOM 3002 C CA . ARG A 1 380 ? -0.321 0.131 28.636 1.00 88.75 380 ARG A CA 1
ATOM 3003 C C . ARG A 1 380 ? -1.160 1.368 28.950 1.00 88.75 380 ARG A C 1
ATOM 3005 O O . ARG A 1 380 ? -1.579 2.078 28.046 1.00 88.75 380 ARG A O 1
ATOM 3012 N N . GLU A 1 381 ? -1.320 1.672 30.234 1.00 89.75 381 GLU A N 1
ATOM 3013 C CA . GLU A 1 381 ? -2.090 2.832 30.703 1.00 89.75 381 GLU A CA 1
ATOM 3014 C C . GLU A 1 381 ? -1.512 4.166 30.226 1.00 89.75 381 GLU A C 1
ATOM 3016 O O . GLU A 1 381 ? -2.242 5.087 29.860 1.00 89.75 381 GLU A O 1
ATOM 3021 N N . ARG A 1 382 ? -0.178 4.271 30.190 1.00 89.88 382 ARG A N 1
ATOM 3022 C CA . ARG A 1 382 ? 0.507 5.477 29.714 1.00 89.88 382 ARG A CA 1
ATOM 3023 C C . ARG A 1 382 ? 0.297 5.664 28.212 1.00 89.88 382 ARG A C 1
ATOM 3025 O O . ARG A 1 382 ? 0.094 6.795 27.779 1.00 89.88 382 ARG A O 1
ATOM 3032 N N . PHE A 1 383 ? 0.310 4.576 27.441 1.00 90.19 383 PHE A N 1
ATOM 3033 C CA . PHE A 1 383 ? 0.008 4.597 26.013 1.00 90.19 383 PHE A CA 1
ATOM 3034 C C . PHE A 1 383 ? -1.434 5.042 25.768 1.00 90.19 383 PHE A C 1
ATOM 3036 O O . PHE A 1 383 ? -1.655 6.002 25.037 1.00 90.19 383 PHE A O 1
ATOM 3043 N N . LEU A 1 384 ? -2.406 4.435 26.456 1.00 92.00 384 LEU A N 1
ATOM 3044 C CA . LEU A 1 384 ? -3.815 4.828 26.363 1.00 92.00 384 LEU A CA 1
ATOM 3045 C C . LEU A 1 384 ? -4.018 6.299 26.731 1.00 92.00 384 LEU A C 1
ATOM 3047 O O . LEU A 1 384 ? -4.691 7.036 26.017 1.00 92.00 384 LEU A O 1
ATOM 3051 N N . PHE A 1 385 ? -3.368 6.775 27.794 1.00 91.69 385 PHE A N 1
ATOM 3052 C CA . PHE A 1 385 ? -3.390 8.191 28.151 1.00 91.69 385 PHE A CA 1
ATOM 3053 C C . PHE A 1 385 ? -2.818 9.090 27.044 1.00 91.69 385 PHE A C 1
ATOM 3055 O O . PHE A 1 385 ? -3.401 10.132 26.741 1.00 91.69 385 PHE A O 1
ATOM 3062 N N . ALA A 1 386 ? -1.706 8.696 26.419 1.00 91.69 386 ALA A N 1
ATOM 3063 C CA . ALA A 1 386 ? -1.103 9.441 25.319 1.00 91.69 386 ALA A CA 1
ATOM 3064 C C . ALA A 1 386 ? -2.012 9.476 24.078 1.00 91.69 386 ALA A C 1
ATOM 3066 O O . ALA A 1 386 ? -2.183 10.541 23.489 1.00 91.69 386 ALA A O 1
ATOM 3067 N N . VAL A 1 387 ? -2.665 8.359 23.741 1.00 92.62 387 VAL A N 1
ATOM 3068 C CA . VAL A 1 387 ? -3.666 8.274 22.665 1.00 92.62 387 VAL A CA 1
ATOM 3069 C C . VAL A 1 387 ? -4.856 9.193 22.957 1.00 92.62 387 VAL A C 1
ATOM 3071 O O . VAL A 1 387 ? -5.218 10.009 22.109 1.00 92.62 387 VAL A O 1
ATOM 3074 N N . ARG A 1 388 ? -5.401 9.156 24.184 1.00 93.75 388 ARG A N 1
ATOM 3075 C CA . ARG A 1 388 ? -6.473 10.066 24.628 1.00 93.75 388 ARG A CA 1
ATOM 3076 C C . ARG A 1 388 ? -6.074 11.531 24.518 1.00 93.75 388 ARG A C 1
ATOM 3078 O O . ARG A 1 388 ? -6.879 12.365 24.114 1.00 93.75 388 ARG A O 1
ATOM 3085 N N . LYS A 1 389 ? -4.830 11.865 24.857 1.00 92.75 389 LYS A N 1
ATOM 3086 C CA . LYS A 1 389 ? -4.305 13.225 24.702 1.00 92.75 389 LYS A CA 1
ATOM 3087 C C . LYS A 1 389 ? -4.168 13.617 23.226 1.00 92.75 389 LYS A C 1
ATOM 3089 O O . LYS A 1 389 ? -4.493 14.750 22.883 1.00 92.75 389 LYS A O 1
ATOM 3094 N N . ALA A 1 390 ? -3.718 12.697 22.373 1.00 92.25 390 ALA A N 1
ATOM 3095 C CA . ALA A 1 390 ? -3.484 12.937 20.953 1.00 92.25 390 ALA A CA 1
ATOM 3096 C C . ALA A 1 390 ? -4.766 13.327 20.209 1.00 92.25 390 ALA A C 1
ATOM 3098 O O . ALA A 1 390 ? -4.796 14.385 19.587 1.00 92.25 390 ALA A O 1
ATOM 3099 N N . TYR A 1 391 ? -5.851 12.551 20.320 1.00 92.31 391 TYR A N 1
ATOM 3100 C CA . TYR A 1 391 ? -7.094 12.881 19.605 1.00 92.31 391 TYR A CA 1
ATOM 3101 C C . TYR A 1 391 ? -7.882 14.057 20.213 1.00 92.31 391 TYR A C 1
ATOM 3103 O O . TYR A 1 391 ? -8.807 14.558 19.580 1.00 92.31 391 TYR A O 1
ATOM 3111 N N . ASN A 1 392 ? -7.526 14.518 21.419 1.00 92.75 392 ASN A N 1
ATOM 3112 C CA . ASN A 1 392 ? -8.110 15.703 22.066 1.00 92.75 392 ASN A CA 1
ATOM 3113 C C . ASN A 1 392 ? -7.328 17.002 21.798 1.00 92.75 392 ASN A C 1
ATOM 3115 O O . ASN A 1 392 ? -7.648 18.043 22.372 1.00 92.75 392 ASN A O 1
ATOM 3119 N N . THR A 1 393 ? -6.288 16.961 20.963 1.00 90.44 393 THR A N 1
ATOM 3120 C CA . THR A 1 393 ? -5.562 18.168 20.556 1.00 90.44 393 THR A CA 1
ATOM 3121 C C . THR A 1 393 ? -6.455 19.094 19.712 1.00 90.44 393 THR A C 1
ATOM 3123 O O . THR A 1 393 ? -7.215 18.589 18.883 1.00 90.44 393 THR A O 1
ATOM 3126 N N . PRO A 1 394 ? -6.335 20.433 19.826 1.00 88.88 394 PRO A N 1
ATOM 3127 C CA . PRO A 1 394 ? -7.144 21.372 19.037 1.00 88.88 394 PRO A CA 1
ATOM 3128 C C . PRO A 1 394 ? -7.053 21.161 17.519 1.00 88.88 394 PRO A C 1
ATOM 3130 O O . PRO A 1 394 ? -8.018 21.380 16.794 1.00 88.88 394 PRO A O 1
ATOM 3133 N N . ARG A 1 395 ? -5.904 20.672 17.026 1.00 85.44 395 ARG A N 1
ATOM 3134 C CA . ARG A 1 395 ? -5.699 20.351 15.601 1.00 85.44 395 ARG A CA 1
ATOM 3135 C C . ARG A 1 395 ? -6.697 19.313 15.077 1.00 85.44 395 ARG A C 1
ATOM 3137 O O . ARG A 1 395 ? -6.982 19.296 13.891 1.00 85.44 395 ARG A O 1
ATOM 3144 N N . LEU A 1 396 ? -7.236 18.461 15.948 1.00 88.56 396 LEU A N 1
ATOM 3145 C CA . LEU A 1 396 ? -8.179 17.410 15.583 1.00 88.56 396 LEU A CA 1
ATOM 3146 C C . LEU A 1 396 ? -9.622 17.708 15.979 1.00 88.56 396 LEU A C 1
ATOM 3148 O O . LEU A 1 396 ? -10.445 16.802 15.900 1.00 88.56 396 LEU A O 1
ATOM 3152 N N . ASP A 1 397 ? -9.984 18.940 16.349 1.00 86.38 397 ASP A N 1
ATOM 3153 C CA . ASP A 1 397 ? -11.357 19.249 16.778 1.00 86.38 397 ASP A CA 1
ATOM 3154 C C . ASP A 1 397 ? -12.425 18.812 15.754 1.00 86.38 397 ASP A C 1
ATOM 3156 O O . ASP A 1 397 ? -13.499 18.355 16.148 1.00 86.38 397 ASP A O 1
ATOM 3160 N N . PHE A 1 398 ? -12.108 18.855 14.452 1.00 85.00 398 PHE A N 1
ATOM 3161 C CA . PHE A 1 398 ? -12.996 18.409 13.370 1.00 85.00 398 PHE A CA 1
ATOM 3162 C C . PHE A 1 398 ? -13.190 16.882 13.292 1.00 85.00 398 PHE A C 1
ATOM 3164 O O . PHE A 1 398 ? -14.202 16.426 12.766 1.00 85.00 398 PHE A O 1
ATOM 3171 N N . ALA A 1 399 ? -12.233 16.087 13.780 1.00 88.81 399 ALA A N 1
ATOM 3172 C CA . ALA A 1 399 ? -12.243 14.619 13.728 1.00 88.81 399 ALA A CA 1
ATOM 3173 C C . ALA A 1 399 ? -12.311 13.965 15.116 1.00 88.81 399 ALA A C 1
ATOM 3175 O O . ALA A 1 399 ? -12.432 12.745 15.215 1.00 88.81 399 ALA A O 1
ATOM 3176 N N . ARG A 1 400 ? -12.256 14.757 16.192 1.00 91.50 400 ARG A N 1
ATOM 3177 C CA . ARG A 1 400 ? -12.165 14.299 17.582 1.00 91.50 400 ARG A CA 1
ATOM 3178 C C . ARG A 1 400 ? -13.267 13.316 17.943 1.00 91.50 400 ARG A C 1
ATOM 3180 O O . ARG A 1 400 ? -12.968 12.280 18.523 1.00 91.50 400 ARG A O 1
ATOM 3187 N N . THR A 1 401 ? -14.519 13.610 17.588 1.00 91.88 401 THR A N 1
ATOM 3188 C CA . THR A 1 401 ? -15.647 12.715 17.883 1.00 91.88 401 THR A CA 1
ATOM 3189 C C . THR A 1 401 ? -15.449 11.361 17.210 1.00 91.88 401 THR A C 1
ATOM 3191 O O . THR A 1 401 ? -15.449 10.342 17.894 1.00 91.88 401 THR A O 1
ATOM 3194 N N . LEU A 1 402 ? -15.183 11.351 15.900 1.00 94.69 402 LEU A N 1
ATOM 3195 C CA . LEU A 1 402 ? -14.918 10.128 15.144 1.00 94.69 402 LEU A CA 1
ATOM 3196 C C . LEU A 1 402 ? -13.762 9.326 15.763 1.00 94.69 402 LEU A C 1
ATOM 3198 O O . LEU A 1 402 ? -13.922 8.149 16.072 1.00 94.69 402 LEU A O 1
ATOM 3202 N N . LEU A 1 403 ? -12.621 9.975 16.011 1.00 95.88 403 LEU A N 1
ATOM 3203 C CA . LEU A 1 403 ? -11.442 9.324 16.583 1.00 95.88 403 LEU A CA 1
ATOM 3204 C C . LEU A 1 403 ? -11.687 8.811 18.003 1.00 95.88 403 LEU A C 1
ATOM 3206 O O . LEU A 1 403 ? -11.192 7.742 18.337 1.00 95.88 403 LEU A O 1
ATOM 3210 N N . SER A 1 404 ? -12.482 9.512 18.816 1.00 96.00 404 SER A N 1
ATOM 3211 C CA . SER A 1 404 ? -12.814 9.062 20.172 1.00 96.00 404 SER A CA 1
ATOM 3212 C C . SER A 1 404 ? -13.624 7.762 20.186 1.00 96.00 404 SER A C 1
ATOM 3214 O O . SER A 1 404 ? -13.435 6.944 21.082 1.00 96.00 404 SER A O 1
ATOM 3216 N N . TYR A 1 405 ? -14.466 7.532 19.171 1.00 97.56 405 TYR A N 1
ATOM 3217 C CA . TYR A 1 405 ? -15.204 6.277 19.019 1.00 97.56 405 TYR A CA 1
ATOM 3218 C C . TYR A 1 405 ? -14.403 5.181 18.312 1.00 97.56 405 TYR A C 1
ATOM 3220 O O . TYR A 1 405 ? -14.605 4.004 18.601 1.00 97.56 405 TYR A O 1
ATOM 3228 N N . MET A 1 406 ? -13.479 5.534 17.411 1.00 98.25 406 MET A N 1
ATOM 3229 C CA . MET A 1 406 ? -12.556 4.565 16.804 1.00 98.25 406 MET A CA 1
ATOM 3230 C C . MET A 1 406 ? -11.527 4.043 17.813 1.00 98.25 406 MET A C 1
ATOM 3232 O O . MET A 1 406 ? -11.175 2.868 17.789 1.00 98.25 406 MET A O 1
ATOM 3236 N N . LEU A 1 407 ? -11.055 4.913 18.708 1.00 97.44 407 LEU A N 1
ATOM 3237 C CA . LEU A 1 407 ? -10.032 4.635 19.719 1.00 97.44 407 LEU A CA 1
ATOM 3238 C C . LEU A 1 407 ? -10.645 4.383 21.101 1.00 97.44 407 LEU A C 1
ATOM 3240 O O . LEU A 1 407 ? -10.012 4.637 22.125 1.00 97.44 407 LEU A O 1
ATOM 3244 N N . HIS A 1 408 ? -11.884 3.890 21.138 1.00 97.44 408 HIS A N 1
ATOM 3245 C CA . HIS A 1 408 ? -12.506 3.479 22.385 1.00 97.44 408 HIS A CA 1
ATOM 3246 C C . HIS A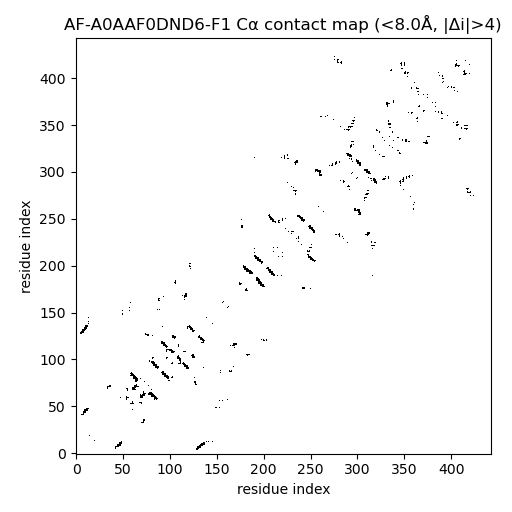 1 408 ? -11.874 2.171 22.887 1.00 97.44 408 HIS A C 1
ATOM 3248 O O . HIS A 1 408 ? -11.693 1.220 22.121 1.00 97.44 408 HIS A O 1
ATOM 3254 N N . GLU A 1 409 ? -11.534 2.121 24.174 1.00 95.12 409 GLU A N 1
ATOM 3255 C CA . GLU A 1 409 ? -10.846 0.976 24.784 1.00 95.12 409 GLU A CA 1
ATOM 3256 C C . GLU A 1 409 ? -11.729 -0.268 24.828 1.00 95.12 409 GLU A C 1
ATOM 3258 O O . GLU A 1 409 ? -11.291 -1.336 24.417 1.00 95.12 409 GLU A O 1
ATOM 3263 N N . ASP A 1 410 ? -12.982 -0.114 25.263 1.00 95.75 410 ASP A N 1
ATOM 3264 C CA . ASP A 1 410 ? -13.974 -1.190 25.213 1.00 95.75 410 ASP A CA 1
ATOM 3265 C C . ASP A 1 410 ? -14.429 -1.415 23.758 1.00 95.75 410 ASP A C 1
ATOM 3267 O O . ASP A 1 410 ? -15.040 -0.504 23.182 1.00 95.75 410 ASP A O 1
ATOM 3271 N N . PRO A 1 411 ? -14.181 -2.596 23.156 1.00 95.94 411 PRO A N 1
ATOM 3272 C CA . PRO A 1 411 ? -14.596 -2.890 21.786 1.00 95.94 411 PRO A CA 1
ATOM 3273 C C . PRO A 1 411 ? -16.120 -2.869 21.603 1.00 95.94 411 PRO A C 1
ATOM 3275 O O . PRO A 1 411 ? -16.601 -2.660 20.491 1.00 95.94 411 PRO A O 1
ATOM 3278 N N . ARG A 1 412 ? -16.921 -3.029 22.665 1.00 96.31 412 ARG A N 1
ATOM 3279 C CA . ARG A 1 412 ? -18.392 -2.976 22.568 1.00 96.31 412 ARG A CA 1
ATOM 3280 C C . ARG A 1 412 ? -18.890 -1.576 22.229 1.00 96.31 412 ARG A C 1
ATOM 3282 O O . ARG A 1 412 ? -19.780 -1.440 21.394 1.00 96.31 412 ARG A O 1
ATOM 3289 N N . GLU A 1 413 ? -18.251 -0.568 22.808 1.00 97.31 413 GLU A N 1
ATOM 3290 C CA . GLU A 1 413 ? -18.536 0.853 22.579 1.00 97.31 413 GLU A CA 1
ATOM 3291 C C . GLU A 1 413 ? -17.777 1.412 21.364 1.00 97.31 413 GLU A C 1
ATOM 3293 O O . GLU A 1 413 ? -18.128 2.465 20.827 1.00 97.31 413 GLU A O 1
ATOM 3298 N N . ARG A 1 414 ? -16.739 0.703 20.896 1.00 98.06 414 ARG A N 1
ATOM 3299 C CA . ARG A 1 414 ? -15.999 1.071 19.688 1.00 98.06 414 ARG A CA 1
ATOM 3300 C C . ARG A 1 414 ? -16.887 0.928 18.456 1.00 98.06 414 ARG A C 1
ATOM 3302 O O . ARG A 1 414 ? -17.549 -0.096 18.260 1.00 98.06 414 ARG A O 1
ATOM 3309 N N . TRP A 1 415 ? -16.882 1.953 17.614 1.00 98.19 415 TRP A N 1
ATOM 3310 C CA . TRP A 1 415 ? -17.671 1.976 16.384 1.00 98.19 415 TRP A CA 1
ATOM 3311 C C . TRP A 1 415 ? -17.186 0.957 15.355 1.00 98.19 415 TRP A C 1
ATOM 3313 O O . TRP A 1 415 ? -16.006 0.616 15.293 1.00 98.19 415 TRP A O 1
ATOM 3323 N N . THR A 1 416 ? -18.106 0.488 14.513 1.00 98.56 416 THR A N 1
ATOM 3324 C CA . THR A 1 416 ? -17.756 -0.292 13.320 1.00 98.56 416 THR A CA 1
ATOM 3325 C C . THR A 1 416 ? -17.299 0.628 12.183 1.00 98.56 416 THR A C 1
ATOM 3327 O O . THR A 1 416 ? -17.524 1.842 12.214 1.00 98.56 416 THR A O 1
ATOM 3330 N N . ALA A 1 417 ? -16.717 0.060 11.117 1.00 98.31 417 ALA A N 1
ATOM 3331 C CA . ALA A 1 417 ? -16.411 0.824 9.902 1.00 98.31 417 ALA A CA 1
ATOM 3332 C C . ALA A 1 417 ? -17.657 1.521 9.328 1.00 98.31 417 ALA A C 1
ATOM 3334 O O . ALA A 1 417 ? -17.574 2.644 8.831 1.00 98.31 417 ALA A O 1
ATOM 3335 N N . ARG A 1 418 ? -18.823 0.867 9.424 1.00 97.81 418 ARG A N 1
ATOM 3336 C CA . ARG A 1 418 ? -20.102 1.412 8.964 1.00 97.81 418 ARG A CA 1
ATOM 3337 C C . ARG A 1 418 ? -20.533 2.624 9.782 1.00 97.81 418 ARG A C 1
ATOM 3339 O O . ARG A 1 418 ? -20.887 3.631 9.179 1.00 97.81 418 ARG A O 1
ATOM 3346 N N . ASP A 1 419 ? -20.478 2.542 11.108 1.00 97.94 419 ASP A N 1
ATOM 3347 C CA . ASP A 1 419 ? -20.880 3.654 11.983 1.00 97.94 419 ASP A CA 1
ATOM 3348 C C . ASP A 1 419 ? -19.979 4.876 11.757 1.00 97.94 419 ASP A C 1
ATOM 3350 O O . ASP A 1 419 ? -20.458 6.000 11.625 1.00 97.94 419 ASP A O 1
ATOM 3354 N N . CYS A 1 420 ? -18.673 4.639 11.589 1.00 97.81 420 CYS A N 1
ATOM 3355 C CA . CYS A 1 420 ? -17.706 5.680 11.247 1.00 97.81 420 CYS A CA 1
ATOM 3356 C C . CYS A 1 420 ? -18.029 6.372 9.912 1.00 97.81 420 CYS A C 1
ATOM 3358 O O . CYS A 1 420 ? -17.940 7.595 9.812 1.00 97.81 420 CYS A O 1
ATOM 3360 N N . LEU A 1 421 ? -18.401 5.607 8.879 1.00 96.44 421 LEU A N 1
ATOM 3361 C CA . LEU A 1 421 ? -18.777 6.164 7.576 1.00 96.44 421 LEU A CA 1
ATOM 3362 C C . LEU A 1 421 ? -20.062 6.986 7.649 1.00 96.44 421 LEU A C 1
ATOM 3364 O O . LEU A 1 421 ? -20.086 8.088 7.104 1.00 96.44 421 LEU A O 1
ATOM 3368 N N . LEU A 1 422 ? -21.085 6.492 8.353 1.00 94.75 422 LEU A N 1
ATOM 3369 C CA . LEU A 1 422 ? -22.336 7.226 8.551 1.00 94.75 422 LEU A CA 1
ATOM 3370 C C . LEU A 1 422 ? -22.079 8.573 9.234 1.00 94.75 422 LEU A C 1
ATOM 3372 O O . LEU A 1 422 ? -22.550 9.599 8.752 1.00 94.75 422 LEU A O 1
ATOM 3376 N N . ALA A 1 423 ? -21.243 8.600 10.275 1.00 92.62 423 ALA A N 1
ATOM 3377 C CA . ALA A 1 423 ? -20.877 9.842 10.952 1.00 92.62 423 ALA A CA 1
ATOM 3378 C C . ALA A 1 423 ? -20.157 10.844 10.024 1.00 92.62 423 ALA A C 1
ATOM 3380 O O . ALA A 1 423 ? -20.405 12.050 10.091 1.00 92.62 423 ALA A O 1
ATOM 3381 N N . ILE A 1 424 ? -19.278 10.364 9.132 1.00 90.56 424 ILE A N 1
ATOM 3382 C CA . ILE A 1 424 ? -18.615 11.215 8.128 1.00 90.56 424 ILE A CA 1
ATOM 3383 C C . ILE A 1 424 ? -19.636 11.776 7.128 1.00 90.56 424 ILE A C 1
ATOM 3385 O O . ILE A 1 424 ? -19.560 12.951 6.762 1.00 90.56 424 ILE A O 1
ATOM 3389 N N . GLU A 1 425 ? -20.576 10.953 6.669 1.00 87.44 425 GLU A N 1
ATOM 3390 C CA . GLU A 1 425 ? -21.592 11.339 5.686 1.00 87.44 425 GLU A CA 1
ATOM 3391 C C . GLU A 1 425 ? -22.595 12.346 6.256 1.00 87.44 425 GLU A C 1
ATOM 3393 O O . GLU A 1 425 ? -22.875 13.355 5.606 1.00 87.44 425 GLU A O 1
ATOM 3398 N N . GLU A 1 426 ? -23.062 12.143 7.488 1.00 86.44 426 GLU A N 1
ATOM 3399 C CA . GLU A 1 426 ? -23.928 13.088 8.201 1.00 86.44 426 GLU A CA 1
ATOM 3400 C C . GLU A 1 426 ? -23.242 14.446 8.395 1.00 86.44 426 GLU A C 1
ATOM 3402 O O . GLU A 1 426 ? -23.834 15.495 8.126 1.00 86.44 426 GLU A O 1
ATOM 3407 N N . ALA A 1 427 ? -21.963 14.451 8.788 1.00 82.44 427 ALA A N 1
ATOM 3408 C CA . ALA A 1 427 ? -21.195 15.685 8.924 1.00 82.44 427 ALA A CA 1
ATOM 3409 C C . ALA A 1 427 ? -21.086 16.445 7.588 1.00 82.44 427 ALA A C 1
ATOM 3411 O O . ALA A 1 427 ? -21.235 17.669 7.552 1.00 82.44 427 ALA A O 1
ATOM 3412 N N . GLN A 1 428 ? -20.872 15.729 6.478 1.00 79.31 428 GLN A N 1
ATOM 3413 C CA . GLN A 1 428 ? -20.814 16.317 5.136 1.00 79.31 428 GLN A CA 1
ATOM 3414 C C . GLN A 1 428 ? -22.177 16.821 4.641 1.00 79.31 428 GLN A C 1
ATOM 3416 O O . GLN A 1 428 ? -22.229 17.860 3.980 1.00 79.31 428 GLN A O 1
ATOM 3421 N N . GLY A 1 429 ? -23.267 16.113 4.950 1.00 75.19 429 GLY A N 1
ATOM 3422 C CA . GLY A 1 429 ? -24.635 16.534 4.636 1.00 75.19 429 GLY A CA 1
ATOM 3423 C C . GLY A 1 429 ? -24.996 17.848 5.326 1.00 75.19 429 GLY A C 1
ATOM 3424 O O . GLY A 1 429 ? -25.359 18.815 4.658 1.00 75.19 429 GLY A O 1
ATOM 3425 N N . ASN A 1 430 ? -24.754 17.927 6.637 1.00 73.56 430 ASN A N 1
ATOM 3426 C CA . ASN A 1 430 ? -25.005 19.125 7.443 1.00 73.56 430 ASN A CA 1
ATOM 3427 C C . ASN A 1 430 ? -24.206 20.351 6.961 1.00 73.56 430 ASN A C 1
ATOM 3429 O O . ASN A 1 430 ? -24.690 21.481 7.022 1.00 73.56 430 ASN A O 1
ATOM 3433 N N . LEU A 1 431 ? -22.977 20.147 6.471 1.00 68.62 431 LEU A N 1
ATOM 3434 C CA . LEU A 1 431 ? -22.159 21.210 5.872 1.00 68.62 431 LEU A CA 1
ATOM 3435 C C . LEU A 1 431 ? -22.767 21.745 4.570 1.00 68.62 431 LEU A C 1
ATOM 3437 O O . LEU A 1 431 ? -22.788 22.955 4.360 1.00 68.62 431 LEU A O 1
ATOM 3441 N N . LYS A 1 432 ? -23.279 20.862 3.705 1.00 68.62 432 LYS A N 1
ATOM 3442 C CA . LYS A 1 432 ? -23.928 21.273 2.451 1.00 68.62 432 LYS A CA 1
ATOM 3443 C C . LYS A 1 432 ? -25.221 22.039 2.707 1.00 68.62 432 LYS A C 1
ATOM 3445 O O . LYS A 1 432 ? -25.421 23.077 2.089 1.00 68.62 432 LYS A O 1
ATOM 3450 N N . GLU A 1 433 ? -26.056 21.572 3.633 1.00 62.62 433 GLU A N 1
ATOM 3451 C CA . GLU A 1 433 ? -27.295 22.268 4.008 1.00 62.62 433 GLU A CA 1
ATOM 3452 C C . GLU A 1 433 ? -27.019 23.647 4.617 1.00 62.62 433 GLU A C 1
ATOM 3454 O O . GLU A 1 433 ? -27.674 24.619 4.253 1.00 62.62 433 GLU A O 1
ATOM 3459 N N . ARG A 1 434 ? -26.004 23.772 5.484 1.00 62.41 434 ARG A N 1
ATOM 3460 C CA . ARG A 1 434 ? -25.586 25.076 6.026 1.00 62.41 434 ARG A CA 1
ATOM 3461 C C . ARG A 1 434 ? -25.113 26.044 4.948 1.00 62.41 434 ARG A C 1
ATOM 3463 O O . ARG A 1 434 ? -25.462 27.215 5.021 1.00 62.41 434 ARG A O 1
ATOM 3470 N N . ASN A 1 435 ? -24.340 25.573 3.971 1.00 65.88 435 ASN A N 1
ATOM 3471 C CA . ASN A 1 435 ? -23.858 26.430 2.889 1.00 65.88 435 ASN A CA 1
ATOM 3472 C C . ASN A 1 435 ? -25.004 26.881 1.969 1.00 65.88 435 ASN A C 1
ATOM 3474 O O . ASN A 1 435 ? -25.040 28.047 1.600 1.00 65.88 435 ASN A O 1
ATOM 3478 N N . LEU A 1 436 ? -25.973 26.003 1.682 1.00 63.38 436 LEU A N 1
ATOM 3479 C CA . LEU A 1 436 ? -27.178 26.353 0.918 1.00 63.38 436 LEU A CA 1
ATOM 3480 C C . LEU A 1 436 ? -28.036 27.403 1.645 1.00 63.38 436 LEU A C 1
ATOM 3482 O O . LEU A 1 436 ? -28.468 28.373 1.038 1.00 63.38 436 LEU A O 1
ATOM 3486 N N . LEU A 1 437 ? -28.221 27.258 2.963 1.00 61.78 437 LEU A N 1
ATOM 3487 C CA . LEU A 1 437 ? -28.969 28.228 3.772 1.00 61.78 437 LEU A CA 1
ATOM 3488 C C . LEU A 1 437 ? -28.265 29.589 3.902 1.00 61.78 437 LEU A C 1
ATOM 3490 O O . LEU A 1 437 ? -28.941 30.587 4.130 1.00 61.78 437 LEU A O 1
ATOM 3494 N N . MET A 1 438 ? -26.932 29.637 3.788 1.00 56.66 438 MET A N 1
ATOM 3495 C CA . MET A 1 438 ? -26.188 30.901 3.754 1.00 56.66 438 MET A CA 1
ATOM 3496 C C . MET A 1 438 ? -26.281 31.579 2.382 1.00 56.66 438 MET A C 1
ATOM 3498 O O . MET A 1 438 ? -26.476 32.790 2.332 1.00 56.66 438 MET A O 1
ATOM 3502 N N . GLU A 1 439 ? -26.223 30.814 1.286 1.00 61.16 439 GLU A N 1
ATOM 3503 C CA . GLU A 1 439 ? -26.400 31.339 -0.077 1.00 61.16 439 GLU A CA 1
ATOM 3504 C C . GLU A 1 439 ? -27.816 31.900 -0.312 1.00 61.16 439 GLU A C 1
ATOM 3506 O O . GLU A 1 439 ? -27.947 32.947 -0.941 1.00 61.16 439 GLU A O 1
ATOM 3511 N N . ASP A 1 440 ? -28.855 31.286 0.267 1.00 56.03 440 ASP A N 1
ATOM 3512 C CA . ASP A 1 440 ? -30.243 31.781 0.199 1.00 56.03 440 ASP A CA 1
ATOM 3513 C C . ASP A 1 440 ? -30.520 32.977 1.138 1.00 56.03 440 ASP A C 1
ATOM 3515 O O . ASP A 1 440 ? -31.553 33.636 1.022 1.00 56.03 440 ASP A O 1
ATOM 3519 N N . SER A 1 441 ? -29.628 33.263 2.096 1.00 53.56 441 SER A N 1
ATOM 3520 C CA . SER A 1 441 ? -29.771 34.394 3.032 1.00 53.56 441 SER A CA 1
ATOM 3521 C C . SER A 1 441 ? -29.084 35.685 2.571 1.00 53.56 441 SER A C 1
ATOM 3523 O O . SER A 1 441 ? -29.355 36.747 3.132 1.00 53.56 441 SER A O 1
ATOM 3525 N N . ASP A 1 442 ? -28.235 35.586 1.544 1.00 51.81 442 ASP A N 1
ATOM 3526 C CA . ASP A 1 442 ? -27.541 36.705 0.892 1.00 51.81 442 ASP A CA 1
ATOM 3527 C C . ASP A 1 442 ? -28.195 37.117 -0.452 1.00 51.81 442 ASP A C 1
ATOM 3529 O O . ASP A 1 442 ? -27.678 37.993 -1.155 1.00 51.81 442 ASP A O 1
ATOM 3533 N N . SER A 1 443 ? -29.343 36.517 -0.803 1.00 42.81 443 SER A N 1
ATOM 3534 C CA . SER A 1 443 ? -30.219 36.888 -1.932 1.00 42.81 443 SER A CA 1
ATOM 3535 C C . SER A 1 443 ? -31.492 37.578 -1.459 1.00 42.81 443 SER A C 1
ATOM 3537 O O . SER A 1 443 ? -31.914 38.559 -2.117 1.00 42.81 443 SER A O 1
#

Secondary structure (DSSP, 8-state):
-PPPPEEEEEE-----HHHHHHHTTS-SS---SS--SS--SS---B---TTS--SSGGG-EEEESSTT-SEE---TT--SS-EEEEE-TTS-EEEEE--SS-EEETTEEE-TTS-EEEESSEEEEEETTEEEEEE----GGGHHHHHHHHHHHHHHHHHTTPPP---PBP--GGGEETTEEEEEEEEE-SSEEEEEEEETTT--EEEEEEE-GGGTTHHHHHHHHHHTT---TTBPPEEEEEEPTTS-EEEEEEPP-S-BGGGS---HHHHHHHHHHHHHHHHHHHHTTEE----SGGGEEEEEETTEEEEE---TT-EETT--SS--S-GGG--HHHHHT----THHHHHHHHHHHHHHTT-SS-S-GGGTT---TTTHHHHHHHHHHHHTSGGGTTTHHHHHHHT-SSTTTSPPHHHHHHHHHHHHHHHHHHHHHHHTT--

Sequence (443 aa):
MADDLEFAVLDLHAMNVETARAINNFTNESRLLGGRLDRIEHLPAIRLSLFVPPRQIPQGFVFGSGESCDVRIFSNDVAERHFAITFQSNGLLLLQNKSTTGTVTGDFTLSYLEQTLVIEHFLMIRCGNIHFEATAPNRGQYQSLYQSNLNSYLGCIFTGGGTIDSHATPIRARNRIGRYIVLWRLGKGDSGKVSLLVDKHTGHFYAGKIFRRSHNADECHGEMNILYPLFHENIVRYVDRVCGLNDVCCLVTEYLRGHNILRHNFSEASALIVLRQCLQGLQYIHSCGIIHGDIKPANIMVRTRMPLRVCIVDFGDATREGETANYQGTQEFAAPEIWNKEPYDSKVDIWALGLTALELFDVYPADDRDFLAGPRPGNRERFLFAVRKAYNTPRLDFARTLLSYMLHEDPRERWTARDCLLAIEEAQGNLKERNLLMEDSDS

Solvent-accessible surface area (backbone atoms only — not comparable to full-atom values): 24778 Å² total; per-residue (Å²): 136,81,82,84,79,54,67,36,43,32,46,49,61,89,79,63,75,70,62,52,57,59,51,66,76,65,75,85,85,84,80,78,81,81,63,79,72,92,76,63,101,64,74,61,69,49,69,60,40,85,90,62,60,40,89,46,66,65,61,23,42,27,32,12,47,29,90,86,30,63,43,48,42,92,42,97,78,36,39,53,48,23,34,23,45,36,66,36,93,89,68,49,37,28,42,29,41,58,21,85,88,30,31,34,40,50,77,41,61,34,36,74,89,49,38,37,37,64,40,80,43,60,43,51,39,44,57,60,79,38,40,36,41,39,37,50,60,89,48,76,95,47,44,66,61,50,51,53,54,49,52,54,51,52,51,54,22,60,76,68,74,41,84,69,75,84,74,61,46,68,79,61,77,86,42,53,50,77,68,28,38,55,40,34,75,77,46,75,60,90,69,28,38,29,25,36,27,29,34,71,87,76,64,50,64,26,32,28,41,36,34,40,76,93,52,17,64,64,55,53,47,52,34,42,68,62,38,61,84,48,86,51,87,21,38,60,45,59,72,49,76,43,72,32,87,88,61,35,25,28,47,29,28,61,52,62,86,42,54,34,50,80,81,51,92,57,52,71,71,51,39,50,52,49,51,54,41,49,31,54,31,46,36,54,39,42,75,69,43,34,28,53,51,43,48,40,47,83,31,29,30,31,61,38,78,85,72,74,39,49,26,42,46,75,51,81,46,39,44,47,69,90,68,74,83,71,91,74,36,59,58,66,40,56,31,61,43,62,80,71,70,45,89,81,63,58,52,42,42,35,24,7,44,33,52,34,46,31,49,61,68,74,44,45,68,64,88,43,77,79,44,77,79,11,70,44,94,92,41,41,69,59,48,53,51,43,52,58,51,36,48,66,34,79,94,32,64,92,47,25,70,62,42,53,32,25,58,35,71,55,66,87,75,24,41,50,44,59,56,54,48,51,55,52,49,52,56,54,50,55,52,53,54,52,51,52,57,51,60,65,70,78,111

Mean predicted aligned error: 14.54 Å

Nearest PDB structures (foldseek):
  6e2o-assembly1_A  TM=7.995E-01  e=4.372E-16  Homo sapiens
  4eoi-assembly1_A  TM=7.941E-01  e=3.486E-16  Homo sapiens
  6z84-assembly1_AAA  TM=7.949E-01  e=1.761E-13  Homo sapiens
  5ouu-assembly1_A  TM=7.619E-01  e=4.354E-13  Homo sapiens
  6gih-assembly1_A  TM=7.402E-01  e=5.777E-13  Homo sapiens

InterPro domains:
  IPR000253 Forkhead-associated (FHA) domain [PF00498] (62-111)
  IPR000253 Forkhead-associated (FHA) domain [PS50006] (61-110)
  IPR000719 Protein kinase domain [PF00069] (182-421)
  IPR000719 Protein kinase domain [PS50011] (180-431)
  IPR000719 Protein kinase domain [SM00220] (180-424)
  IPR008271 Serine/threonine-protein kinase, active site [PS00108] (290-302)
  IPR008984 SMAD/FHA domain superfamily [SSF49879] (60-133)
  IPR011009 Protein kinase-like domain superfamily [SSF56112] (173-422)
  IPR017441 Protein kinase, ATP binding site [PS00107] (186-209)
  IPR050629 STE20/SPS1-related Proline-Alanine-rich Kinase [PTHR48012] (183-421)

Foldseek 3Di:
DDDDFAEEEADADDDDDVVVVVVVVPPDPDDPPPDDPPDDPDHDHHYDYLVPFAPDLLQAQWEFCAPNGRHHDDAPQTHNTAWHWHAAPVGFIKIFGPDCVAKDKFADGCHPVQGIATDQAWTWTDGHSYIYTDGDDDCPPNVVVSVVSSVVSSVVNVVVPHDRDPDHDYPPPVQDFPQWGFGYFPAADDQATWTWIARSVPRAIKIKGKGDLVNADPLLVQLCVLQVVDDDQQAWHWDDWTQGPPRIIITITHDAPFAFLVVDQDDPVRLVVQLLSVLVVLVRSVVVQKAQLADASRQKGFRDVVVTGIHGHDSSQMDGHVVCPARDYQQLQAALCNQVVHDDGNLRNLSSSLLRSLVSLVQRPPVPPVSVRHDDPVCNVVNLVSQLVSLPDPSNPVCSVLSCLSNPRPSVSRDHSVVSNVVVVVVVVVVVVVVVVVVVVVD